Protein AF-A0AAD7D9B9-F1 (afdb_monomer)

Sequence (536 aa):
MDSGPPTKRAKVATRCACACAGCSSASGGKRAPTRTDAQKLDAILAVIKAQNWTFACFLFNTFRTKDVMGGAVKRSLTHAQMVSSFLAGRGKRIVAHIVEQWLKDPAGRIPQNSDANKFMFSTTIPYTEIGPVRAALTTFSTQTVGKKLSQEAESAVKLTNGLHVSVGVRNPEKKVHWNVLGADTIPQVEAVIAKEQPTTVYLFYKIAMRKPRRRNGVILERKTRPARGVVTHAISALNFCRTDQANLLPLTRGILYFGSSAPIELMNYNARIRNMPSYSAVRRALVGLSAQEAANTEAHGKDPTTAGFMLIDNCQNQHKQRDLRIGRENVMNVGMSGLYMEAPDIDVAVFDLTDKRERIQRNKRKDVTVDQLLRFIDQHDADVTGALLFLETLTRCIPEMKTEHTEVHRRYKATATLVVPPGQAVVHPLASSGKKQTILTEFKDGMLDFLQQVGQTPDHYLKRKIPIGGDGLTYAILQQLQIYLQFDDDPFTSFEILEPQLHHPQTKLQTRTPLLALKTSRKSELPRGVGFGFGQ

Organism: Mycena rosella (NCBI:txid1033263)

Foldseek 3Di:
DDDDDDDDDDDDDDDDDDDDDDDDDDPPPPPDPDDDPVRVVVVVCVVCVVVVHDPVRVVCVLPDQADPVRDGDDDDPVSCVVVCCAQVVVDPDHPVNVLVCLLVPPVLDDPPPDPLVVLQLDQPDQLVPRDRSNSSVNVVVNNVLVVVQVQLLVQLLDPVLLLFADLDPPDPVRHDEVVCQDPCVLVSLLVSCCVSPVSLLVVLCVVQDDDFDDDPNDRDQDPPPHSSSVSSLVSLLVSCVVPVGSASQLLSVLLLCVLVVPDLVVQCVCCVSSSHPHNVSNVSSVVSHLVVLLVVLQVQLQDLQWAKAKEKEKDWDFQDDPDPDPPDDTDIQIWMWMKIWTDPPDDQVVFALVVVVVCVVVVCVVVDDPVNVVVVDPVVLVVQLVVLVVLLVCCVPPVVNVVCNVVSVVCNVVRNPPCPDPDDIDMRIADIGSFHLQDLVSVVVVVQSRCVSSNAHQVRHDNTAHEYEYAPSNLVSLVVQLVVLVPPPRCVSSVVSYDYDYDDVVNVVVVCVVVCVSVPPDPDPDDDDDDDDDDD

Secondary structure (DSSP, 8-state):
---PPPPPPP--------------------PPP---HHHHHHHHHHHHHHTT--HHHHHHHHH-SB-TTSPBP---HHHHHHHHHHHTT-SSS-HHHHHHHHHH-GGGPPPTTSGGGGGTT-SSS-TTT--SHHHHHHHHHHHHHHHHHHHHHHHHTSGGGS---BSSTT-GGGB--GGGSSTTHHHHHHHHHHHH-HHHHHHHHHHHPPSPPEETTEE----SS-HHHHHHHHHHHHHHHH-TT--HHHHHHHHHHHHTT--HHHHHHHHHTTSS--HHHHHHHHHHHHHHHHHHHHHHHH-TT--EEEEEEEEEEEE------TT---EEEEEEEEEEEE-TT--GGGGBHHHHHHHHHTTGGGG--HHHHHHHS-HHHHHHHHHHHHHHHHHHH-GGGTTTHHHHHHHHHHH------SSPPPEEEPPPB---TTSHHHHHHHHHHHHHHTT--SSS--SB-EEEEE-HHHHHHHHHHHHHHTT-SSTTTTTTTEEEEE--HHHHHHHHHHHHHTT-----------------

InterPro domains:
  IPR046496 Domain of unknown function DUF6589 [PF20231] (363-504)

Radius of gyration: 39.26 Å; Cα contacts (8 Å, |Δi|>4): 557; chains: 1; bounding box: 85×88×112 Å

Nearest PDB structures (foldseek):
  3ica-assembly1_A  TM=3.145E-01  e=4.698E+00  Porphyromonas gingivalis
  8v54-assembly1_B  TM=1.506E-01  e=9.617E-01  Homo sapiens
  3ica-assembly1_B  TM=2.386E-01  e=5.187E+00  Porphyromonas gingivalis

pLDDT: mean 87.4, std 18.5, range [26.02, 98.44]

Solvent-accessible surface area (backbone atoms only — not comparable to full-atom values): 31290 Å² total; per-residue (Å²): 138,87,82,77,83,86,79,83,83,79,83,82,80,84,82,81,86,80,85,80,85,87,84,92,73,88,72,85,71,78,73,77,78,86,73,50,73,64,59,50,48,53,55,49,51,50,52,40,49,74,68,78,38,52,73,67,54,50,52,49,68,70,68,52,62,52,44,98,86,68,44,77,54,88,65,54,72,68,56,47,51,52,53,48,38,41,76,69,46,74,45,99,68,34,64,67,58,55,55,51,44,53,65,65,38,72,91,48,63,71,55,86,90,39,74,67,46,72,41,49,54,27,82,82,64,60,37,89,77,42,81,57,60,42,26,15,53,39,10,44,49,44,42,54,49,51,52,50,47,51,53,21,48,60,53,43,61,34,79,91,55,70,36,45,49,30,65,52,82,90,40,69,95,34,46,60,46,66,89,65,64,54,89,60,36,61,62,54,53,37,54,41,44,52,70,39,24,50,68,51,51,52,53,45,46,61,70,66,46,71,84,78,52,66,59,95,87,41,75,61,77,63,81,78,79,40,53,66,64,54,45,44,51,53,52,45,28,54,44,23,62,77,34,84,50,32,27,44,69,27,40,54,50,32,47,51,39,58,78,65,67,52,56,67,66,59,45,49,52,36,23,75,73,29,54,20,51,45,64,71,54,41,50,45,34,50,52,48,39,48,54,51,50,43,52,52,40,20,53,51,56,58,35,85,82,55,44,50,36,37,42,42,45,82,39,77,47,76,46,73,60,85,58,89,55,90,92,58,66,69,44,73,49,56,17,32,38,39,33,41,30,51,41,82,96,54,70,49,74,82,30,33,43,62,62,52,52,53,45,56,74,69,45,51,70,81,74,62,46,71,68,57,59,55,64,72,43,62,58,66,54,51,51,52,37,50,52,33,54,51,50,39,51,45,20,72,72,37,77,91,39,43,83,51,32,65,59,41,48,51,47,38,71,74,56,46,77,82,66,68,68,93,72,79,73,55,74,42,80,46,82,66,37,78,33,42,72,92,39,68,69,38,32,51,55,41,50,54,51,54,35,44,51,30,41,34,41,93,92,48,60,74,76,34,46,35,44,36,30,15,44,72,66,52,28,53,50,50,50,52,50,31,66,74,27,62,84,47,90,48,50,68,81,12,41,62,34,52,36,74,31,80,42,54,71,68,59,52,48,61,66,44,40,62,72,49,34,75,77,56,83,66,97,64,96,66,85,89,82,81,91,80,89,80,82,134

Mean predicted aligned error: 10.7 Å

Structure (mmCIF, N/CA/C/O backbone):
data_AF-A0AAD7D9B9-F1
#
_entry.id   AF-A0AAD7D9B9-F1
#
loop_
_atom_site.group_PDB
_atom_site.id
_atom_site.type_symbol
_atom_site.label_atom_id
_atom_site.label_alt_id
_atom_site.label_comp_id
_atom_site.label_asym_id
_atom_site.label_entity_id
_atom_site.label_seq_id
_atom_site.pdbx_PDB_ins_code
_atom_site.Cartn_x
_atom_site.Cartn_y
_atom_site.Cartn_z
_atom_site.occupancy
_atom_site.B_iso_or_equiv
_atom_site.auth_seq_id
_atom_site.auth_comp_id
_atom_site.auth_asym_id
_atom_site.auth_atom_id
_atom_site.pdbx_PDB_model_num
ATOM 1 N N . MET A 1 1 ? -1.346 -34.445 -10.040 1.00 44.50 1 MET A N 1
ATOM 2 C CA . MET A 1 1 ? -1.283 -34.786 -11.477 1.00 44.50 1 MET A CA 1
ATOM 3 C C . MET A 1 1 ? 0.061 -34.308 -11.989 1.00 44.50 1 MET A C 1
ATOM 5 O O . MET A 1 1 ? 0.209 -33.149 -12.350 1.00 44.50 1 MET A O 1
ATOM 9 N N . ASP A 1 2 ? 1.049 -35.193 -11.876 1.00 38.50 2 ASP A N 1
ATOM 10 C CA . ASP A 1 2 ? 2.446 -34.965 -12.238 1.00 38.50 2 ASP A CA 1
ATOM 11 C C . ASP A 1 2 ? 2.625 -34.984 -13.757 1.00 38.50 2 ASP A C 1
ATOM 13 O O . ASP A 1 2 ? 2.413 -36.008 -14.405 1.00 38.50 2 ASP A O 1
ATOM 17 N N . SER A 1 3 ? 3.053 -33.862 -14.333 1.00 40.38 3 SER A N 1
ATOM 18 C CA . SER A 1 3 ? 3.525 -33.802 -15.716 1.00 40.38 3 SER A CA 1
ATOM 19 C C . SER A 1 3 ? 5.053 -33.831 -15.725 1.00 40.38 3 SER A C 1
ATOM 21 O O . SER A 1 3 ? 5.708 -32.811 -15.499 1.00 40.38 3 SER A O 1
ATOM 23 N N . GLY A 1 4 ? 5.607 -35.023 -15.955 1.00 45.09 4 GLY A N 1
ATOM 24 C CA . GLY A 1 4 ? 7.041 -35.263 -16.108 1.00 45.09 4 GLY A CA 1
ATOM 25 C C . GLY A 1 4 ? 7.671 -34.562 -17.327 1.00 45.09 4 GLY A C 1
ATOM 26 O O . GLY A 1 4 ? 6.969 -34.030 -18.191 1.00 45.09 4 GLY A O 1
ATOM 27 N N . PRO A 1 5 ? 9.013 -34.544 -17.412 1.00 46.84 5 PRO A N 1
ATOM 28 C CA . PRO A 1 5 ? 9.747 -33.794 -18.425 1.00 46.84 5 PRO A CA 1
ATOM 29 C C . PRO A 1 5 ? 9.739 -34.502 -19.794 1.00 46.84 5 PRO A C 1
ATOM 31 O O . PRO A 1 5 ? 9.652 -35.730 -19.861 1.00 46.84 5 PRO A O 1
ATOM 34 N N . PRO A 1 6 ? 9.879 -33.760 -20.909 1.00 51.59 6 PRO A N 1
ATOM 35 C CA . PRO A 1 6 ? 9.737 -34.325 -22.243 1.00 51.59 6 PRO A CA 1
ATOM 36 C C . PRO A 1 6 ? 10.934 -35.206 -22.631 1.00 51.59 6 PRO A C 1
ATOM 38 O O . PRO A 1 6 ? 12.100 -34.811 -22.552 1.00 51.59 6 PRO A O 1
ATOM 41 N N . THR A 1 7 ? 10.614 -36.404 -23.112 1.00 44.25 7 THR A N 1
ATOM 42 C CA . THR A 1 7 ? 11.523 -37.408 -23.672 1.00 44.25 7 THR A CA 1
ATOM 43 C C . THR A 1 7 ? 12.257 -36.911 -24.921 1.00 44.25 7 THR A C 1
ATOM 45 O O . THR A 1 7 ? 11.667 -36.353 -25.849 1.00 44.25 7 THR A O 1
ATOM 48 N N . LYS A 1 8 ? 13.569 -37.176 -24.967 1.00 42.03 8 LYS A N 1
ATOM 49 C CA . LYS A 1 8 ? 14.460 -36.927 -26.108 1.00 42.03 8 LYS A CA 1
ATOM 50 C C . LYS A 1 8 ? 13.985 -37.705 -27.344 1.00 42.03 8 LYS A C 1
ATOM 52 O O . LYS A 1 8 ? 13.967 -38.932 -27.334 1.00 42.03 8 LYS A O 1
ATOM 57 N N . ARG A 1 9 ? 13.662 -36.997 -28.433 1.00 39.88 9 ARG A N 1
ATOM 58 C CA . ARG A 1 9 ? 13.435 -37.594 -29.761 1.00 39.88 9 ARG A CA 1
ATOM 59 C C . ARG A 1 9 ? 14.726 -38.241 -30.274 1.00 39.88 9 ARG A C 1
ATOM 61 O O . ARG A 1 9 ? 15.714 -37.550 -30.523 1.00 39.88 9 ARG A O 1
ATOM 68 N N . ALA A 1 10 ? 14.690 -39.559 -30.449 1.00 40.16 10 ALA A N 1
ATOM 69 C CA . ALA A 1 10 ? 15.718 -40.331 -31.132 1.00 40.16 10 ALA A CA 1
ATOM 70 C C . ALA A 1 10 ? 15.792 -39.929 -32.617 1.00 40.16 10 ALA A C 1
ATOM 72 O O . ALA A 1 10 ? 14.775 -39.850 -33.307 1.00 40.16 10 ALA A O 1
ATOM 73 N N . LYS A 1 11 ? 17.006 -39.661 -33.112 1.00 39.12 11 LYS A N 1
ATOM 74 C CA . LYS A 1 11 ? 17.279 -39.491 -34.544 1.00 39.12 11 LYS A CA 1
ATOM 75 C C . LYS A 1 11 ? 17.289 -40.870 -35.202 1.00 39.12 11 LYS A C 1
ATOM 77 O O . LYS A 1 11 ? 18.216 -41.643 -34.986 1.00 39.12 11 LYS A O 1
ATOM 82 N N . VAL A 1 12 ? 16.276 -41.146 -36.018 1.00 41.41 12 VAL A N 1
ATOM 83 C CA . VAL A 1 12 ? 16.266 -42.275 -36.953 1.00 41.41 12 VAL A CA 1
ATOM 84 C C . VAL A 1 12 ? 17.262 -41.963 -38.069 1.00 41.41 12 VAL A C 1
ATOM 86 O O . VAL A 1 12 ? 17.091 -41.006 -38.822 1.00 41.41 12 VAL A O 1
ATOM 89 N N . ALA A 1 13 ? 18.346 -42.734 -38.126 1.00 40.50 13 ALA A N 1
ATOM 90 C CA . ALA A 1 13 ? 19.317 -42.695 -39.207 1.00 40.50 13 ALA A CA 1
ATOM 91 C C . ALA A 1 13 ? 18.869 -43.667 -40.305 1.00 40.50 13 ALA A C 1
ATOM 93 O O . ALA A 1 13 ? 19.146 -44.862 -40.239 1.00 40.50 13 ALA A O 1
ATOM 94 N N . THR A 1 14 ? 18.171 -43.159 -41.318 1.00 43.16 14 THR A N 1
ATOM 95 C CA . THR A 1 14 ? 17.835 -43.933 -42.515 1.00 43.16 14 THR A CA 1
ATOM 96 C C . THR A 1 14 ? 19.070 -43.997 -43.415 1.00 43.16 14 THR A C 1
ATOM 98 O O . THR A 1 14 ? 19.381 -43.053 -44.140 1.00 43.16 14 THR A O 1
ATOM 101 N N . ARG A 1 15 ? 19.820 -45.101 -43.337 1.00 38.81 15 ARG A N 1
ATOM 102 C CA . ARG A 1 15 ? 20.847 -45.456 -44.325 1.00 38.81 15 ARG A CA 1
ATOM 103 C C . ARG A 1 15 ? 20.143 -45.983 -45.574 1.00 38.81 15 ARG A C 1
ATOM 105 O O . ARG A 1 15 ? 19.660 -47.107 -45.574 1.00 38.81 15 ARG A O 1
ATOM 112 N N . CYS A 1 16 ? 20.098 -45.174 -46.628 1.00 38.28 16 CYS A N 1
ATOM 113 C CA . CYS A 1 16 ? 19.761 -45.635 -47.970 1.00 38.28 16 CYS A CA 1
ATOM 114 C C . CYS A 1 16 ? 21.082 -45.890 -48.709 1.00 38.28 16 CYS A C 1
ATOM 116 O O . CYS A 1 16 ? 21.818 -44.953 -49.018 1.00 38.28 16 CYS A O 1
ATOM 118 N N . ALA A 1 17 ? 21.424 -47.164 -48.890 1.00 42.50 17 ALA A N 1
ATOM 119 C CA . ALA A 1 17 ? 22.576 -47.602 -49.662 1.00 42.50 17 ALA A CA 1
ATOM 120 C C . ALA A 1 17 ? 22.124 -47.858 -51.106 1.00 42.50 17 ALA A C 1
ATOM 122 O O . ALA A 1 17 ? 21.604 -48.927 -51.407 1.00 42.50 17 ALA A O 1
ATOM 123 N N . CYS A 1 18 ? 22.322 -46.880 -51.991 1.00 42.94 18 CYS A N 1
ATOM 124 C CA . CYS A 1 18 ? 22.368 -47.126 -53.432 1.00 42.94 18 CYS A CA 1
ATOM 125 C C . CYS A 1 18 ? 23.837 -47.188 -53.847 1.00 42.94 18 CYS A C 1
ATOM 127 O O . CYS A 1 18 ? 24.534 -46.174 -53.891 1.00 42.94 18 CYS A O 1
ATOM 129 N N . ALA A 1 19 ? 24.305 -48.407 -54.102 1.00 44.25 19 ALA A N 1
ATOM 130 C CA . ALA A 1 19 ? 25.585 -48.680 -54.724 1.00 44.25 19 ALA A CA 1
ATOM 131 C C . ALA A 1 19 ? 25.472 -48.405 -56.232 1.00 44.25 19 ALA A C 1
ATOM 133 O O . ALA A 1 19 ? 24.951 -49.230 -56.975 1.00 44.25 19 ALA A O 1
ATOM 134 N N . CYS A 1 20 ? 25.971 -47.254 -56.682 1.00 42.53 20 CYS A N 1
ATOM 135 C CA . CYS A 1 20 ? 26.353 -47.068 -58.080 1.00 42.53 20 CYS A CA 1
ATOM 136 C C . CYS A 1 20 ? 27.851 -47.352 -58.193 1.00 42.53 20 CYS A C 1
ATOM 138 O O . CYS A 1 20 ? 28.689 -46.520 -57.846 1.00 42.53 20 CYS A O 1
ATOM 140 N N . ALA A 1 21 ? 28.169 -48.566 -58.634 1.00 49.94 21 ALA A N 1
ATOM 141 C CA . ALA A 1 21 ? 29.487 -48.927 -59.121 1.00 49.94 21 ALA A CA 1
ATOM 142 C C . ALA A 1 21 ? 29.679 -48.324 -60.521 1.00 49.94 21 ALA A C 1
ATOM 144 O O . ALA A 1 21 ? 28.821 -48.491 -61.383 1.00 49.94 21 ALA A O 1
ATOM 145 N N . GLY A 1 22 ? 30.808 -47.647 -60.740 1.00 49.09 22 GLY A N 1
ATOM 146 C CA . GLY A 1 22 ? 31.262 -47.252 -62.076 1.00 49.09 22 GLY A CA 1
ATOM 147 C C . GLY A 1 22 ? 31.476 -45.752 -62.263 1.00 49.09 22 GLY A C 1
ATOM 148 O O . GLY A 1 22 ? 30.605 -45.065 -62.777 1.00 49.09 22 GLY A O 1
ATOM 149 N N . CYS A 1 23 ? 32.654 -45.260 -61.862 1.00 39.47 23 CYS A N 1
ATOM 150 C CA . CYS A 1 23 ? 33.475 -44.336 -62.659 1.00 39.47 23 CYS A CA 1
ATOM 151 C C . CYS A 1 23 ? 34.780 -44.041 -61.911 1.00 39.47 23 CYS A C 1
ATOM 153 O O . CYS A 1 23 ? 34.907 -43.097 -61.131 1.00 39.47 23 CYS A O 1
ATOM 155 N N . SER A 1 24 ? 35.754 -44.912 -62.146 1.00 47.59 24 SER A N 1
ATOM 156 C CA . SER A 1 24 ? 37.134 -44.777 -61.707 1.00 47.59 24 SER A CA 1
ATOM 157 C C . SER A 1 24 ? 37.900 -43.941 -62.732 1.00 47.59 24 SER A C 1
ATOM 159 O O . SER A 1 24 ? 38.322 -44.460 -63.757 1.00 47.59 24 SER A O 1
ATOM 161 N N . SER A 1 25 ? 38.117 -42.657 -62.449 1.00 49.12 25 SER A N 1
ATOM 162 C CA . SER A 1 25 ? 39.242 -41.899 -63.013 1.00 49.12 25 SER A CA 1
ATOM 163 C C . SER A 1 25 ? 39.589 -40.746 -62.072 1.00 49.12 25 SER A C 1
ATOM 165 O O . SER A 1 25 ? 39.103 -39.621 -62.198 1.00 49.12 25 SER A O 1
ATOM 167 N N . ALA A 1 26 ? 40.406 -41.060 -61.068 1.00 50.62 26 ALA A N 1
ATOM 168 C CA . ALA A 1 26 ? 40.957 -40.105 -60.124 1.00 50.62 26 ALA A CA 1
ATOM 169 C C . ALA A 1 26 ? 41.989 -39.204 -60.823 1.00 50.62 26 ALA A C 1
ATOM 171 O O . ALA A 1 26 ? 43.189 -39.468 -60.795 1.00 50.62 26 ALA A O 1
ATOM 172 N N . SER A 1 27 ? 41.536 -38.103 -61.424 1.00 52.28 27 SER A N 1
ATOM 173 C CA . SER A 1 27 ? 42.405 -36.946 -61.622 1.00 52.28 27 SER A CA 1
ATOM 174 C C . SER A 1 27 ? 42.642 -36.326 -60.245 1.00 52.28 27 SER A C 1
ATOM 176 O O . SER A 1 27 ? 41.716 -35.766 -59.654 1.00 52.28 27 SER A O 1
ATOM 178 N N . GLY A 1 28 ? 43.854 -36.465 -59.705 1.00 50.78 28 GLY A N 1
ATOM 179 C CA . GLY A 1 28 ? 44.273 -35.846 -58.448 1.00 50.78 28 GLY A CA 1
ATOM 180 C C . GLY A 1 28 ? 44.171 -34.323 -58.527 1.00 50.78 28 GLY A C 1
ATOM 181 O O . GLY A 1 28 ? 45.139 -33.639 -58.853 1.00 50.78 28 GLY A O 1
ATOM 182 N N . GLY A 1 29 ? 42.980 -33.788 -58.258 1.00 56.91 29 GLY A N 1
ATOM 183 C CA . GLY A 1 29 ? 42.728 -32.359 -58.203 1.00 56.91 29 GLY A CA 1
ATOM 184 C C . GLY A 1 29 ? 43.571 -31.762 -57.088 1.00 56.91 29 GLY A C 1
ATOM 185 O O . GLY A 1 29 ? 43.285 -31.972 -55.909 1.00 56.91 29 GLY A O 1
ATOM 186 N N . LYS A 1 30 ? 44.631 -31.037 -57.459 1.00 66.06 30 LYS A N 1
ATOM 187 C CA . LYS A 1 30 ? 45.439 -30.244 -56.529 1.00 66.06 30 LYS A CA 1
ATOM 188 C C . LYS A 1 30 ? 44.488 -29.336 -55.749 1.00 66.06 30 LYS A C 1
ATOM 190 O O . LYS A 1 30 ? 43.935 -28.386 -56.300 1.00 66.06 30 LYS A O 1
ATOM 195 N N . ARG A 1 31 ? 44.247 -29.662 -54.475 1.00 72.69 31 ARG A N 1
ATOM 196 C CA . ARG A 1 31 ? 43.391 -28.874 -53.586 1.00 72.69 31 ARG A CA 1
ATOM 197 C C . ARG A 1 31 ? 43.940 -27.453 -53.558 1.00 72.69 31 ARG A C 1
ATOM 199 O O . ARG A 1 31 ? 45.112 -27.261 -53.240 1.00 72.69 31 ARG A O 1
ATOM 206 N N . ALA A 1 32 ? 43.104 -26.476 -53.906 1.00 79.06 32 ALA A N 1
ATOM 207 C CA . ALA A 1 32 ? 43.498 -25.078 -53.829 1.00 79.06 32 ALA A CA 1
ATOM 208 C C . ALA A 1 32 ? 44.039 -24.785 -52.414 1.00 79.06 32 ALA A C 1
ATOM 210 O O . ALA A 1 32 ? 43.432 -25.239 -51.434 1.00 79.06 32 ALA A O 1
ATOM 211 N N . PRO A 1 33 ? 45.176 -24.079 -52.292 1.00 84.44 33 PRO A N 1
ATOM 212 C CA . PRO A 1 33 ? 45.795 -23.818 -51.002 1.00 84.44 33 PRO A CA 1
ATOM 213 C C . PRO A 1 33 ? 44.803 -23.112 -50.073 1.00 84.44 33 PRO A C 1
ATOM 215 O O . PRO A 1 33 ? 44.076 -22.202 -50.483 1.00 84.44 33 PRO A O 1
ATOM 218 N N . THR A 1 34 ? 44.750 -23.559 -48.817 1.00 89.69 34 THR A N 1
ATOM 219 C CA . THR A 1 34 ? 43.868 -22.985 -47.797 1.00 89.69 34 THR A CA 1
ATOM 220 C C . THR A 1 34 ? 44.212 -21.510 -47.607 1.00 89.69 34 THR A C 1
ATOM 222 O O . THR A 1 34 ? 45.270 -21.182 -47.079 1.00 89.69 34 THR A O 1
ATOM 225 N N . ARG A 1 35 ? 43.312 -20.614 -48.024 1.00 94.25 35 ARG A N 1
ATOM 226 C CA . ARG A 1 35 ? 43.479 -19.171 -47.811 1.00 94.25 35 ARG A CA 1
ATOM 227 C C . ARG A 1 35 ? 43.333 -18.828 -46.330 1.00 94.25 35 ARG A C 1
ATOM 229 O O . ARG A 1 35 ? 42.412 -19.328 -45.671 1.00 94.25 35 ARG A O 1
ATOM 236 N N . THR A 1 36 ? 44.185 -17.940 -45.829 1.00 96.19 36 THR A N 1
ATOM 237 C CA . THR A 1 36 ? 44.022 -17.345 -44.493 1.00 96.19 36 THR A CA 1
ATOM 238 C C . THR A 1 36 ? 42.803 -16.417 -44.469 1.00 96.19 36 THR A C 1
ATOM 240 O O . THR A 1 36 ? 42.322 -15.978 -45.516 1.00 96.19 36 THR A O 1
ATOM 243 N N . ASP A 1 37 ? 42.266 -16.108 -43.287 1.00 94.38 37 ASP A N 1
ATOM 244 C CA . ASP A 1 37 ? 41.106 -15.211 -43.191 1.00 94.38 37 ASP A CA 1
ATOM 245 C C . ASP A 1 37 ? 41.425 -13.790 -43.687 1.00 94.38 37 ASP A C 1
ATOM 247 O O . ASP A 1 37 ? 40.569 -13.171 -44.312 1.00 94.38 37 ASP A O 1
ATOM 251 N N . ALA A 1 38 ? 42.670 -13.325 -43.528 1.00 95.75 38 ALA A N 1
ATOM 252 C CA . ALA A 1 38 ? 43.144 -12.068 -44.110 1.00 95.75 38 ALA A CA 1
ATOM 253 C C . ALA A 1 38 ? 43.102 -12.103 -45.648 1.00 95.75 38 ALA A C 1
ATOM 255 O O . ALA A 1 38 ? 42.462 -11.258 -46.262 1.00 95.75 38 ALA A O 1
ATOM 256 N N . GLN A 1 39 ? 43.649 -13.156 -46.272 1.00 96.56 39 GLN A N 1
ATOM 257 C CA . GLN A 1 39 ? 43.605 -13.324 -47.732 1.00 96.56 39 GLN A CA 1
ATOM 258 C C . GLN A 1 39 ? 42.171 -13.407 -48.275 1.00 96.56 39 GLN A C 1
ATOM 260 O O . GLN A 1 39 ? 41.891 -12.940 -49.380 1.00 96.56 39 GLN A O 1
ATOM 265 N N . LYS A 1 40 ? 41.244 -14.017 -47.523 1.00 96.25 40 LYS A N 1
ATOM 266 C CA . LYS A 1 40 ? 39.818 -14.036 -47.888 1.00 96.25 40 LYS A CA 1
ATOM 267 C C . LYS A 1 40 ? 39.205 -12.638 -47.804 1.00 96.25 40 LYS A C 1
ATOM 269 O O . LYS A 1 40 ? 38.447 -12.275 -48.700 1.00 96.25 40 LYS A O 1
ATOM 274 N N . LEU A 1 41 ? 39.516 -11.879 -46.752 1.00 96.19 41 LEU A N 1
ATOM 275 C CA . LEU A 1 41 ? 39.035 -10.509 -46.577 1.00 96.19 41 LEU A CA 1
ATOM 276 C C . LEU A 1 41 ? 39.560 -9.590 -47.680 1.00 96.19 41 LEU A C 1
ATOM 278 O O . LEU A 1 41 ? 38.753 -8.910 -48.307 1.00 96.19 41 LEU A O 1
ATOM 282 N N . ASP A 1 42 ? 40.854 -9.634 -47.990 1.00 97.00 42 ASP A N 1
ATOM 283 C CA . ASP A 1 42 ? 41.458 -8.812 -49.046 1.00 97.00 42 ASP A CA 1
ATOM 284 C C . ASP A 1 42 ? 40.848 -9.113 -50.418 1.00 97.00 42 ASP A C 1
ATOM 286 O O . ASP A 1 42 ? 40.517 -8.196 -51.169 1.00 97.00 42 ASP A O 1
ATOM 290 N N . ALA A 1 43 ? 40.610 -10.394 -50.724 1.00 97.06 43 ALA A N 1
ATOM 291 C CA . ALA A 1 43 ? 39.933 -10.789 -51.956 1.00 97.06 43 ALA A CA 1
ATOM 292 C C . ALA A 1 43 ? 38.501 -10.227 -52.035 1.00 97.06 43 ALA A C 1
ATOM 294 O O . ALA A 1 43 ? 38.088 -9.740 -53.086 1.00 97.06 43 ALA A O 1
ATOM 295 N N . ILE A 1 44 ? 37.745 -10.257 -50.931 1.00 96.75 44 ILE A N 1
ATOM 296 C CA . ILE A 1 44 ? 36.390 -9.686 -50.871 1.00 96.75 44 ILE A CA 1
ATOM 297 C C . ILE A 1 44 ? 36.436 -8.158 -51.017 1.00 96.75 44 ILE A C 1
ATOM 299 O O . ILE A 1 44 ? 35.648 -7.594 -51.776 1.00 96.75 44 ILE A O 1
ATOM 303 N N . LEU A 1 45 ? 37.363 -7.481 -50.333 1.00 96.94 45 LEU A N 1
ATOM 304 C CA . LEU A 1 45 ? 37.522 -6.026 -50.405 1.00 96.94 45 LEU A CA 1
ATOM 305 C C . LEU A 1 45 ? 37.939 -5.565 -51.807 1.00 96.94 45 LEU A C 1
ATOM 307 O O . LEU A 1 45 ? 37.427 -4.553 -52.287 1.00 96.94 45 LEU A O 1
ATOM 311 N N . ALA A 1 46 ? 38.797 -6.323 -52.492 1.00 97.12 46 ALA A N 1
ATOM 312 C CA . ALA A 1 46 ? 39.166 -6.062 -53.879 1.00 97.12 46 ALA A CA 1
ATOM 313 C C . ALA A 1 46 ? 37.953 -6.151 -54.818 1.00 97.12 46 ALA A C 1
ATOM 315 O O . ALA A 1 46 ? 37.778 -5.277 -55.665 1.00 97.12 46 ALA A O 1
ATOM 316 N N . VAL A 1 47 ? 37.077 -7.146 -54.631 1.00 97.81 47 VAL A N 1
ATOM 317 C CA . VAL A 1 47 ? 35.830 -7.272 -55.407 1.00 97.81 47 VAL A CA 1
ATOM 318 C C . VAL A 1 47 ? 34.882 -6.108 -55.122 1.00 97.81 47 VAL A C 1
ATOM 320 O O . VAL A 1 47 ? 34.354 -5.521 -56.060 1.00 97.81 47 VAL A O 1
ATOM 323 N N . ILE A 1 48 ? 34.695 -5.726 -53.854 1.00 97.50 48 ILE A N 1
ATOM 324 C CA . ILE A 1 48 ? 33.859 -4.571 -53.477 1.00 97.50 48 ILE A CA 1
ATOM 325 C C . ILE A 1 48 ? 34.372 -3.296 -54.159 1.00 97.50 48 ILE A C 1
ATOM 327 O O . ILE A 1 48 ? 33.592 -2.565 -54.772 1.00 97.50 48 ILE A O 1
ATOM 331 N N . LYS A 1 49 ? 35.690 -3.069 -54.115 1.00 96.38 49 LYS A N 1
ATOM 332 C CA . LYS A 1 49 ? 36.334 -1.924 -54.764 1.00 96.38 49 LYS A CA 1
ATOM 333 C C . LYS A 1 49 ? 36.170 -1.961 -56.286 1.00 96.38 49 LYS A C 1
ATOM 335 O O . LYS A 1 49 ? 35.866 -0.931 -56.875 1.00 96.38 49 LYS A O 1
ATOM 340 N N . ALA A 1 50 ? 36.315 -3.130 -56.913 1.00 97.44 50 ALA A N 1
ATOM 341 C CA . ALA A 1 50 ? 36.138 -3.304 -58.357 1.00 97.44 50 ALA A CA 1
ATOM 342 C C . ALA A 1 50 ? 34.702 -3.011 -58.834 1.00 97.44 50 ALA A C 1
ATOM 344 O O . ALA A 1 50 ? 34.505 -2.658 -59.990 1.00 97.44 50 ALA A O 1
ATOM 345 N N . GLN A 1 51 ? 33.706 -3.119 -57.948 1.00 97.50 51 GLN A N 1
ATOM 346 C CA . GLN A 1 51 ? 32.312 -2.748 -58.222 1.00 97.50 51 GLN A CA 1
ATOM 347 C C . GLN A 1 51 ? 32.001 -1.271 -57.911 1.00 97.50 51 GLN A C 1
ATOM 349 O O . GLN A 1 51 ? 30.833 -0.887 -57.864 1.00 97.50 51 GLN A O 1
ATOM 354 N N . ASN A 1 52 ? 33.019 -0.435 -57.672 1.00 96.81 52 ASN A N 1
ATOM 355 C CA . ASN A 1 52 ? 32.876 0.966 -57.255 1.00 96.81 52 ASN A CA 1
ATOM 356 C C . ASN A 1 52 ? 32.026 1.145 -55.984 1.00 96.81 52 ASN A C 1
ATOM 358 O O . ASN A 1 52 ? 31.357 2.164 -55.802 1.00 96.81 52 ASN A O 1
ATOM 362 N N . TRP A 1 53 ? 32.028 0.156 -55.087 1.00 97.38 53 TRP A N 1
ATOM 363 C CA . TRP A 1 53 ? 31.335 0.240 -53.805 1.00 97.38 53 TRP A CA 1
ATOM 364 C C . TRP A 1 53 ? 32.320 0.523 -52.676 1.00 97.38 53 TRP A C 1
ATOM 366 O O . TRP A 1 53 ? 33.439 0.015 -52.644 1.00 97.38 53 TRP A O 1
ATOM 376 N N . THR A 1 54 ? 31.879 1.303 -51.690 1.00 96.81 54 THR A N 1
ATOM 377 C CA . THR A 1 54 ? 32.540 1.333 -50.381 1.00 96.81 54 THR A CA 1
ATOM 378 C C . THR A 1 54 ? 32.085 0.135 -49.547 1.00 96.81 54 THR A C 1
ATOM 380 O O . THR A 1 54 ? 31.026 -0.450 -49.796 1.00 96.81 54 THR A O 1
ATOM 383 N N . PHE A 1 55 ? 32.839 -0.211 -48.501 1.00 95.69 55 PHE A N 1
ATOM 384 C CA . PHE A 1 55 ? 32.415 -1.256 -47.565 1.00 95.69 55 PHE A CA 1
ATOM 385 C C . PHE A 1 55 ? 31.055 -0.934 -46.916 1.00 95.69 55 PHE A C 1
ATOM 387 O O . PHE A 1 55 ? 30.205 -1.815 -46.788 1.00 95.69 55 PHE A O 1
ATOM 394 N N . ALA A 1 56 ? 30.800 0.340 -46.593 1.00 94.50 56 ALA A N 1
ATOM 395 C CA . ALA A 1 56 ? 29.512 0.795 -46.074 1.00 94.50 56 ALA A CA 1
ATOM 396 C C . ALA A 1 56 ? 28.374 0.606 -47.096 1.00 94.50 56 ALA A C 1
ATOM 398 O O . ALA A 1 56 ? 27.322 0.073 -46.742 1.00 94.50 56 ALA A O 1
ATOM 399 N N . CYS A 1 57 ? 28.595 0.961 -48.369 1.00 96.19 57 CYS A N 1
ATOM 400 C CA . CYS A 1 57 ? 27.622 0.739 -49.445 1.00 96.19 57 CYS A CA 1
ATOM 401 C C . CYS A 1 57 ? 27.325 -0.751 -49.646 1.00 96.19 57 CYS A C 1
ATOM 403 O O . CYS A 1 57 ? 26.164 -1.127 -49.814 1.00 96.19 57 CYS A O 1
ATOM 405 N N . PHE A 1 58 ? 28.350 -1.607 -49.599 1.00 97.38 58 PHE A N 1
ATOM 406 C CA . PHE A 1 58 ? 28.176 -3.056 -49.691 1.00 97.38 58 PHE A CA 1
ATOM 407 C C . PHE A 1 58 ? 27.305 -3.589 -48.545 1.00 97.38 58 PHE A C 1
ATOM 409 O O . PHE A 1 58 ? 26.325 -4.293 -48.797 1.00 97.38 58 PHE A O 1
ATOM 416 N N . LEU A 1 59 ? 27.601 -3.216 -47.294 1.00 96.25 59 LEU A N 1
ATOM 417 C CA . LEU A 1 59 ? 26.804 -3.633 -46.137 1.00 96.25 59 LEU A CA 1
ATOM 418 C C . LEU A 1 59 ? 25.363 -3.115 -46.219 1.00 96.25 59 LEU A C 1
ATOM 420 O O . LEU A 1 59 ? 24.424 -3.889 -46.025 1.00 96.25 59 LEU A O 1
ATOM 424 N N . PHE A 1 60 ? 25.171 -1.840 -46.563 1.00 96.06 60 PHE A N 1
ATOM 425 C CA . PHE A 1 60 ? 23.842 -1.251 -46.718 1.00 96.06 60 PHE A CA 1
ATOM 426 C C . PHE A 1 60 ? 23.015 -2.000 -47.771 1.00 96.06 60 PHE A C 1
ATOM 428 O O . PHE A 1 60 ? 21.904 -2.442 -47.483 1.00 96.06 60 PHE A O 1
ATOM 435 N N . ASN A 1 61 ? 23.571 -2.233 -48.963 1.00 96.06 61 ASN A N 1
ATOM 436 C CA . ASN A 1 61 ? 22.878 -2.963 -50.027 1.00 96.06 61 ASN A CA 1
ATOM 437 C C . ASN A 1 61 ? 22.653 -4.447 -49.689 1.00 96.06 61 ASN A C 1
ATOM 439 O O . ASN A 1 61 ? 21.666 -5.03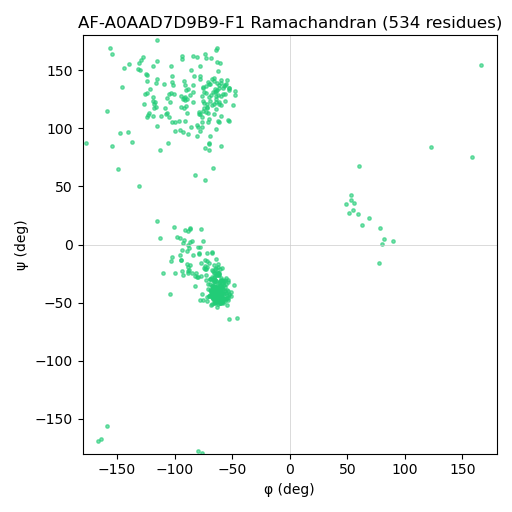5 -50.135 1.00 96.06 61 ASN A O 1
ATOM 443 N N . THR A 1 62 ? 23.517 -5.040 -48.862 1.00 96.69 62 THR A N 1
ATOM 444 C CA . THR A 1 62 ? 23.355 -6.417 -48.376 1.00 96.69 62 THR A CA 1
ATOM 445 C C . THR A 1 62 ? 22.157 -6.546 -47.432 1.00 96.69 62 THR A C 1
ATOM 447 O O . THR A 1 62 ? 21.430 -7.541 -47.510 1.00 96.69 62 THR A O 1
ATOM 450 N N . PHE A 1 63 ? 21.928 -5.560 -46.555 1.00 96.81 63 PHE A N 1
ATOM 451 C CA . PHE A 1 63 ? 20.905 -5.634 -45.503 1.00 96.81 63 PHE A CA 1
ATOM 452 C C . PHE A 1 63 ? 19.628 -4.831 -45.774 1.00 96.81 63 PHE A C 1
ATOM 454 O O . PHE A 1 63 ? 18.621 -5.092 -45.108 1.00 96.81 63 PHE A O 1
ATOM 461 N N . ARG A 1 64 ? 19.610 -3.917 -46.755 1.00 95.81 64 ARG A N 1
ATOM 462 C CA . ARG A 1 64 ? 18.419 -3.117 -47.087 1.00 95.81 64 ARG A CA 1
ATOM 463 C C . ARG A 1 64 ? 17.207 -3.999 -47.377 1.00 95.81 64 ARG A C 1
ATOM 465 O O . ARG A 1 64 ? 17.302 -5.050 -48.019 1.00 95.81 64 ARG A O 1
ATOM 472 N N . THR A 1 65 ? 16.061 -3.576 -46.867 1.00 96.19 65 THR A N 1
ATOM 473 C CA . THR A 1 65 ? 14.768 -4.248 -47.057 1.00 96.19 65 THR A CA 1
ATOM 474 C C . THR A 1 65 ? 13.935 -3.580 -48.143 1.00 96.19 65 THR A C 1
ATOM 476 O O . THR A 1 65 ? 13.108 -4.248 -48.761 1.00 96.19 65 THR A O 1
ATOM 479 N N . LYS A 1 66 ? 14.192 -2.292 -48.398 1.00 96.50 66 LYS A N 1
ATOM 480 C CA . LYS A 1 66 ? 13.516 -1.479 -49.406 1.00 96.50 66 LYS A CA 1
ATOM 481 C C . LYS A 1 66 ? 14.479 -1.031 -50.502 1.00 96.50 66 LYS A C 1
ATOM 483 O O . LYS A 1 66 ? 15.656 -0.785 -50.227 1.00 96.50 66 LYS A O 1
ATOM 488 N N . ASP A 1 67 ? 13.988 -0.995 -51.733 1.00 94.81 67 ASP A N 1
ATOM 489 C CA . ASP A 1 67 ? 14.690 -0.414 -52.871 1.00 94.81 67 ASP A CA 1
ATOM 490 C C . ASP A 1 67 ? 14.560 1.121 -52.870 1.00 94.81 67 ASP A C 1
ATOM 492 O O . ASP A 1 67 ? 13.993 1.715 -51.952 1.00 94.81 67 ASP A O 1
ATOM 496 N N . VAL A 1 68 ? 15.125 1.770 -53.890 1.00 93.19 68 VAL A N 1
ATOM 497 C CA . VAL A 1 68 ? 15.120 3.238 -54.027 1.00 93.19 68 VAL A CA 1
ATOM 498 C C . VAL A 1 68 ? 13.699 3.790 -54.214 1.00 93.19 68 VAL A C 1
ATOM 500 O O . VAL A 1 68 ? 13.432 4.925 -53.839 1.00 93.19 68 VAL A O 1
ATOM 503 N N . MET A 1 69 ? 12.777 2.969 -54.722 1.00 94.06 69 MET A N 1
ATOM 504 C CA . MET A 1 69 ? 11.367 3.307 -54.926 1.00 94.06 69 MET A CA 1
ATOM 505 C C . MET A 1 69 ? 10.493 2.924 -53.718 1.00 94.06 69 MET A C 1
ATOM 507 O O . MET A 1 69 ? 9.273 3.060 -53.764 1.00 94.06 69 MET A O 1
ATOM 511 N N . GLY A 1 70 ? 11.092 2.423 -52.630 1.00 93.94 70 GLY A N 1
ATOM 512 C CA . GLY A 1 70 ? 10.386 1.960 -51.434 1.00 93.94 70 GLY A CA 1
ATOM 513 C C . GLY A 1 70 ? 9.786 0.551 -51.539 1.00 93.94 70 GLY A C 1
ATOM 514 O O . GLY A 1 70 ? 9.204 0.077 -50.557 1.00 93.94 70 GLY A O 1
ATOM 515 N N . GLY A 1 71 ? 9.949 -0.130 -52.675 1.00 95.38 71 GLY A N 1
ATOM 516 C CA . GLY A 1 71 ? 9.510 -1.503 -52.919 1.00 95.38 71 GLY A CA 1
ATOM 517 C C . GLY A 1 71 ? 10.365 -2.537 -52.184 1.00 95.38 71 GLY A C 1
ATOM 518 O O . GLY A 1 71 ? 11.482 -2.260 -51.754 1.00 95.38 71 GLY A O 1
ATOM 519 N N . ALA A 1 72 ? 9.845 -3.754 -52.005 1.00 95.31 72 ALA A N 1
ATOM 520 C CA . ALA A 1 72 ? 10.593 -4.833 -51.360 1.00 95.31 72 ALA A CA 1
ATOM 521 C C . ALA A 1 72 ? 11.762 -5.303 -52.244 1.00 95.31 72 ALA A C 1
ATOM 523 O O . ALA A 1 72 ? 11.578 -5.661 -53.407 1.00 95.31 72 ALA A O 1
ATOM 524 N N . VAL A 1 73 ? 12.971 -5.358 -51.679 1.00 95.62 73 VAL A N 1
ATOM 525 C CA . VAL A 1 73 ? 14.171 -5.773 -52.424 1.00 95.62 73 VAL A CA 1
ATOM 526 C C . VAL A 1 73 ? 14.085 -7.254 -52.793 1.00 95.62 73 VAL A C 1
ATOM 528 O O . VAL A 1 73 ? 14.062 -8.120 -51.916 1.00 95.62 73 VAL A O 1
ATOM 531 N N . LYS A 1 74 ? 14.116 -7.559 -54.095 1.00 95.12 74 LYS A N 1
ATOM 532 C CA . LYS A 1 74 ? 14.231 -8.934 -54.602 1.00 95.12 74 LYS A CA 1
ATOM 533 C C . LYS A 1 74 ? 15.642 -9.463 -54.331 1.00 95.12 74 LYS A C 1
ATOM 535 O O . LYS A 1 74 ? 16.601 -9.055 -54.980 1.00 95.12 74 LYS A O 1
ATOM 540 N N . ARG A 1 75 ? 15.775 -10.358 -53.348 1.00 95.81 75 ARG A N 1
ATOM 541 C CA . ARG A 1 75 ? 17.040 -11.036 -53.018 1.00 95.81 75 ARG A CA 1
ATOM 542 C C . ARG A 1 75 ? 17.137 -12.353 -53.782 1.00 95.81 75 ARG A C 1
ATOM 544 O O . ARG A 1 75 ? 16.147 -13.072 -53.886 1.00 95.81 75 ARG A O 1
ATOM 551 N N . SER A 1 76 ? 18.329 -12.692 -54.275 1.00 97.12 76 SER A N 1
ATOM 552 C CA . SER A 1 76 ? 18.578 -14.042 -54.794 1.00 97.12 76 SER A CA 1
ATOM 553 C C . SER A 1 76 ? 18.435 -15.076 -53.671 1.00 97.12 76 SER A C 1
ATOM 555 O O . SER A 1 76 ? 18.595 -14.744 -52.492 1.00 97.12 76 SER A O 1
ATOM 557 N N . LEU A 1 77 ? 18.164 -16.338 -54.021 1.00 96.94 77 LEU A N 1
ATOM 558 C CA . LEU A 1 77 ? 18.012 -17.412 -53.033 1.00 96.94 77 LEU A CA 1
ATOM 559 C C . LEU A 1 77 ? 19.245 -17.514 -52.121 1.00 96.94 77 LEU A C 1
ATOM 561 O O . LEU A 1 77 ? 19.112 -17.540 -50.898 1.00 96.94 77 LEU A O 1
ATOM 565 N N . THR A 1 78 ? 20.442 -17.478 -52.709 1.00 97.38 78 THR A N 1
ATOM 566 C CA . THR A 1 78 ? 21.714 -17.516 -51.976 1.00 97.38 78 THR A CA 1
ATOM 567 C C . THR A 1 78 ? 21.866 -16.318 -51.039 1.00 97.38 78 THR A C 1
ATOM 569 O O . THR A 1 78 ? 22.205 -16.488 -49.868 1.00 97.38 78 THR A O 1
ATOM 572 N N . HIS A 1 79 ? 21.563 -15.102 -51.512 1.00 96.62 79 HIS A N 1
ATOM 573 C CA . HIS A 1 79 ? 21.629 -13.889 -50.689 1.00 96.62 79 HIS A CA 1
ATOM 574 C C . HIS A 1 79 ? 20.658 -13.964 -49.507 1.00 96.62 79 HIS A C 1
ATOM 576 O O . HIS A 1 79 ? 21.051 -13.708 -48.367 1.00 96.62 79 HIS A O 1
ATOM 582 N N . ALA A 1 80 ? 19.414 -14.379 -49.754 1.00 96.75 80 ALA A N 1
ATOM 583 C CA . ALA A 1 80 ? 18.402 -14.548 -48.718 1.00 96.75 80 ALA A CA 1
ATOM 584 C C . ALA A 1 80 ? 18.815 -15.597 -47.673 1.00 96.75 80 ALA A C 1
ATOM 586 O O . ALA A 1 80 ? 18.702 -15.331 -46.476 1.00 96.75 80 ALA A O 1
ATOM 587 N N . GLN A 1 81 ? 19.347 -16.748 -48.100 1.00 97.25 81 GLN A N 1
ATOM 588 C CA . GLN A 1 81 ? 19.835 -17.805 -47.205 1.00 97.25 81 GLN A CA 1
ATOM 589 C C . GLN A 1 81 ? 20.999 -17.326 -46.329 1.00 97.25 81 GLN A C 1
ATOM 591 O O . GLN A 1 81 ? 20.984 -17.547 -45.116 1.00 97.25 81 GLN A O 1
ATOM 596 N N . MET A 1 82 ? 21.978 -16.627 -46.910 1.00 96.81 82 MET A N 1
ATOM 597 C CA . MET A 1 82 ? 23.130 -16.104 -46.168 1.00 96.81 82 MET A CA 1
ATOM 598 C C . MET A 1 82 ? 22.715 -15.042 -45.145 1.00 96.81 82 MET A C 1
ATOM 600 O O . MET A 1 82 ? 23.077 -15.146 -43.972 1.00 96.81 82 MET A O 1
ATOM 604 N N . VAL A 1 83 ? 21.918 -14.051 -45.561 1.00 96.38 83 VAL A N 1
ATOM 605 C CA . VAL A 1 83 ? 21.436 -12.983 -44.668 1.00 96.38 83 VAL A CA 1
ATOM 606 C C . VAL A 1 83 ? 20.538 -13.551 -43.575 1.00 96.38 83 VAL A C 1
ATOM 608 O O . VAL A 1 83 ? 20.696 -13.185 -42.414 1.00 96.38 83 VAL A O 1
ATOM 611 N N . SER A 1 84 ? 19.639 -14.480 -43.910 1.00 96.38 84 SER A N 1
ATOM 612 C CA . SER A 1 84 ? 18.783 -15.148 -42.928 1.00 96.38 84 SER A CA 1
ATOM 613 C C . SER A 1 84 ? 19.610 -15.930 -41.907 1.00 96.38 84 SER A C 1
ATOM 615 O O . SER A 1 84 ? 19.426 -15.743 -40.708 1.00 96.38 84 SER A O 1
ATOM 617 N N . SER A 1 85 ? 20.577 -16.740 -42.352 1.00 96.44 85 SER A N 1
ATOM 618 C CA . SER A 1 85 ? 21.455 -17.502 -41.455 1.00 96.44 85 SER A CA 1
ATOM 619 C C . SER A 1 85 ? 22.272 -16.593 -40.531 1.00 96.44 85 SER A C 1
ATOM 621 O O . SER A 1 85 ? 22.461 -16.917 -39.355 1.00 96.44 85 SER A O 1
ATOM 623 N N . PHE A 1 86 ? 22.745 -15.454 -41.046 1.00 96.31 86 PHE A N 1
ATOM 624 C CA . PHE A 1 86 ? 23.497 -14.464 -40.278 1.00 96.31 86 PHE A CA 1
ATOM 625 C C . PHE A 1 86 ? 22.626 -13.749 -39.234 1.00 96.31 86 PHE A C 1
ATOM 627 O O . PHE A 1 86 ? 22.971 -13.750 -38.052 1.00 96.31 86 PHE A O 1
ATOM 634 N N . LEU A 1 87 ? 21.477 -13.197 -39.640 1.00 95.81 87 LEU A N 1
ATOM 635 C CA . LEU A 1 87 ? 20.570 -12.467 -38.745 1.00 95.81 87 LEU A CA 1
ATOM 636 C C . LEU A 1 87 ? 19.875 -13.384 -37.728 1.00 95.81 87 LEU A C 1
ATOM 638 O O . LEU A 1 87 ? 19.604 -12.954 -36.612 1.00 95.81 87 LEU A O 1
ATOM 642 N N . ALA A 1 88 ? 19.647 -14.654 -38.070 1.00 96.31 88 ALA A N 1
ATOM 643 C CA . ALA A 1 88 ? 19.128 -15.664 -37.147 1.00 96.31 88 ALA A CA 1
ATOM 644 C C . ALA A 1 88 ? 20.194 -16.217 -36.181 1.00 96.31 88 ALA A C 1
ATOM 646 O O . ALA A 1 88 ? 19.883 -17.079 -35.363 1.00 96.31 88 ALA A O 1
ATOM 647 N N . GLY A 1 89 ? 21.455 -15.781 -36.294 1.00 95.94 89 GLY A N 1
ATOM 648 C CA . GLY A 1 89 ? 22.531 -16.201 -35.396 1.00 95.94 89 GLY A CA 1
ATOM 649 C C . GLY A 1 89 ? 22.953 -17.667 -35.541 1.00 95.94 89 GLY A C 1
ATOM 650 O O . GLY A 1 89 ? 23.521 -18.227 -34.611 1.00 95.94 89 GLY A O 1
ATOM 651 N N . ARG A 1 90 ? 22.705 -18.304 -36.694 1.00 96.06 90 ARG A N 1
ATOM 652 C CA . ARG A 1 90 ? 23.079 -19.715 -36.940 1.00 96.06 90 ARG A CA 1
ATOM 653 C C . ARG A 1 90 ? 24.564 -19.903 -37.273 1.00 96.06 90 ARG A C 1
ATOM 655 O O . ARG A 1 90 ? 25.037 -21.029 -37.385 1.00 96.06 90 ARG A O 1
ATOM 662 N N . GLY A 1 91 ? 25.296 -18.809 -37.474 1.00 93.81 91 GLY A N 1
ATOM 663 C CA . GLY A 1 91 ? 26.722 -18.827 -37.791 1.00 93.81 91 GLY A CA 1
ATOM 664 C C . GLY A 1 91 ? 27.628 -18.939 -36.561 1.00 93.81 91 GLY A C 1
ATOM 665 O O . GLY A 1 91 ? 27.248 -18.596 -35.447 1.00 93.81 91 GLY A O 1
ATOM 666 N N . LYS A 1 92 ? 28.891 -19.330 -36.788 1.00 94.31 92 LYS A N 1
ATOM 667 C CA . LYS A 1 92 ? 29.948 -19.359 -35.753 1.00 94.31 92 LYS A CA 1
ATOM 668 C C . LYS A 1 92 ? 30.210 -17.977 -35.131 1.00 94.31 92 LYS A C 1
ATOM 670 O O . LYS A 1 92 ? 30.641 -17.872 -33.985 1.00 94.31 92 LYS A O 1
ATOM 675 N N . ARG A 1 93 ? 29.985 -16.907 -35.898 1.00 95.44 93 ARG A N 1
ATOM 676 C CA . ARG A 1 93 ? 30.051 -15.515 -35.442 1.00 95.44 93 ARG A CA 1
ATOM 677 C C . ARG A 1 93 ? 28.668 -14.891 -35.614 1.00 95.44 93 ARG A C 1
ATOM 679 O O . ARG A 1 93 ? 28.154 -14.857 -36.727 1.00 95.44 93 ARG A O 1
ATOM 686 N N . ILE A 1 94 ? 28.085 -14.419 -34.516 1.00 96.31 94 ILE A N 1
ATOM 687 C CA . ILE A 1 94 ? 26.782 -13.744 -34.504 1.00 96.31 94 ILE A CA 1
ATOM 688 C C . ILE A 1 94 ? 26.950 -12.224 -34.602 1.00 96.31 94 ILE A C 1
ATOM 690 O O . ILE A 1 94 ? 28.025 -11.698 -34.305 1.00 96.31 94 ILE A O 1
ATOM 694 N N . VAL A 1 95 ? 25.872 -11.518 -34.959 1.00 95.75 95 VAL A N 1
ATOM 695 C CA . VAL A 1 95 ? 25.833 -10.046 -35.073 1.00 95.75 95 VAL A CA 1
ATOM 696 C C . VAL A 1 95 ? 26.382 -9.362 -33.817 1.00 95.75 95 VAL A C 1
ATOM 698 O O . VAL A 1 95 ? 27.157 -8.417 -33.925 1.00 95.75 95 VAL A O 1
ATOM 701 N N . ALA A 1 96 ? 26.053 -9.880 -32.629 1.00 96.44 96 ALA A N 1
ATOM 702 C CA . ALA A 1 96 ? 26.509 -9.316 -31.360 1.00 96.44 96 ALA A CA 1
ATOM 703 C C . ALA A 1 96 ? 28.043 -9.262 -31.242 1.00 96.44 96 ALA A C 1
ATOM 705 O O . ALA A 1 96 ? 28.574 -8.264 -30.767 1.00 96.44 96 ALA A O 1
ATOM 706 N N . HIS A 1 97 ? 28.763 -10.279 -31.738 1.00 97.06 97 HIS A N 1
ATOM 707 C CA . HIS A 1 97 ? 30.229 -10.256 -31.748 1.00 97.06 97 HIS A CA 1
ATOM 708 C C . HIS A 1 97 ? 30.763 -9.149 -32.659 1.00 97.06 97 HIS A C 1
ATOM 710 O O . HIS A 1 97 ? 31.744 -8.504 -32.317 1.00 97.06 97 HIS A O 1
ATOM 716 N N . ILE A 1 98 ? 30.125 -8.914 -33.809 1.00 96.19 98 ILE A N 1
ATOM 717 C CA . ILE A 1 98 ? 30.546 -7.868 -34.750 1.00 96.19 98 ILE A CA 1
ATOM 718 C C . ILE A 1 98 ? 30.314 -6.483 -34.142 1.00 96.19 98 ILE A C 1
ATOM 720 O O . ILE A 1 98 ? 31.217 -5.654 -34.163 1.00 96.19 98 ILE A O 1
ATOM 724 N N . VAL A 1 99 ? 29.147 -6.256 -33.533 1.00 96.62 99 VAL A N 1
ATOM 725 C CA . VAL A 1 99 ? 28.833 -5.000 -32.833 1.00 96.62 99 VAL A CA 1
ATOM 726 C C . VAL A 1 99 ? 29.800 -4.755 -31.671 1.00 96.62 99 VAL A C 1
ATOM 728 O O . VAL A 1 99 ? 30.273 -3.635 -31.487 1.00 96.62 99 VAL A O 1
ATOM 731 N N . GLU A 1 100 ? 30.145 -5.797 -30.911 1.00 96.62 100 GLU A N 1
ATOM 732 C CA . GLU A 1 100 ? 31.156 -5.703 -29.856 1.00 96.62 100 GLU A CA 1
ATOM 733 C C . GLU A 1 100 ? 32.529 -5.311 -30.418 1.00 96.62 100 GLU A C 1
ATOM 735 O O . GLU A 1 100 ? 33.195 -4.448 -29.842 1.00 96.62 100 GLU A O 1
ATOM 740 N N . GLN A 1 101 ? 32.943 -5.896 -31.549 1.00 97.00 101 GLN A N 1
ATOM 741 C CA . GLN A 1 101 ? 34.183 -5.497 -32.214 1.00 97.00 101 GLN A CA 1
ATOM 742 C C . GLN A 1 101 ? 34.116 -4.041 -32.681 1.00 97.00 101 GLN A C 1
ATOM 744 O O . GLN A 1 101 ? 35.026 -3.288 -32.363 1.00 97.00 101 GLN A O 1
ATOM 749 N N . TRP A 1 102 ? 33.029 -3.591 -33.317 1.00 96.06 102 TRP A N 1
ATOM 750 C CA . TRP A 1 102 ? 32.863 -2.185 -33.722 1.00 96.06 102 TRP A CA 1
ATOM 751 C C . TRP A 1 102 ? 32.985 -1.202 -32.548 1.00 96.06 102 TRP A C 1
ATOM 753 O O . TRP A 1 102 ? 33.553 -0.119 -32.692 1.00 96.06 102 TRP A O 1
ATOM 763 N N . LEU A 1 103 ? 32.492 -1.579 -31.365 1.00 95.94 103 LEU A N 1
ATOM 764 C CA . LEU A 1 103 ? 32.617 -0.764 -30.156 1.00 95.94 103 LEU A CA 1
ATOM 765 C C . LEU A 1 103 ? 34.038 -0.745 -29.577 1.00 95.94 103 LEU A C 1
ATOM 767 O O . LEU A 1 103 ? 34.424 0.253 -28.965 1.00 95.94 103 LEU A O 1
ATOM 771 N N . LYS A 1 104 ? 34.817 -1.818 -29.749 1.00 95.88 104 LYS A N 1
ATOM 772 C CA . LYS A 1 104 ? 36.185 -1.942 -29.214 1.00 95.88 104 LYS A CA 1
ATOM 773 C C . LYS A 1 104 ? 37.271 -1.508 -30.200 1.00 95.88 104 LYS A C 1
ATOM 775 O O . LYS A 1 104 ? 38.350 -1.122 -29.754 1.00 95.88 104 LYS A O 1
ATOM 780 N N . ASP A 1 105 ? 36.983 -1.512 -31.499 1.00 96.19 105 ASP A N 1
ATOM 781 C CA . ASP A 1 105 ? 37.959 -1.287 -32.567 1.00 96.19 105 ASP A CA 1
ATOM 782 C C . ASP A 1 105 ? 38.599 0.110 -32.472 1.00 96.19 105 ASP A C 1
ATOM 784 O O . ASP A 1 105 ? 37.861 1.106 -32.483 1.00 96.19 105 ASP A O 1
ATOM 788 N N . PRO A 1 106 ? 39.937 0.225 -32.363 1.00 96.25 106 PRO A N 1
ATOM 789 C CA . PRO A 1 106 ? 40.632 1.506 -32.247 1.00 96.25 106 PRO A CA 1
ATOM 790 C C . PRO A 1 106 ? 40.299 2.516 -33.351 1.00 96.25 106 PRO A C 1
ATOM 792 O O . PRO A 1 106 ? 40.257 3.710 -33.058 1.00 96.25 106 PRO A O 1
ATOM 795 N N . ALA A 1 107 ? 40.006 2.068 -34.576 1.00 94.62 107 ALA A N 1
ATOM 796 C CA . ALA A 1 107 ? 39.663 2.943 -35.698 1.00 94.62 107 ALA A CA 1
ATOM 797 C C . ALA A 1 107 ? 38.325 3.675 -35.492 1.00 94.62 107 ALA A C 1
ATOM 799 O O . ALA A 1 107 ? 38.104 4.742 -36.055 1.00 94.62 107 ALA A O 1
ATOM 800 N N . GLY A 1 108 ? 37.440 3.138 -34.647 1.00 92.00 108 GLY A N 1
ATOM 801 C CA . GLY A 1 108 ? 36.186 3.787 -34.260 1.00 92.00 108 GLY A CA 1
ATOM 802 C C . GLY A 1 108 ? 36.312 4.752 -33.076 1.00 92.00 108 GLY A C 1
ATOM 803 O O . GLY A 1 108 ? 35.291 5.254 -32.600 1.00 92.00 108 GLY A O 1
ATOM 804 N N . ARG A 1 109 ? 37.516 4.970 -32.526 1.00 93.94 109 ARG A N 1
ATOM 805 C CA . ARG A 1 109 ? 37.716 5.796 -31.327 1.00 93.94 109 ARG A CA 1
ATOM 806 C C . ARG A 1 109 ? 37.458 7.270 -31.637 1.00 93.94 109 ARG A C 1
ATOM 808 O O . ARG A 1 109 ? 38.114 7.867 -32.479 1.00 93.94 109 ARG A O 1
ATOM 815 N N . ILE A 1 110 ? 36.536 7.867 -30.888 1.00 93.81 110 ILE A N 1
ATOM 816 C CA . ILE A 1 110 ? 36.235 9.296 -30.969 1.00 93.81 110 ILE A CA 1
ATOM 817 C C . ILE A 1 110 ? 37.202 10.044 -30.033 1.00 93.81 110 ILE A C 1
ATOM 819 O O . ILE A 1 110 ? 37.332 9.645 -28.870 1.00 93.81 110 ILE A O 1
ATOM 823 N N . PRO A 1 111 ? 37.905 11.095 -30.497 1.00 94.69 111 PRO A N 1
ATOM 824 C CA . PRO A 1 111 ? 38.722 11.938 -29.626 1.00 94.69 111 PRO A CA 1
ATOM 825 C C . PRO A 1 111 ? 37.870 12.591 -28.530 1.00 94.69 111 PRO A C 1
ATOM 827 O O . PRO A 1 111 ? 36.776 13.074 -28.813 1.00 94.69 111 PRO A O 1
ATOM 830 N N . GLN A 1 112 ? 38.371 12.650 -27.291 1.00 93.31 112 GLN A N 1
ATOM 831 C CA . GLN A 1 112 ? 37.601 13.174 -26.147 1.00 93.31 112 GLN A CA 1
ATOM 832 C C . GLN A 1 112 ? 37.120 14.620 -26.348 1.00 93.31 112 GLN A C 1
ATOM 834 O O . GLN A 1 112 ? 36.024 14.958 -25.906 1.00 93.31 112 GLN A O 1
ATOM 839 N N . ASN A 1 113 ? 37.906 15.430 -27.064 1.00 93.62 113 ASN A N 1
ATOM 840 C CA . ASN A 1 113 ? 37.623 16.843 -27.329 1.00 93.62 113 ASN A CA 1
ATOM 841 C C . ASN A 1 113 ? 36.779 17.076 -28.596 1.00 93.62 113 ASN A C 1
ATOM 843 O O . ASN A 1 113 ? 36.506 18.220 -28.940 1.00 93.62 113 ASN A O 1
ATOM 847 N N . SER A 1 114 ? 36.392 16.022 -29.321 1.00 95.31 114 SER A N 1
ATOM 848 C CA . SER A 1 114 ? 35.561 16.157 -30.520 1.00 95.31 114 SER A CA 1
ATOM 849 C C . SER A 1 114 ? 34.095 16.382 -30.148 1.00 95.31 114 SER A C 1
ATOM 851 O O . SER A 1 114 ? 33.576 15.723 -29.245 1.00 95.31 114 SER A O 1
ATOM 853 N N . ASP A 1 115 ? 33.386 17.224 -30.905 1.00 93.31 115 ASP A N 1
ATOM 854 C CA . ASP A 1 115 ? 31.932 17.392 -30.769 1.00 93.31 115 ASP A CA 1
ATOM 855 C C . ASP A 1 115 ? 31.169 16.072 -30.920 1.00 93.31 115 ASP A C 1
ATOM 857 O O . ASP A 1 115 ? 30.167 15.855 -30.243 1.00 93.31 115 ASP A O 1
ATOM 861 N N . ALA A 1 116 ? 31.691 15.132 -31.713 1.00 91.81 116 ALA A N 1
ATOM 862 C CA . ALA A 1 116 ? 31.100 13.808 -31.859 1.00 91.81 116 ALA A CA 1
ATOM 863 C C . ALA A 1 116 ? 31.051 13.008 -30.547 1.00 91.81 116 ALA A C 1
ATOM 865 O O . ALA A 1 116 ? 30.191 12.141 -30.382 1.00 91.81 116 ALA A O 1
ATOM 866 N N . ASN A 1 117 ? 31.950 13.293 -29.601 1.00 94.31 117 ASN A N 1
ATOM 867 C CA . ASN A 1 117 ? 31.949 12.650 -28.291 1.00 94.31 117 ASN A CA 1
ATOM 868 C C . ASN A 1 117 ? 30.721 13.075 -27.466 1.00 94.31 117 ASN A C 1
ATOM 870 O O . ASN A 1 117 ? 30.192 12.273 -26.699 1.00 94.31 117 ASN A O 1
ATOM 874 N N . LYS A 1 118 ? 30.199 14.294 -27.689 1.00 95.69 118 LYS A N 1
ATOM 875 C CA . LYS A 1 118 ? 28.960 14.795 -27.063 1.00 95.69 118 LYS A CA 1
ATOM 876 C C . LYS A 1 118 ? 27.728 13.995 -27.495 1.00 95.69 118 LYS A C 1
ATOM 878 O O . LYS A 1 118 ? 26.721 14.003 -26.796 1.00 95.69 118 LYS A O 1
ATOM 883 N N . PHE A 1 119 ? 27.805 13.293 -28.628 1.00 96.38 119 PHE A N 1
ATOM 884 C CA . PHE A 1 119 ? 26.715 12.462 -29.135 1.00 96.38 119 PHE A CA 1
ATOM 885 C C . PHE A 1 119 ? 26.719 11.033 -28.590 1.00 96.38 119 PHE A C 1
ATOM 887 O O . PHE A 1 119 ? 25.807 10.276 -28.916 1.00 96.38 119 PHE A O 1
ATOM 894 N N . MET A 1 120 ? 27.702 10.627 -27.777 1.00 96.44 120 MET A N 1
ATOM 895 C CA . MET A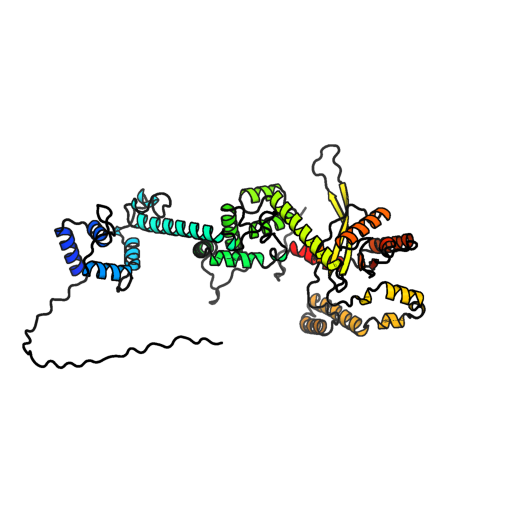 1 120 ? 27.656 9.319 -27.121 1.00 96.44 120 MET A CA 1
ATOM 896 C C . MET A 1 120 ? 26.469 9.247 -26.154 1.00 96.44 120 MET A C 1
ATOM 898 O O . MET A 1 120 ? 26.326 10.095 -25.278 1.00 96.44 120 MET A O 1
ATOM 902 N N . PHE A 1 121 ? 25.643 8.205 -26.294 1.00 97.06 121 PHE A N 1
ATOM 903 C CA . PHE A 1 121 ? 24.405 8.015 -25.521 1.00 97.06 121 PHE A CA 1
ATOM 904 C C . PHE A 1 121 ? 23.364 9.142 -25.682 1.00 97.06 121 PHE A C 1
ATOM 906 O O . PHE A 1 121 ? 22.542 9.341 -24.786 1.00 97.06 121 PHE A O 1
ATOM 913 N N . SER A 1 122 ? 23.366 9.860 -26.808 1.00 97.56 122 SER A N 1
ATOM 914 C CA . SER A 1 122 ? 22.396 10.927 -27.072 1.00 97.56 122 SER A CA 1
ATOM 915 C C . SER A 1 122 ? 20.957 10.396 -27.097 1.00 97.56 122 SER A C 1
ATOM 917 O O . SER A 1 122 ? 20.658 9.342 -27.658 1.00 97.56 122 SER A O 1
ATOM 919 N N . THR A 1 123 ? 20.035 11.132 -26.479 1.00 97.50 123 THR A N 1
ATOM 920 C CA . THR A 1 123 ? 18.594 10.827 -26.484 1.00 97.50 123 THR A CA 1
ATOM 921 C C . THR A 1 123 ? 17.805 11.702 -27.452 1.00 97.50 123 THR A C 1
ATOM 923 O O . THR A 1 123 ? 16.637 11.416 -27.694 1.00 97.50 123 THR A O 1
ATOM 926 N N . THR A 1 124 ? 18.423 12.752 -27.996 1.00 97.44 124 THR A N 1
ATOM 927 C CA . THR A 1 124 ? 17.752 13.791 -28.788 1.00 97.44 124 THR A CA 1
ATOM 928 C C . THR A 1 124 ? 17.998 13.644 -30.284 1.00 97.44 124 THR A C 1
ATOM 930 O O . THR A 1 124 ? 17.061 13.774 -31.063 1.00 97.44 124 THR A O 1
ATOM 933 N N . ILE A 1 125 ? 19.236 13.345 -30.690 1.00 97.75 125 ILE A N 1
ATOM 934 C CA . ILE A 1 125 ? 19.611 13.210 -32.106 1.00 97.75 125 ILE A CA 1
ATOM 935 C C . ILE A 1 125 ? 19.401 11.757 -32.540 1.00 97.75 125 ILE A C 1
ATOM 937 O O . ILE A 1 125 ? 19.964 10.863 -31.898 1.00 97.75 125 ILE A O 1
ATOM 941 N N . PRO A 1 126 ? 18.630 11.480 -33.607 1.00 97.94 126 PRO A N 1
ATOM 942 C CA . PRO A 1 126 ? 18.455 10.126 -34.119 1.00 97.94 126 PRO A CA 1
ATOM 943 C C . PRO A 1 126 ? 19.799 9.443 -34.388 1.00 97.94 126 PRO A C 1
ATOM 945 O O . PRO A 1 126 ? 20.685 10.005 -35.029 1.00 97.94 126 PRO A O 1
ATOM 948 N N . TYR A 1 127 ? 19.958 8.198 -33.931 1.00 97.81 127 TYR A N 1
ATOM 949 C CA . TYR A 1 127 ? 21.218 7.458 -34.104 1.00 97.81 127 TYR A CA 1
ATOM 950 C C . TYR A 1 127 ? 21.641 7.283 -35.572 1.00 97.81 127 TYR A C 1
ATOM 952 O O . TYR A 1 127 ? 22.811 7.036 -35.844 1.00 97.81 127 TYR A O 1
ATOM 960 N N . THR A 1 128 ? 20.698 7.408 -36.508 1.00 97.44 128 THR A N 1
ATOM 961 C CA . THR A 1 128 ? 20.915 7.340 -37.958 1.00 97.44 128 THR A CA 1
ATOM 962 C C . THR A 1 128 ? 21.627 8.563 -38.533 1.00 97.44 128 THR A C 1
ATOM 964 O O . THR A 1 128 ? 22.173 8.471 -39.626 1.00 97.44 128 THR A O 1
ATOM 967 N N . GLU A 1 129 ? 21.630 9.689 -37.819 1.00 97.50 129 GLU A N 1
ATOM 968 C CA . GLU A 1 129 ? 22.268 10.945 -38.245 1.00 97.50 129 GLU A CA 1
ATOM 969 C C . GLU A 1 129 ? 23.692 11.097 -37.684 1.00 97.50 129 GLU A C 1
ATOM 971 O O . GLU A 1 129 ? 24.444 11.984 -38.083 1.00 97.50 129 GLU A O 1
ATOM 976 N N . ILE A 1 130 ? 24.095 10.216 -36.764 1.00 96.81 130 ILE A N 1
ATOM 977 C CA . ILE A 1 130 ? 25.407 10.265 -36.119 1.00 96.81 130 ILE A CA 1
ATOM 978 C C . ILE A 1 130 ? 26.407 9.462 -36.957 1.00 96.81 130 ILE A C 1
ATOM 980 O O . ILE A 1 130 ? 26.326 8.239 -37.032 1.00 96.81 130 ILE A O 1
ATOM 984 N N . GLY A 1 131 ? 27.391 10.141 -37.551 1.00 95.38 131 GLY A N 1
ATOM 985 C CA . GLY A 1 131 ? 28.414 9.494 -38.384 1.00 95.38 131 GLY A CA 1
ATOM 986 C C . GLY A 1 131 ? 29.301 8.487 -37.628 1.00 95.38 131 GLY A C 1
ATOM 987 O O . GLY A 1 131 ? 29.412 7.335 -38.050 1.00 95.38 131 GLY A O 1
ATOM 988 N N . PRO A 1 132 ? 29.953 8.869 -36.511 1.00 96.62 132 PRO A N 1
ATOM 989 C CA . PRO A 1 132 ? 30.861 7.965 -35.805 1.00 96.62 132 PRO A CA 1
ATOM 990 C C . PRO A 1 132 ? 30.151 6.751 -35.194 1.00 96.62 132 PRO A C 1
ATOM 992 O O . PRO A 1 132 ? 29.309 6.884 -34.305 1.00 96.62 132 PRO A O 1
ATOM 995 N N . VAL A 1 133 ? 30.563 5.549 -35.616 1.00 95.81 133 VAL A N 1
ATOM 996 C CA . VAL A 1 133 ? 29.886 4.277 -35.296 1.00 95.81 133 VAL A CA 1
ATOM 997 C C . VAL A 1 133 ? 29.693 4.039 -33.795 1.00 95.81 133 VAL A C 1
ATOM 999 O O . VAL A 1 133 ? 28.635 3.578 -33.378 1.00 95.81 133 VAL A O 1
ATOM 1002 N N . ARG A 1 134 ? 30.671 4.390 -32.947 1.00 95.75 134 ARG A N 1
ATOM 1003 C CA . ARG A 1 134 ? 30.553 4.210 -31.488 1.00 95.75 134 ARG A CA 1
ATOM 1004 C C . ARG A 1 134 ? 29.476 5.110 -30.880 1.00 95.75 134 ARG A C 1
ATOM 1006 O O . ARG A 1 134 ? 28.697 4.650 -30.043 1.00 95.75 134 ARG A O 1
ATOM 1013 N N . ALA A 1 135 ? 29.414 6.371 -31.304 1.00 96.81 135 ALA A N 1
ATOM 1014 C CA . ALA A 1 135 ? 28.374 7.294 -30.863 1.00 96.81 135 ALA A CA 1
ATOM 1015 C C . ALA A 1 135 ? 27.002 6.855 -31.399 1.00 96.81 135 ALA A C 1
ATOM 1017 O O . ALA A 1 135 ? 26.054 6.768 -30.625 1.00 96.81 135 ALA A O 1
ATOM 1018 N N . ALA A 1 136 ? 26.915 6.454 -32.670 1.00 97.19 136 ALA A N 1
ATOM 1019 C CA . ALA A 1 136 ? 25.682 5.935 -33.261 1.00 97.19 136 ALA A CA 1
ATOM 1020 C C . ALA A 1 136 ? 25.150 4.691 -32.522 1.00 97.19 136 ALA A C 1
ATOM 1022 O O . ALA A 1 136 ? 23.986 4.652 -32.136 1.00 97.19 136 ALA A O 1
ATOM 1023 N N . LEU A 1 137 ? 25.995 3.690 -32.248 1.00 97.31 137 LEU A N 1
ATOM 1024 C CA . LEU A 1 137 ? 25.587 2.448 -31.571 1.00 97.31 137 LEU A CA 1
ATOM 1025 C C . LEU A 1 137 ? 25.169 2.663 -30.108 1.00 97.31 137 LEU A C 1
ATOM 1027 O O . LEU A 1 137 ? 24.208 2.047 -29.635 1.00 97.31 137 LEU A O 1
ATOM 1031 N N . THR A 1 138 ? 25.884 3.519 -29.375 1.00 97.25 138 THR A N 1
ATOM 1032 C CA . THR A 1 138 ? 25.527 3.843 -27.982 1.00 97.25 138 THR A CA 1
ATOM 1033 C C . THR A 1 138 ? 24.216 4.617 -27.918 1.00 97.25 138 THR A C 1
ATOM 1035 O O . THR A 1 138 ? 23.344 4.265 -27.127 1.00 97.25 138 THR A O 1
ATOM 1038 N N . THR A 1 139 ? 24.020 5.581 -28.814 1.00 97.81 139 THR A N 1
ATOM 1039 C CA . THR A 1 139 ? 22.762 6.323 -28.973 1.00 97.81 139 THR A CA 1
ATOM 1040 C C . THR A 1 139 ? 21.606 5.418 -29.392 1.00 97.81 139 THR A C 1
ATOM 1042 O O . THR A 1 139 ? 20.548 5.463 -28.766 1.00 97.81 139 THR A O 1
ATOM 1045 N N . PHE A 1 140 ? 21.810 4.513 -30.356 1.00 97.88 140 PHE A N 1
ATOM 1046 C CA . PHE A 1 140 ? 20.826 3.491 -30.732 1.00 97.88 140 PHE A CA 1
ATOM 1047 C C . PHE A 1 140 ? 20.370 2.677 -29.517 1.00 97.88 140 PHE A C 1
ATOM 1049 O O . PHE A 1 140 ? 19.171 2.479 -29.301 1.00 97.88 140 PHE A O 1
ATOM 1056 N N . SER A 1 141 ? 21.326 2.240 -28.695 1.00 96.94 141 SER A N 1
ATOM 1057 C CA . SER A 1 141 ? 21.051 1.467 -27.484 1.00 96.94 141 SER A CA 1
ATOM 1058 C C . SER A 1 141 ? 20.250 2.289 -26.471 1.00 96.94 141 SER A C 1
ATOM 1060 O O . SER A 1 141 ? 19.218 1.820 -25.990 1.00 96.94 141 SER A O 1
ATOM 1062 N N . THR A 1 142 ? 20.665 3.530 -26.193 1.00 97.94 142 THR A N 1
ATOM 1063 C CA . THR A 1 142 ? 19.963 4.433 -25.267 1.00 97.94 142 THR A CA 1
ATOM 1064 C C . THR A 1 142 ? 18.534 4.714 -25.720 1.00 97.94 142 THR A C 1
ATOM 1066 O O . THR A 1 142 ? 17.608 4.592 -24.920 1.00 97.94 142 THR A O 1
ATOM 1069 N N . GLN A 1 143 ? 18.324 5.042 -26.996 1.00 98.19 143 GLN A N 1
ATOM 1070 C CA . GLN A 1 143 ? 16.996 5.341 -27.539 1.00 98.19 143 GLN A CA 1
ATOM 1071 C C . GLN A 1 143 ? 16.088 4.108 -27.534 1.00 98.19 143 GLN A C 1
ATOM 1073 O O . GLN A 1 143 ? 14.916 4.201 -27.165 1.00 98.19 143 GLN A O 1
ATOM 1078 N N . THR A 1 144 ? 16.630 2.934 -27.870 1.00 98.12 144 THR A N 1
ATOM 1079 C CA . THR A 1 144 ? 15.884 1.667 -27.835 1.00 98.12 144 THR A CA 1
ATOM 1080 C C . THR A 1 144 ? 15.450 1.316 -26.414 1.00 98.12 144 THR A C 1
ATOM 1082 O O . THR A 1 144 ? 14.283 0.990 -26.185 1.00 98.12 144 THR A O 1
ATOM 1085 N N . VAL A 1 145 ? 16.363 1.429 -25.442 1.00 98.19 145 VAL A N 1
ATOM 1086 C CA . VAL A 1 145 ? 16.045 1.227 -24.022 1.00 98.19 145 VAL A CA 1
ATOM 1087 C C . VAL A 1 145 ? 15.024 2.263 -23.561 1.00 98.19 145 VAL A C 1
ATOM 1089 O O . VAL A 1 145 ? 14.022 1.883 -22.968 1.00 98.19 145 VAL A O 1
ATOM 1092 N N . GLY A 1 146 ? 15.199 3.542 -23.900 1.00 97.81 146 GLY A N 1
ATOM 1093 C CA . GLY A 1 146 ? 14.245 4.606 -23.577 1.00 97.81 146 GLY A CA 1
ATOM 1094 C C . GLY A 1 146 ? 12.828 4.300 -24.069 1.00 97.81 146 GLY A C 1
ATOM 1095 O O . GLY A 1 146 ? 11.876 4.382 -23.292 1.00 97.81 146 GLY A O 1
ATOM 1096 N N . LYS A 1 147 ? 12.683 3.842 -25.320 1.00 98.12 147 LYS A N 1
ATOM 1097 C CA . LYS A 1 147 ? 11.392 3.401 -25.871 1.00 98.12 147 LYS A CA 1
ATOM 1098 C C . LYS A 1 147 ? 10.800 2.238 -25.071 1.00 98.12 147 LYS A C 1
ATOM 1100 O O . LYS A 1 147 ? 9.612 2.264 -24.752 1.00 98.12 147 LYS A O 1
ATOM 1105 N N . LYS A 1 148 ? 11.615 1.240 -24.716 1.00 98.19 148 LYS A N 1
ATOM 1106 C CA . LYS A 1 148 ? 11.170 0.094 -23.912 1.00 98.19 148 LYS A CA 1
ATOM 1107 C C . LYS A 1 148 ? 10.715 0.514 -22.511 1.00 98.19 148 LYS A C 1
ATOM 1109 O O . LYS A 1 148 ? 9.672 0.047 -22.067 1.00 98.19 148 LYS A O 1
ATOM 1114 N N . LEU A 1 149 ? 11.438 1.414 -21.844 1.00 98.12 149 LEU A N 1
ATOM 1115 C CA . LEU A 1 149 ? 11.066 1.933 -20.521 1.00 98.12 149 LEU A CA 1
ATOM 1116 C C . LEU A 1 149 ? 9.733 2.695 -20.554 1.00 98.12 149 LEU A C 1
ATOM 1118 O O . LEU A 1 149 ? 8.924 2.565 -19.636 1.00 98.12 149 LEU A O 1
ATOM 1122 N N . SER A 1 150 ? 9.476 3.466 -21.615 1.00 98.00 150 SER A N 1
ATOM 1123 C CA . SER A 1 150 ? 8.180 4.128 -21.805 1.00 98.00 150 SER A CA 1
ATOM 1124 C C . SER A 1 150 ? 7.042 3.123 -21.983 1.00 98.00 150 SER A C 1
ATOM 1126 O O . SER A 1 150 ? 6.041 3.232 -21.282 1.00 98.00 150 SER A O 1
ATOM 1128 N N . GLN A 1 151 ? 7.228 2.097 -22.820 1.00 98.31 151 GLN A N 1
ATOM 1129 C CA . GLN A 1 151 ? 6.235 1.031 -23.017 1.00 98.31 151 GLN A CA 1
ATOM 1130 C C . GLN A 1 151 ? 5.954 0.233 -21.737 1.00 98.31 151 GLN A C 1
ATOM 1132 O O . GLN A 1 151 ? 4.805 -0.084 -21.441 1.00 98.31 151 GLN A O 1
ATOM 1137 N N . GLU A 1 152 ? 6.996 -0.104 -20.972 1.00 98.38 152 GLU A N 1
ATOM 1138 C CA . GLU A 1 152 ? 6.856 -0.785 -19.681 1.00 98.38 152 GLU A CA 1
ATOM 1139 C C . GLU A 1 152 ? 6.013 0.042 -18.707 1.00 98.38 152 GLU A C 1
ATOM 1141 O O . GLU A 1 152 ? 5.101 -0.477 -18.069 1.00 98.38 152 GLU A O 1
ATOM 1146 N N . ALA A 1 153 ? 6.272 1.345 -18.619 1.00 97.88 153 ALA A N 1
ATOM 1147 C CA . ALA A 1 153 ? 5.499 2.211 -17.746 1.00 97.88 153 ALA A CA 1
ATOM 1148 C C . ALA A 1 153 ? 4.056 2.419 -18.206 1.00 97.88 153 ALA A C 1
ATOM 1150 O O . ALA A 1 153 ? 3.166 2.411 -17.363 1.00 97.88 153 ALA A O 1
ATOM 1151 N N . GLU A 1 154 ? 3.809 2.556 -19.511 1.00 97.69 154 GLU A N 1
ATOM 1152 C CA . GLU A 1 154 ? 2.451 2.577 -20.070 1.00 97.69 154 GLU A CA 1
ATOM 1153 C C . GLU A 1 154 ? 1.696 1.281 -19.764 1.00 97.69 154 GLU A C 1
ATOM 1155 O O . GLU A 1 154 ? 0.504 1.323 -19.467 1.00 97.69 154 GLU A O 1
ATOM 1160 N N . SER A 1 155 ? 2.379 0.130 -19.791 1.00 97.56 155 SER A N 1
ATOM 1161 C CA . SER A 1 155 ? 1.782 -1.139 -19.371 1.00 97.56 155 SER A CA 1
ATOM 1162 C C . SER A 1 155 ? 1.462 -1.126 -17.881 1.00 97.56 155 SER A C 1
ATOM 1164 O O . SER A 1 155 ? 0.327 -1.395 -17.502 1.00 97.56 155 SER A O 1
ATOM 1166 N N . ALA A 1 156 ? 2.417 -0.749 -17.030 1.00 97.38 156 ALA A N 1
ATOM 1167 C CA . ALA A 1 156 ? 2.262 -0.786 -15.577 1.00 97.38 156 ALA A CA 1
ATOM 1168 C C . ALA A 1 156 ? 1.090 0.059 -15.062 1.00 97.38 156 ALA A C 1
ATOM 1170 O O . ALA A 1 156 ? 0.406 -0.356 -14.130 1.00 97.38 156 ALA A O 1
ATOM 1171 N N . VAL A 1 157 ? 0.830 1.211 -15.686 1.00 97.19 157 VAL A N 1
ATOM 1172 C CA . VAL A 1 157 ? -0.251 2.132 -15.297 1.00 97.19 157 VAL A CA 1
ATOM 1173 C C . VAL A 1 157 ? -1.609 1.808 -15.928 1.00 97.19 157 VAL A C 1
ATOM 1175 O O . VAL A 1 157 ? -2.518 2.639 -15.918 1.00 97.19 157 VAL A O 1
ATOM 1178 N N . LYS A 1 158 ? -1.768 0.618 -16.512 1.00 96.00 158 LYS A N 1
ATOM 1179 C CA . LYS A 1 158 ? -3.082 0.141 -16.940 1.00 96.00 158 LYS A CA 1
ATOM 1180 C C . LYS A 1 158 ? -3.935 -0.185 -15.726 1.00 96.00 158 LYS A C 1
ATOM 1182 O O . LYS A 1 158 ? -3.515 -0.887 -14.807 1.00 96.00 158 LYS A O 1
ATOM 1187 N N . LEU A 1 159 ? -5.201 0.211 -15.818 1.00 92.75 159 LEU A N 1
ATOM 1188 C CA . LEU A 1 159 ? -6.230 -0.041 -14.816 1.00 92.75 159 LEU A CA 1
ATOM 1189 C C . LEU A 1 159 ? -6.279 -1.509 -14.345 1.00 92.75 159 LEU A C 1
ATOM 1191 O O . LEU A 1 159 ? -6.549 -1.752 -13.171 1.00 92.75 159 LEU A O 1
ATOM 1195 N N . THR A 1 160 ? -6.013 -2.476 -15.222 1.00 94.62 160 THR A N 1
ATOM 1196 C CA . THR A 1 160 ? -6.050 -3.922 -14.934 1.00 94.62 160 THR A CA 1
ATOM 1197 C C . THR A 1 160 ? -4.931 -4.418 -14.019 1.00 94.62 160 THR A C 1
ATOM 1199 O O . THR A 1 160 ? -5.032 -5.518 -13.491 1.00 94.62 160 THR A O 1
ATOM 1202 N N . ASN A 1 161 ? -3.868 -3.636 -13.823 1.00 94.38 161 ASN A N 1
ATOM 1203 C CA . ASN A 1 161 ? -2.642 -4.118 -13.187 1.00 94.38 161 ASN A CA 1
ATOM 1204 C C . ASN A 1 161 ? -2.599 -3.897 -11.667 1.00 94.38 161 ASN A C 1
ATOM 1206 O O . ASN A 1 161 ? -1.617 -4.255 -11.032 1.00 94.38 161 ASN A O 1
ATOM 1210 N N . GLY A 1 162 ? -3.651 -3.334 -11.062 1.00 91.62 162 GLY A N 1
ATOM 1211 C CA . GLY A 1 162 ? -3.792 -3.275 -9.599 1.00 91.62 162 GLY A CA 1
ATOM 1212 C C . GLY A 1 162 ? -3.034 -2.143 -8.893 1.00 91.62 162 GLY A C 1
ATOM 1213 O O . GLY A 1 162 ? -3.089 -2.048 -7.674 1.00 91.62 162 GLY A O 1
ATOM 1214 N N . LEU A 1 163 ? -2.378 -1.230 -9.622 1.00 95.50 163 LEU A N 1
ATOM 1215 C CA . LEU A 1 163 ? -1.753 -0.031 -9.025 1.00 95.50 163 LEU A CA 1
ATOM 1216 C C . LEU A 1 163 ? -2.749 1.101 -8.717 1.00 95.50 163 LEU A C 1
ATOM 1218 O O . LEU A 1 163 ? -2.351 2.155 -8.212 1.00 95.50 163 LEU A O 1
ATOM 1222 N N . HIS A 1 164 ? -4.023 0.902 -9.056 1.00 94.19 164 HIS A N 1
ATOM 1223 C CA . HIS A 1 164 ? -5.043 1.941 -9.058 1.00 94.19 164 HIS A CA 1
ATOM 1224 C C . HIS A 1 164 ? -6.015 1.789 -7.901 1.00 94.19 164 HIS A C 1
ATOM 1226 O O . HIS A 1 164 ? -6.671 0.755 -7.790 1.00 94.19 164 HIS A O 1
ATOM 1232 N N . VAL A 1 165 ? -6.184 2.857 -7.121 1.00 93.50 165 VAL A N 1
ATOM 1233 C CA . VAL A 1 165 ? -7.238 2.958 -6.110 1.00 93.50 165 VAL A CA 1
ATOM 1234 C C . VAL A 1 165 ? -8.096 4.198 -6.342 1.00 93.50 165 VAL A C 1
ATOM 1236 O O . VAL A 1 165 ? -7.612 5.321 -6.522 1.00 93.50 165 VAL A O 1
ATOM 1239 N N . SER A 1 166 ? -9.409 3.990 -6.350 1.00 90.88 166 SER A N 1
ATOM 1240 C CA . SER A 1 166 ? -10.401 5.049 -6.456 1.00 90.88 166 SER A CA 1
ATOM 1241 C C . SER A 1 166 ? -10.797 5.536 -5.071 1.00 90.88 166 SER A C 1
ATOM 1243 O O . SER A 1 166 ? -11.226 4.775 -4.207 1.00 90.88 166 SER A O 1
ATOM 1245 N N . VAL A 1 167 ? -10.703 6.849 -4.891 1.00 82.44 167 VAL A N 1
ATOM 1246 C CA . VAL A 1 167 ? -11.216 7.554 -3.711 1.00 82.44 167 VAL A CA 1
ATOM 1247 C C . VAL A 1 167 ? -12.678 7.986 -3.910 1.00 82.44 167 VAL A C 1
ATOM 1249 O O . VAL A 1 167 ? -13.366 8.322 -2.953 1.00 82.44 167 VAL A O 1
ATOM 1252 N N . GLY A 1 168 ? -13.163 8.005 -5.155 1.00 77.56 168 GLY A N 1
ATOM 1253 C CA . GLY A 1 168 ? -14.494 8.500 -5.507 1.00 77.56 168 GLY A CA 1
ATOM 1254 C C . GLY A 1 168 ? -15.429 7.426 -6.057 1.00 77.56 168 GLY A C 1
ATOM 1255 O O . GLY A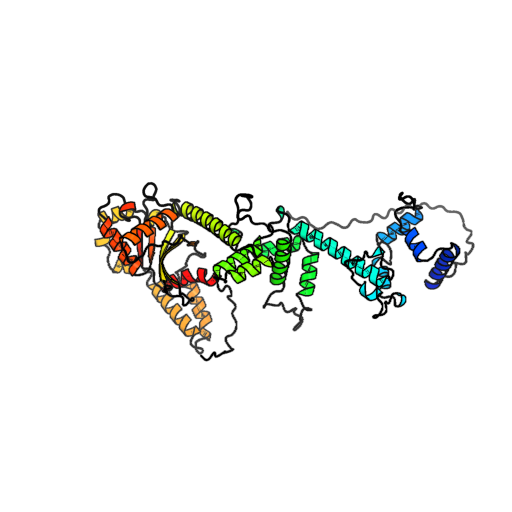 1 168 ? -15.027 6.295 -6.322 1.00 77.56 168 GLY A O 1
ATOM 1256 N N . VAL A 1 169 ? -16.673 7.838 -6.309 1.00 73.25 169 VAL A N 1
ATOM 1257 C CA . VAL A 1 169 ? -17.777 6.991 -6.806 1.00 73.25 169 VAL A CA 1
ATOM 1258 C C . VAL A 1 169 ? -17.538 6.463 -8.228 1.00 73.25 169 VAL A C 1
ATOM 1260 O O . VAL A 1 169 ? -18.161 5.499 -8.645 1.00 73.25 169 VAL A O 1
ATOM 1263 N N . ARG A 1 170 ? -16.605 7.067 -8.978 1.00 78.00 170 ARG A N 1
ATOM 1264 C CA . ARG A 1 170 ? -16.412 6.791 -10.412 1.00 78.00 170 ARG A CA 1
ATOM 1265 C C . ARG A 1 170 ? -16.087 5.331 -10.739 1.00 78.00 170 ARG A C 1
ATOM 1267 O O . ARG A 1 170 ? -16.436 4.898 -11.823 1.00 78.00 170 ARG A O 1
ATOM 1274 N N . ASN A 1 171 ? -15.419 4.606 -9.839 1.00 82.06 171 ASN A N 1
ATOM 1275 C CA . ASN A 1 171 ? -15.033 3.207 -10.042 1.00 82.06 171 ASN A CA 1
ATOM 1276 C C . ASN A 1 171 ? -15.293 2.406 -8.754 1.00 82.06 171 ASN A C 1
ATOM 1278 O O . ASN A 1 171 ? -14.385 2.319 -7.919 1.00 82.06 171 ASN A O 1
ATOM 1282 N N . PRO A 1 172 ? -16.504 1.850 -8.564 1.00 80.38 172 PRO A N 1
ATOM 1283 C CA . PRO A 1 172 ? -16.874 1.152 -7.332 1.00 80.38 172 PRO A CA 1
ATOM 1284 C C . PRO A 1 172 ? -16.027 -0.103 -7.090 1.00 80.38 172 PRO A C 1
ATOM 1286 O O . PRO A 1 172 ? -15.604 -0.333 -5.964 1.00 80.38 172 PRO A O 1
ATOM 1289 N N . GLU A 1 173 ? -15.669 -0.841 -8.146 1.00 82.69 173 GLU A N 1
ATOM 1290 C CA . GLU A 1 173 ? -14.819 -2.045 -8.068 1.00 82.69 173 GLU A CA 1
ATOM 1291 C C . GLU A 1 173 ? -13.403 -1.775 -7.542 1.00 82.69 173 GLU A C 1
ATOM 1293 O O . GLU A 1 173 ? -12.702 -2.687 -7.118 1.00 82.69 173 GLU A O 1
ATOM 1298 N N . LYS A 1 174 ? -12.954 -0.517 -7.599 1.00 83.56 174 LYS A N 1
ATOM 1299 C CA . LYS A 1 174 ? -11.611 -0.100 -7.167 1.00 83.56 174 LYS A CA 1
ATOM 1300 C C . LYS A 1 174 ? -11.662 0.837 -5.983 1.00 83.56 174 LYS A C 1
ATOM 1302 O O . LYS A 1 174 ? -10.724 1.613 -5.781 1.00 83.56 174 LYS A O 1
ATOM 1307 N N . LYS A 1 175 ? -12.770 0.840 -5.247 1.00 89.25 175 LYS A N 1
ATOM 1308 C CA . LYS A 1 175 ? -12.881 1.639 -4.037 1.00 89.25 175 LYS A CA 1
ATOM 1309 C C . LYS A 1 175 ? -11.763 1.224 -3.082 1.00 89.25 175 LYS A C 1
ATOM 1311 O O . LYS A 1 175 ? -11.450 0.048 -2.930 1.00 89.25 175 LYS A O 1
ATOM 1316 N N . VAL A 1 176 ? -11.096 2.217 -2.506 1.00 91.94 176 VAL A N 1
ATOM 1317 C CA . VAL A 1 176 ? -10.044 1.964 -1.525 1.00 91.94 176 VAL A CA 1
ATOM 1318 C C . VAL A 1 176 ? -10.646 1.287 -0.290 1.00 91.94 176 VAL A C 1
ATOM 1320 O O . VAL A 1 176 ? -11.666 1.739 0.229 1.00 91.94 176 VAL A O 1
ATOM 1323 N N . HIS A 1 177 ? -10.001 0.215 0.160 1.00 92.00 177 HIS A N 1
ATOM 1324 C CA . HIS A 1 177 ? -10.416 -0.592 1.300 1.00 92.00 177 HIS A CA 1
ATOM 1325 C C . HIS A 1 177 ? -9.224 -0.837 2.232 1.00 92.00 177 HIS A C 1
ATOM 1327 O O . HIS A 1 177 ? -8.079 -0.883 1.772 1.00 92.00 177 HIS A O 1
ATOM 1333 N N . TRP A 1 178 ? -9.476 -1.013 3.534 1.00 89.94 178 TRP A N 1
ATOM 1334 C CA . TRP A 1 178 ? -8.409 -1.255 4.515 1.00 89.94 178 TRP A CA 1
ATOM 1335 C C . TRP A 1 178 ? -7.619 -2.540 4.240 1.00 89.94 178 TRP A C 1
ATOM 1337 O O . TRP A 1 178 ? -6.408 -2.553 4.423 1.00 89.94 178 TRP A O 1
ATOM 1347 N N . ASN A 1 179 ? -8.255 -3.585 3.705 1.00 89.44 179 ASN A N 1
ATOM 1348 C CA . ASN A 1 179 ? -7.580 -4.837 3.332 1.00 89.44 179 ASN A CA 1
ATOM 1349 C C . ASN A 1 179 ? -6.540 -4.669 2.206 1.00 89.44 179 ASN A C 1
ATOM 1351 O O . ASN A 1 179 ? -5.584 -5.436 2.132 1.00 89.44 179 ASN A O 1
ATOM 1355 N N . VAL A 1 180 ? -6.699 -3.661 1.343 1.00 90.38 180 VAL A N 1
ATOM 1356 C CA . VAL A 1 180 ? -5.724 -3.323 0.293 1.00 90.38 180 VAL A CA 1
ATOM 1357 C C . VAL A 1 180 ? -4.568 -2.492 0.864 1.00 90.38 180 VAL A C 1
ATOM 1359 O O . VAL A 1 180 ? -3.467 -2.487 0.314 1.00 90.38 180 VAL A O 1
ATOM 1362 N N . LEU A 1 181 ? -4.799 -1.784 1.973 1.00 92.12 181 LEU A N 1
ATOM 1363 C CA . LEU A 1 181 ? -3.843 -0.888 2.615 1.00 92.12 181 LEU A CA 1
ATOM 1364 C C . LEU A 1 181 ? -3.280 -1.517 3.894 1.00 92.12 181 LEU A C 1
ATOM 1366 O O . LEU A 1 181 ? -3.744 -1.256 4.997 1.00 92.12 181 LEU A O 1
ATOM 1370 N N . GLY A 1 182 ? -2.216 -2.301 3.757 1.00 89.56 182 GLY A N 1
ATOM 1371 C CA . GLY A 1 182 ? -1.564 -2.939 4.900 1.00 89.56 182 GLY A CA 1
ATOM 1372 C C . GLY A 1 182 ? -0.122 -3.359 4.650 1.00 89.56 182 GLY A C 1
ATOM 1373 O O . GLY A 1 182 ? 0.566 -2.821 3.773 1.00 89.56 182 GLY A O 1
ATOM 1374 N N . ALA A 1 183 ? 0.328 -4.346 5.426 1.00 88.25 183 ALA A N 1
ATOM 1375 C CA . ALA A 1 183 ? 1.671 -4.919 5.328 1.00 88.25 183 ALA A CA 1
ATOM 1376 C C . ALA A 1 183 ? 1.984 -5.466 3.920 1.00 88.25 183 ALA A C 1
ATOM 1378 O O . ALA A 1 183 ? 3.119 -5.350 3.453 1.00 88.25 183 ALA A O 1
ATOM 1379 N N . ASP A 1 184 ? 0.966 -5.960 3.213 1.00 93.06 184 ASP A N 1
ATOM 1380 C CA . ASP A 1 184 ? 1.113 -6.569 1.888 1.00 93.06 184 ASP A CA 1
ATOM 1381 C C . ASP A 1 184 ? 1.119 -5.567 0.729 1.00 93.06 184 ASP A C 1
ATOM 1383 O O . ASP A 1 184 ? 1.475 -5.931 -0.393 1.00 93.06 184 ASP A O 1
ATOM 1387 N N . THR A 1 185 ? 0.821 -4.286 0.980 1.00 94.50 185 THR A N 1
ATOM 1388 C CA . THR A 1 185 ? 0.740 -3.262 -0.080 1.00 94.50 185 THR A CA 1
ATOM 1389 C C . THR A 1 185 ? 2.042 -3.165 -0.878 1.00 94.50 185 THR A C 1
ATOM 1391 O O . THR A 1 185 ? 2.035 -3.136 -2.107 1.00 94.50 185 THR A O 1
ATOM 1394 N N . ILE A 1 186 ? 3.187 -3.110 -0.186 1.00 95.25 186 ILE A N 1
ATOM 1395 C CA . ILE A 1 186 ? 4.500 -2.971 -0.834 1.00 95.25 186 ILE A CA 1
ATOM 1396 C C . ILE A 1 186 ? 4.848 -4.232 -1.644 1.00 95.25 186 ILE A C 1
ATOM 1398 O O . ILE A 1 186 ? 5.177 -4.073 -2.822 1.00 95.25 186 ILE A O 1
ATOM 1402 N N . PRO A 1 187 ? 4.765 -5.459 -1.082 1.00 96.31 187 PRO A N 1
ATOM 1403 C CA . PRO A 1 187 ? 4.944 -6.691 -1.851 1.00 96.31 187 PRO A CA 1
ATOM 1404 C C . PRO A 1 187 ? 4.052 -6.791 -3.094 1.00 96.31 187 PRO A C 1
ATOM 1406 O O . PRO A 1 187 ? 4.544 -7.163 -4.159 1.00 96.31 187 PRO A O 1
ATOM 1409 N N . GLN A 1 188 ? 2.771 -6.426 -2.988 1.00 96.38 188 GLN A N 1
ATOM 1410 C CA . GLN A 1 188 ? 1.832 -6.462 -4.113 1.00 96.38 188 GLN A CA 1
ATOM 1411 C C . GLN A 1 188 ? 2.235 -5.475 -5.217 1.00 96.38 188 GLN A C 1
ATOM 1413 O O . GLN A 1 188 ? 2.369 -5.863 -6.378 1.00 96.38 188 GLN A O 1
ATOM 1418 N N . VAL A 1 189 ? 2.500 -4.213 -4.861 1.00 97.69 189 VAL A N 1
ATOM 1419 C CA . VAL A 1 189 ? 2.937 -3.178 -5.817 1.00 97.69 189 VAL A CA 1
ATOM 1420 C C . VAL A 1 189 ? 4.251 -3.569 -6.487 1.00 97.69 189 VAL A C 1
ATOM 1422 O O . VAL A 1 189 ? 4.427 -3.379 -7.690 1.00 97.69 189 VAL A O 1
ATOM 1425 N N . GLU A 1 190 ? 5.177 -4.143 -5.729 1.00 97.75 190 GLU A N 1
ATOM 1426 C CA . GLU A 1 190 ? 6.431 -4.633 -6.276 1.00 97.75 190 GLU A CA 1
ATOM 1427 C C . GLU A 1 190 ? 6.235 -5.785 -7.258 1.00 97.75 190 GLU A C 1
ATOM 1429 O O . GLU A 1 190 ? 6.869 -5.776 -8.309 1.00 97.75 190 GLU A O 1
ATOM 1434 N N . ALA A 1 191 ? 5.373 -6.756 -6.948 1.00 98.00 191 ALA A N 1
ATOM 1435 C CA . ALA A 1 191 ? 5.098 -7.872 -7.847 1.00 98.00 191 ALA A CA 1
ATOM 1436 C C . ALA A 1 191 ? 4.568 -7.373 -9.200 1.00 98.00 191 ALA A C 1
ATOM 1438 O O . ALA A 1 191 ? 5.017 -7.831 -10.253 1.00 98.00 191 ALA A O 1
ATOM 1439 N N . VAL A 1 192 ? 3.683 -6.372 -9.176 1.00 97.94 192 VAL A N 1
ATOM 1440 C CA . VAL A 1 192 ? 3.179 -5.714 -10.388 1.00 97.94 192 VAL A CA 1
ATOM 1441 C C . VAL A 1 192 ? 4.303 -4.996 -11.137 1.00 97.94 192 VAL A C 1
ATOM 1443 O O . VAL A 1 192 ? 4.471 -5.206 -12.337 1.00 97.94 192 VAL A O 1
ATOM 1446 N N . ILE A 1 193 ? 5.112 -4.188 -10.448 1.00 98.44 193 ILE A N 1
ATOM 1447 C CA . ILE A 1 193 ? 6.224 -3.447 -11.066 1.00 98.44 193 ILE A CA 1
ATOM 1448 C C . ILE A 1 193 ? 7.272 -4.401 -11.663 1.00 98.44 193 ILE A C 1
ATOM 1450 O O . ILE A 1 193 ? 7.762 -4.164 -12.764 1.00 98.44 193 ILE A O 1
ATOM 1454 N N . ALA A 1 194 ? 7.604 -5.496 -10.980 1.00 98.06 194 ALA A N 1
ATOM 1455 C CA . ALA A 1 194 ? 8.556 -6.492 -11.465 1.00 98.06 194 ALA A CA 1
ATOM 1456 C C . ALA A 1 194 ? 8.050 -7.216 -12.721 1.00 98.06 194 ALA A C 1
ATOM 1458 O O . ALA A 1 194 ? 8.839 -7.499 -13.624 1.00 98.06 194 ALA A O 1
ATOM 1459 N N . LYS A 1 195 ? 6.741 -7.483 -12.790 1.00 98.25 195 LYS A N 1
ATOM 1460 C CA . LYS A 1 195 ? 6.091 -8.110 -13.943 1.00 98.25 195 LYS A CA 1
ATOM 1461 C C . LYS A 1 195 ? 6.006 -7.163 -15.142 1.00 98.25 195 LYS A C 1
ATOM 1463 O O . LYS A 1 195 ? 6.360 -7.550 -16.252 1.00 98.25 195 LYS A O 1
ATOM 1468 N N . GLU A 1 196 ? 5.539 -5.937 -14.925 1.00 98.31 196 GLU A N 1
ATOM 1469 C CA . GLU A 1 196 ? 5.219 -4.995 -16.004 1.00 98.31 196 GLU A CA 1
ATOM 1470 C C . GLU A 1 196 ? 6.422 -4.134 -16.432 1.00 98.31 196 GLU A C 1
ATOM 1472 O O . GLU A 1 196 ? 6.459 -3.646 -17.562 1.00 98.31 196 GLU A O 1
ATOM 1477 N N . GLN A 1 197 ? 7.424 -3.956 -15.559 1.00 98.38 197 GLN A N 1
ATOM 1478 C CA . GLN A 1 197 ? 8.582 -3.078 -15.789 1.00 98.38 197 GLN A CA 1
ATOM 1479 C C . GLN A 1 197 ? 9.946 -3.735 -15.493 1.00 98.38 197 GLN A C 1
ATOM 1481 O O . GLN A 1 197 ? 10.777 -3.150 -14.786 1.00 98.38 197 GLN A O 1
ATOM 1486 N N . PRO A 1 198 ? 10.235 -4.939 -16.025 1.00 98.38 198 PRO A N 1
ATOM 1487 C CA . PRO A 1 198 ? 11.445 -5.684 -15.677 1.00 98.38 198 PRO A CA 1
ATOM 1488 C C . PRO A 1 198 ? 12.741 -4.942 -16.039 1.00 98.38 198 PRO A C 1
ATOM 1490 O O . PRO A 1 198 ? 13.706 -4.971 -15.268 1.00 98.38 198 PRO A O 1
ATOM 1493 N N . THR A 1 199 ? 12.779 -4.236 -17.175 1.00 98.31 199 THR A N 1
ATOM 1494 C CA . THR A 1 199 ? 13.966 -3.468 -17.591 1.00 98.31 199 THR A CA 1
ATOM 1495 C C . THR A 1 199 ? 14.171 -2.263 -16.681 1.00 98.31 199 THR A C 1
ATOM 1497 O O . THR A 1 199 ? 15.291 -1.996 -16.239 1.00 98.31 199 THR A O 1
ATOM 1500 N N . THR A 1 200 ? 13.087 -1.560 -16.354 1.00 98.38 200 THR A N 1
ATOM 1501 C CA . THR A 1 200 ? 13.109 -0.422 -15.426 1.00 98.38 200 THR A CA 1
ATOM 1502 C C . THR A 1 200 ? 13.635 -0.852 -14.058 1.00 98.38 200 THR A C 1
ATOM 1504 O O . THR A 1 200 ? 14.574 -0.250 -13.536 1.00 98.38 200 THR A O 1
ATOM 1507 N N . VAL A 1 201 ? 13.097 -1.943 -13.510 1.00 98.19 201 VAL A N 1
ATOM 1508 C CA . VAL A 1 201 ? 13.528 -2.523 -12.232 1.00 98.19 201 VAL A CA 1
ATOM 1509 C C . VAL A 1 201 ? 15.010 -2.883 -12.261 1.00 98.19 201 VAL A C 1
ATOM 1511 O O . VAL A 1 201 ? 15.750 -2.505 -11.350 1.00 98.19 201 VAL A O 1
ATOM 1514 N N . TYR A 1 202 ? 15.475 -3.546 -13.322 1.00 98.06 202 TYR A N 1
ATOM 1515 C CA . TYR A 1 202 ? 16.888 -3.879 -13.491 1.00 98.06 202 TYR A CA 1
ATOM 1516 C C . TYR A 1 202 ? 17.788 -2.636 -13.428 1.00 98.06 202 TYR A C 1
ATOM 1518 O O . TYR A 1 202 ? 18.769 -2.626 -12.679 1.00 98.06 202 TYR A O 1
ATOM 1526 N N . LEU A 1 203 ? 17.454 -1.574 -14.169 1.00 97.88 203 LEU A N 1
ATOM 1527 C CA . LEU A 1 203 ? 18.247 -0.340 -14.189 1.00 97.88 203 LEU A CA 1
ATOM 1528 C C . LEU A 1 203 ? 18.247 0.363 -12.828 1.00 97.88 203 LEU A C 1
ATOM 1530 O O . LEU A 1 203 ? 19.305 0.768 -12.346 1.00 97.88 203 LEU A O 1
ATOM 1534 N N . PHE A 1 204 ? 17.094 0.448 -12.165 1.00 97.81 204 PHE A N 1
ATOM 1535 C CA . PHE A 1 204 ? 16.997 1.034 -10.830 1.00 97.81 204 PHE A CA 1
ATOM 1536 C C . PHE A 1 204 ? 17.806 0.251 -9.796 1.00 97.81 204 PHE A C 1
ATOM 1538 O O . PHE A 1 204 ? 18.501 0.857 -8.979 1.00 97.81 204 PHE A O 1
ATOM 1545 N N . TYR A 1 205 ? 17.806 -1.082 -9.857 1.00 96.75 205 TYR A N 1
ATOM 1546 C CA . TYR A 1 205 ? 18.677 -1.889 -9.006 1.00 96.75 205 TYR A CA 1
ATOM 1547 C C . TYR A 1 205 ? 20.159 -1.663 -9.311 1.00 96.75 205 TYR A C 1
ATOM 1549 O O . TYR A 1 205 ? 20.952 -1.570 -8.374 1.00 96.75 205 TYR A O 1
ATOM 1557 N N . LYS A 1 206 ? 20.551 -1.515 -10.584 1.00 95.94 206 LYS A N 1
ATOM 1558 C CA . LYS A 1 206 ? 21.938 -1.172 -10.949 1.00 95.94 206 LYS A CA 1
ATOM 1559 C C . LYS A 1 206 ? 22.384 0.181 -10.395 1.00 95.94 206 LYS A C 1
ATOM 1561 O O . LYS A 1 206 ? 23.558 0.317 -10.064 1.00 95.94 206 LYS A O 1
ATOM 1566 N N . ILE A 1 207 ? 21.470 1.141 -10.264 1.00 96.00 207 ILE A N 1
ATOM 1567 C CA . ILE A 1 207 ? 21.738 2.454 -9.657 1.00 96.00 207 ILE A CA 1
ATOM 1568 C C . ILE A 1 207 ? 21.776 2.352 -8.124 1.00 96.00 207 ILE A C 1
ATOM 1570 O O . ILE A 1 207 ? 22.689 2.864 -7.479 1.00 96.00 207 ILE A O 1
ATOM 1574 N N . ALA A 1 208 ? 20.789 1.685 -7.522 1.00 94.62 208 ALA A N 1
ATOM 1575 C CA . ALA A 1 208 ? 20.605 1.647 -6.072 1.00 94.62 208 ALA A CA 1
ATOM 1576 C C . ALA A 1 208 ? 21.576 0.695 -5.350 1.00 94.62 208 ALA A C 1
ATOM 1578 O O . ALA A 1 208 ? 21.879 0.891 -4.166 1.00 94.62 208 ALA A O 1
ATOM 1579 N N . MET A 1 209 ? 22.053 -0.352 -6.029 1.00 91.75 209 MET A N 1
ATOM 1580 C CA . MET A 1 209 ? 22.922 -1.373 -5.448 1.00 91.75 209 MET A CA 1
ATOM 1581 C C . MET A 1 209 ? 24.376 -1.181 -5.868 1.00 91.75 209 MET A C 1
ATOM 1583 O O . MET A 1 209 ? 24.717 -1.106 -7.045 1.00 91.75 209 MET A O 1
ATOM 1587 N N . ARG A 1 210 ? 25.274 -1.203 -4.880 1.00 86.56 210 ARG A N 1
ATOM 1588 C CA . ARG A 1 210 ? 26.706 -1.404 -5.135 1.00 86.56 210 ARG A CA 1
ATOM 1589 C C . ARG A 1 210 ? 26.961 -2.870 -5.490 1.00 86.56 210 ARG A C 1
ATOM 1591 O O . ARG A 1 210 ? 26.139 -3.735 -5.185 1.00 86.56 210 ARG A O 1
ATOM 1598 N N . LYS A 1 211 ? 28.134 -3.157 -6.069 1.00 85.88 211 LYS A N 1
ATOM 1599 C CA . LYS A 1 211 ? 28.614 -4.540 -6.226 1.00 85.88 211 LYS A CA 1
ATOM 1600 C C . LYS A 1 211 ? 28.451 -5.278 -4.882 1.00 85.88 211 LYS A C 1
ATOM 1602 O O . LYS A 1 211 ? 28.873 -4.721 -3.861 1.00 85.88 211 LYS A O 1
ATOM 1607 N N . PRO A 1 212 ? 27.821 -6.469 -4.858 1.00 86.38 212 PRO A N 1
ATOM 1608 C CA . PRO A 1 212 ? 27.538 -7.168 -3.613 1.00 86.38 212 PRO A CA 1
ATOM 1609 C C . PRO A 1 212 ? 28.822 -7.383 -2.817 1.00 86.38 212 PRO A C 1
ATOM 1611 O O . PRO A 1 212 ? 29.820 -7.866 -3.355 1.00 86.38 212 PRO A O 1
ATOM 1614 N N . ARG A 1 213 ? 28.810 -7.009 -1.535 1.00 86.06 213 ARG A N 1
ATOM 1615 C CA . ARG A 1 213 ? 29.938 -7.286 -0.646 1.00 86.06 213 ARG A CA 1
ATOM 1616 C C . ARG A 1 213 ? 29.903 -8.768 -0.296 1.00 86.06 213 ARG A C 1
ATOM 1618 O O . ARG A 1 213 ? 28.905 -9.251 0.235 1.00 86.06 213 ARG A O 1
ATOM 1625 N N . ARG A 1 214 ? 30.987 -9.476 -0.602 1.00 91.19 214 ARG A N 1
ATOM 1626 C CA . ARG A 1 214 ? 31.200 -10.849 -0.146 1.00 91.19 214 ARG A CA 1
ATOM 1627 C C . ARG A 1 214 ? 32.030 -10.804 1.130 1.00 91.19 214 ARG A C 1
ATOM 1629 O O . ARG A 1 214 ? 33.077 -10.162 1.144 1.00 91.19 214 ARG A O 1
ATOM 1636 N N . ARG A 1 215 ? 31.568 -11.466 2.187 1.00 89.31 215 ARG A N 1
ATOM 1637 C CA . ARG A 1 215 ? 32.344 -11.699 3.413 1.00 89.31 215 ARG A CA 1
ATOM 1638 C C . ARG A 1 215 ? 32.313 -13.197 3.669 1.00 89.31 215 ARG A C 1
ATOM 1640 O O . ARG A 1 215 ? 31.232 -13.764 3.767 1.00 89.31 215 ARG A O 1
ATOM 1647 N N . ASN A 1 216 ? 33.483 -13.830 3.708 1.00 91.69 216 ASN A N 1
ATOM 1648 C CA . ASN A 1 216 ? 33.620 -15.282 3.879 1.00 91.69 216 ASN A CA 1
ATOM 1649 C C . ASN A 1 216 ? 32.793 -16.090 2.855 1.00 91.69 216 ASN A C 1
ATOM 1651 O O . ASN A 1 216 ? 32.095 -17.029 3.211 1.00 91.69 216 ASN A O 1
ATOM 1655 N N . GLY A 1 217 ? 32.793 -15.676 1.582 1.00 91.75 217 GLY A N 1
ATOM 1656 C CA . GLY A 1 217 ? 32.045 -16.355 0.511 1.00 91.75 217 GLY A CA 1
ATOM 1657 C C . GLY A 1 217 ? 30.533 -16.085 0.479 1.00 91.75 217 GLY A C 1
ATOM 1658 O O . GLY A 1 217 ? 29.915 -16.281 -0.565 1.00 91.75 217 GLY A O 1
ATOM 1659 N N . VAL A 1 218 ? 29.947 -15.544 1.551 1.00 90.88 218 VAL A N 1
ATOM 1660 C CA . VAL A 1 218 ? 28.516 -15.216 1.617 1.00 90.88 218 VAL A CA 1
ATOM 1661 C C . VAL A 1 218 ? 28.266 -13.804 1.088 1.00 90.88 218 VAL A C 1
ATOM 1663 O O . VAL A 1 218 ? 28.975 -12.850 1.430 1.00 90.88 218 VAL A O 1
ATOM 1666 N N . ILE A 1 219 ? 27.252 -13.660 0.233 1.00 88.88 219 ILE A N 1
ATOM 1667 C CA . ILE A 1 219 ? 26.758 -12.354 -0.210 1.00 88.88 219 ILE A CA 1
ATOM 1668 C C . ILE A 1 219 ? 25.998 -11.727 0.958 1.00 88.88 219 ILE A C 1
ATOM 1670 O O . ILE A 1 219 ? 24.957 -12.228 1.370 1.00 88.88 219 ILE A O 1
ATOM 1674 N N . LEU A 1 220 ? 26.524 -10.630 1.501 1.00 85.25 220 LEU A N 1
ATOM 1675 C CA . LEU A 1 220 ? 25.882 -9.949 2.617 1.00 85.25 220 LEU A CA 1
ATOM 1676 C C . LEU A 1 220 ? 24.699 -9.115 2.109 1.00 85.25 220 LEU A C 1
ATOM 1678 O O . LEU A 1 220 ? 24.894 -8.104 1.425 1.00 85.25 220 LEU A O 1
ATOM 1682 N N . GLU A 1 221 ? 23.480 -9.508 2.475 1.00 86.31 221 GLU A N 1
ATOM 1683 C CA . GLU A 1 221 ? 22.291 -8.708 2.195 1.00 86.31 221 GLU A CA 1
ATOM 1684 C C . GLU A 1 221 ? 22.235 -7.445 3.060 1.00 86.31 221 GLU A C 1
ATOM 1686 O O . GLU A 1 221 ? 22.555 -7.425 4.253 1.00 86.31 221 GLU A O 1
ATOM 1691 N N . ARG A 1 222 ? 21.805 -6.346 2.440 1.00 82.56 222 ARG A N 1
ATOM 1692 C CA . ARG A 1 222 ? 21.699 -5.051 3.105 1.00 82.56 222 ARG A CA 1
ATOM 1693 C C . ARG A 1 222 ? 20.417 -4.996 3.941 1.00 82.56 222 ARG A C 1
ATOM 1695 O O . ARG A 1 222 ? 19.354 -4.695 3.409 1.00 82.56 222 ARG A O 1
ATOM 1702 N N . LYS A 1 223 ? 20.542 -5.187 5.259 1.00 86.69 223 LYS A N 1
ATOM 1703 C CA . LYS A 1 223 ? 19.420 -5.050 6.212 1.00 86.69 223 LYS A CA 1
ATOM 1704 C C . LYS A 1 223 ? 18.901 -3.606 6.326 1.00 86.69 223 LYS A C 1
ATOM 1706 O O . LYS A 1 223 ? 17.699 -3.365 6.349 1.00 86.69 223 LYS A O 1
ATOM 1711 N N . THR A 1 224 ? 19.798 -2.616 6.356 1.00 87.06 224 THR A N 1
ATOM 1712 C CA . THR A 1 224 ? 19.429 -1.197 6.525 1.00 87.06 224 THR A CA 1
ATOM 1713 C C . THR A 1 224 ? 19.183 -0.516 5.182 1.00 87.06 224 THR A C 1
ATOM 1715 O O . THR A 1 224 ? 20.123 -0.365 4.402 1.00 87.06 224 THR A O 1
ATOM 1718 N N . ARG A 1 225 ? 17.963 -0.006 4.953 1.00 85.56 225 ARG A N 1
ATOM 1719 C CA . ARG A 1 225 ? 17.522 0.604 3.676 1.00 85.56 225 ARG A CA 1
ATOM 1720 C C . ARG A 1 225 ? 17.621 -0.407 2.521 1.00 85.56 225 ARG A C 1
ATOM 1722 O O . ARG A 1 225 ? 18.488 -0.255 1.654 1.00 85.56 225 ARG A O 1
ATOM 1729 N N . PRO A 1 226 ? 16.788 -1.462 2.535 1.00 91.12 226 PRO A N 1
ATOM 1730 C CA . PRO A 1 226 ? 16.785 -2.457 1.471 1.00 91.12 226 PRO A CA 1
ATOM 1731 C C . PRO A 1 226 ? 16.498 -1.772 0.131 1.00 91.12 226 PRO A C 1
ATOM 1733 O O . PRO A 1 226 ? 15.543 -1.003 0.014 1.00 91.12 226 PRO A O 1
ATOM 1736 N N . ALA A 1 227 ? 17.337 -2.041 -0.876 1.00 93.44 227 ALA A N 1
ATOM 1737 C CA . ALA A 1 227 ? 17.204 -1.433 -2.204 1.00 93.44 227 ALA A CA 1
ATOM 1738 C C . ALA A 1 227 ? 15.823 -1.713 -2.805 1.00 93.44 227 ALA A C 1
ATOM 1740 O O . ALA A 1 227 ? 15.244 -0.833 -3.425 1.00 93.44 227 ALA A O 1
ATOM 1741 N N . ARG A 1 228 ? 15.282 -2.899 -2.511 1.00 94.44 228 ARG A N 1
ATOM 1742 C CA . ARG A 1 228 ? 13.948 -3.362 -2.879 1.00 94.44 228 ARG A CA 1
ATOM 1743 C C . ARG A 1 228 ? 12.861 -2.315 -2.622 1.00 94.44 228 ARG A C 1
ATOM 1745 O O . ARG A 1 228 ? 12.304 -1.775 -3.568 1.00 94.44 228 ARG A O 1
ATOM 1752 N N . GLY A 1 229 ? 12.653 -1.923 -1.363 1.00 94.25 229 GLY A N 1
ATOM 1753 C CA . GLY A 1 229 ? 11.644 -0.914 -1.019 1.00 94.25 229 GLY A CA 1
ATOM 1754 C C . GLY A 1 229 ? 11.913 0.458 -1.649 1.00 94.25 229 GLY A C 1
ATOM 1755 O O . GLY A 1 229 ? 10.983 1.122 -2.096 1.00 94.25 229 GLY A O 1
ATOM 1756 N N . VAL A 1 230 ? 13.182 0.877 -1.741 1.00 95.44 230 VAL A N 1
ATOM 1757 C CA . VAL A 1 230 ? 13.557 2.169 -2.350 1.00 95.44 230 VAL A CA 1
ATOM 1758 C C . VAL A 1 230 ? 13.229 2.199 -3.844 1.00 95.44 230 VAL A C 1
ATOM 1760 O O . VAL A 1 230 ? 12.659 3.176 -4.323 1.00 95.44 230 VAL A O 1
ATOM 1763 N N . VAL A 1 231 ? 13.565 1.129 -4.567 1.00 97.69 231 VAL A N 1
ATOM 1764 C CA . VAL A 1 231 ? 13.298 0.981 -6.002 1.00 97.69 231 VAL A CA 1
ATOM 1765 C C . VAL A 1 231 ? 11.794 0.928 -6.260 1.00 97.69 231 VAL A C 1
ATOM 1767 O O . VAL A 1 231 ? 11.314 1.692 -7.095 1.00 97.69 231 VAL A O 1
ATOM 1770 N N . THR A 1 232 ? 11.041 0.125 -5.500 1.00 98.00 232 THR A N 1
ATOM 1771 C CA . THR A 1 232 ? 9.574 0.050 -5.610 1.00 98.00 232 THR A CA 1
ATOM 1772 C C . THR A 1 232 ? 8.926 1.420 -5.405 1.00 98.00 232 THR A C 1
ATOM 1774 O O . THR A 1 232 ? 8.112 1.843 -6.224 1.00 98.00 232 THR A O 1
ATOM 1777 N N . HIS A 1 233 ? 9.322 2.162 -4.364 1.00 96.88 233 HIS A N 1
ATOM 1778 C CA . HIS A 1 233 ? 8.801 3.510 -4.125 1.00 96.88 233 HIS A CA 1
ATOM 1779 C C . HIS A 1 233 ? 9.156 4.493 -5.242 1.00 96.88 233 HIS A C 1
ATOM 1781 O O . HIS A 1 233 ? 8.295 5.265 -5.662 1.00 96.88 233 HIS A O 1
ATOM 1787 N N . ALA A 1 234 ? 10.401 4.479 -5.726 1.00 97.62 234 ALA A N 1
ATOM 1788 C CA . ALA A 1 234 ? 10.839 5.397 -6.771 1.00 97.62 234 ALA A CA 1
ATOM 1789 C C . ALA A 1 234 ? 10.105 5.142 -8.096 1.00 97.62 234 ALA A C 1
ATOM 1791 O O . ALA A 1 234 ? 9.605 6.081 -8.713 1.00 97.62 234 ALA A O 1
ATOM 1792 N N . ILE A 1 235 ? 9.974 3.876 -8.502 1.00 98.31 235 ILE A N 1
ATOM 1793 C CA . ILE A 1 235 ? 9.235 3.506 -9.715 1.00 98.31 235 ILE A CA 1
ATOM 1794 C C . ILE A 1 235 ? 7.744 3.821 -9.550 1.00 98.31 235 ILE A C 1
ATOM 1796 O O . ILE A 1 235 ? 7.140 4.398 -10.452 1.00 98.31 235 ILE A O 1
ATOM 1800 N N . SER A 1 236 ? 7.152 3.535 -8.387 1.00 98.06 236 SER A N 1
ATOM 1801 C CA . SER A 1 236 ? 5.749 3.869 -8.130 1.00 98.06 236 SER A CA 1
ATOM 1802 C C . SER A 1 236 ? 5.476 5.376 -8.192 1.00 98.06 236 SER A C 1
ATOM 1804 O O . SER A 1 236 ? 4.435 5.767 -8.715 1.00 98.06 236 SER A O 1
ATOM 1806 N N . ALA A 1 237 ? 6.395 6.223 -7.717 1.00 97.75 237 ALA A N 1
ATOM 1807 C CA . ALA A 1 237 ? 6.272 7.676 -7.846 1.00 97.75 237 ALA A CA 1
ATOM 1808 C C . ALA A 1 237 ? 6.353 8.130 -9.315 1.00 97.75 237 ALA A C 1
ATOM 1810 O O . ALA A 1 237 ? 5.583 8.990 -9.739 1.00 97.75 237 ALA A O 1
ATOM 1811 N N . LEU A 1 238 ? 7.223 7.515 -10.127 1.00 98.06 238 LEU A N 1
ATOM 1812 C CA . LEU A 1 238 ? 7.281 7.782 -11.571 1.00 98.06 238 LEU A CA 1
ATOM 1813 C C . LEU A 1 238 ? 5.998 7.350 -12.294 1.00 98.06 238 LEU A C 1
ATOM 1815 O O . LEU A 1 238 ? 5.508 8.078 -13.158 1.00 98.06 238 LEU A O 1
ATOM 1819 N N . ASN A 1 239 ? 5.428 6.205 -11.920 1.00 98.12 239 ASN A N 1
ATOM 1820 C CA . ASN A 1 239 ? 4.148 5.738 -12.450 1.00 98.12 239 ASN A CA 1
ATOM 1821 C C . ASN A 1 239 ? 3.004 6.697 -12.072 1.00 98.12 239 ASN A C 1
ATOM 1823 O O . ASN A 1 239 ? 2.201 7.057 -12.929 1.00 98.12 239 ASN A O 1
ATOM 1827 N N . PHE A 1 240 ? 2.981 7.193 -10.832 1.00 97.75 240 PHE A N 1
ATOM 1828 C CA . PHE A 1 240 ? 2.003 8.190 -10.382 1.00 97.75 240 PHE A CA 1
ATOM 1829 C C . PHE A 1 240 ? 2.196 9.575 -11.021 1.00 97.75 240 PHE A C 1
ATOM 1831 O O . PHE A 1 240 ? 1.243 10.323 -11.228 1.00 97.75 240 PHE A O 1
ATOM 1838 N N . CYS A 1 241 ? 3.432 9.939 -11.366 1.00 97.25 241 CYS A N 1
ATOM 1839 C CA . CYS A 1 241 ? 3.709 11.148 -12.138 1.00 97.25 241 CYS A CA 1
ATOM 1840 C C . CYS A 1 241 ? 3.101 11.066 -13.547 1.00 97.25 241 CYS A C 1
ATOM 1842 O O . CYS A 1 241 ? 2.576 12.058 -14.048 1.00 97.25 241 CYS A O 1
ATOM 1844 N N . ARG A 1 242 ? 3.121 9.873 -14.161 1.00 95.94 242 ARG A N 1
ATOM 1845 C CA . ARG A 1 242 ? 2.497 9.625 -15.469 1.00 95.94 242 ARG A CA 1
ATOM 1846 C C . ARG A 1 242 ? 0.972 9.636 -15.418 1.00 95.94 242 ARG A C 1
ATOM 1848 O O . ARG A 1 242 ? 0.345 10.132 -16.348 1.00 95.94 242 ARG A O 1
ATOM 1855 N N . THR A 1 243 ? 0.373 9.097 -14.360 1.00 95.38 243 THR A N 1
ATOM 1856 C CA . THR A 1 243 ? -1.076 9.151 -14.149 1.00 95.38 243 THR A CA 1
ATOM 1857 C C . THR A 1 243 ? -1.414 9.261 -12.670 1.00 95.38 243 THR A C 1
ATOM 1859 O O . THR A 1 243 ? -0.909 8.516 -11.834 1.00 95.38 243 THR A O 1
ATOM 1862 N N . ASP A 1 244 ? -2.353 10.146 -12.350 1.00 92.19 244 ASP A N 1
ATOM 1863 C CA . ASP A 1 244 ? -2.886 10.309 -10.999 1.00 92.19 244 ASP A CA 1
ATOM 1864 C C . ASP A 1 244 ? -3.698 9.098 -10.511 1.00 92.19 244 ASP A C 1
ATOM 1866 O O . ASP A 1 244 ? -4.074 9.035 -9.339 1.00 92.19 244 ASP A O 1
ATOM 1870 N N . GLN A 1 245 ? -3.953 8.124 -11.386 1.00 92.31 245 GLN A N 1
ATOM 1871 C CA . GLN A 1 245 ? -4.680 6.916 -11.042 1.00 92.31 245 GLN A CA 1
ATOM 1872 C C . GLN A 1 245 ? -3.774 5.800 -10.518 1.00 92.31 245 GLN A C 1
ATOM 1874 O O . GLN A 1 245 ? -4.280 4.955 -9.797 1.00 92.31 245 GLN A O 1
ATOM 1879 N N . ALA A 1 246 ? -2.474 5.767 -10.840 1.00 96.19 246 ALA A N 1
ATOM 1880 C CA . ALA A 1 246 ? -1.532 4.753 -10.336 1.00 96.19 246 ALA A CA 1
ATOM 1881 C C . ALA A 1 246 ? -1.036 5.133 -8.929 1.00 96.19 246 ALA A C 1
ATOM 1883 O O . ALA A 1 246 ? 0.142 5.408 -8.696 1.00 96.19 246 ALA A O 1
ATOM 1884 N N . ASN A 1 247 ? -1.981 5.253 -8.003 1.00 96.62 247 ASN A N 1
ATOM 1885 C CA . ASN A 1 247 ? -1.844 5.989 -6.755 1.00 96.62 247 ASN A CA 1
ATOM 1886 C C . ASN A 1 247 ? -1.849 5.111 -5.500 1.00 96.62 247 ASN A C 1
ATOM 1888 O O . ASN A 1 247 ? -1.813 5.686 -4.418 1.00 96.62 247 ASN A O 1
ATOM 1892 N N . LEU A 1 248 ? -1.851 3.776 -5.602 1.00 97.06 248 LEU A N 1
ATOM 1893 C CA . LEU A 1 248 ? -1.914 2.880 -4.438 1.00 97.06 248 LEU A CA 1
ATOM 1894 C C . LEU A 1 248 ? -0.828 3.192 -3.392 1.00 97.06 248 LEU A C 1
ATOM 1896 O O . LEU A 1 248 ? -1.133 3.652 -2.294 1.00 97.06 248 LEU A O 1
ATOM 1900 N N . LEU A 1 249 ? 0.449 3.036 -3.748 1.00 97.06 249 LEU A N 1
ATOM 1901 C CA . LEU A 1 249 ? 1.554 3.301 -2.821 1.00 97.06 249 LEU A CA 1
ATOM 1902 C C . LEU A 1 249 ? 1.720 4.799 -2.465 1.00 97.06 249 LEU A C 1
ATOM 1904 O O . LEU A 1 249 ? 1.973 5.105 -1.294 1.00 97.06 249 LEU A O 1
ATOM 1908 N N . PRO A 1 250 ? 1.550 5.758 -3.405 1.00 97.69 250 PRO A N 1
ATOM 1909 C CA . PRO A 1 250 ? 1.476 7.183 -3.077 1.00 97.69 250 PRO A CA 1
ATOM 1910 C C . PRO A 1 250 ? 0.380 7.518 -2.055 1.00 97.69 250 PRO A C 1
ATOM 1912 O O . PRO A 1 250 ? 0.606 8.344 -1.169 1.00 97.69 250 PRO A O 1
ATOM 1915 N N . LEU A 1 251 ? -0.800 6.897 -2.155 1.00 97.69 251 LEU A N 1
ATOM 1916 C CA . LEU A 1 251 ? -1.908 7.104 -1.225 1.00 97.69 251 LEU A CA 1
ATOM 1917 C C . LEU A 1 251 ? -1.564 6.550 0.154 1.00 97.69 251 LEU A C 1
ATOM 1919 O O . LEU A 1 251 ? -1.737 7.276 1.131 1.00 97.69 251 LEU A O 1
ATOM 1923 N N . THR A 1 252 ? -0.997 5.342 0.245 1.00 96.94 252 THR A N 1
ATOM 1924 C CA . THR A 1 252 ? -0.499 4.780 1.514 1.00 96.94 252 THR A CA 1
ATOM 1925 C C . THR A 1 252 ? 0.489 5.730 2.188 1.00 96.94 252 THR A C 1
ATOM 1927 O O . THR A 1 252 ? 0.394 5.991 3.387 1.00 96.94 252 THR A O 1
ATOM 1930 N N . ARG A 1 253 ? 1.409 6.323 1.415 1.00 96.81 253 ARG A N 1
ATOM 1931 C CA . ARG A 1 253 ? 2.334 7.341 1.930 1.00 96.81 253 ARG A CA 1
ATOM 1932 C C . ARG A 1 253 ? 1.597 8.590 2.409 1.00 96.81 253 ARG A C 1
ATOM 1934 O O . ARG A 1 253 ? 1.934 9.123 3.462 1.00 96.81 253 ARG A O 1
ATOM 1941 N N . GLY A 1 254 ? 0.601 9.056 1.661 1.00 97.50 254 GLY A N 1
ATOM 1942 C CA . GLY A 1 254 ? -0.212 10.200 2.059 1.00 97.50 254 GLY A CA 1
ATOM 1943 C C . GLY A 1 254 ? -0.979 9.966 3.361 1.00 97.50 254 GLY A C 1
ATOM 1944 O O . GLY A 1 254 ? -0.988 10.844 4.222 1.00 97.50 254 GLY A O 1
ATOM 1945 N N . ILE A 1 255 ? -1.541 8.769 3.539 1.00 96.94 255 ILE A N 1
ATOM 1946 C CA . ILE A 1 255 ? -2.206 8.335 4.775 1.00 96.94 255 ILE A CA 1
ATOM 1947 C C . ILE A 1 255 ? -1.208 8.286 5.937 1.00 96.94 255 ILE A C 1
ATOM 1949 O O . ILE A 1 255 ? -1.504 8.809 7.007 1.00 96.94 255 ILE A O 1
ATOM 1953 N N . LEU A 1 256 ? -0.001 7.754 5.723 1.00 96.06 256 LEU A N 1
ATOM 1954 C CA . LEU A 1 256 ? 1.054 7.747 6.741 1.00 96.06 256 LEU A CA 1
ATOM 1955 C C . LEU A 1 256 ? 1.434 9.166 7.190 1.00 96.06 256 LEU A C 1
ATOM 1957 O O . LEU A 1 256 ? 1.590 9.414 8.385 1.00 96.06 256 LEU A O 1
ATOM 1961 N N . TYR A 1 257 ? 1.571 10.106 6.250 1.00 97.00 257 TYR A N 1
ATOM 1962 C CA . TYR A 1 257 ? 1.851 11.511 6.568 1.00 97.00 257 TYR A CA 1
ATOM 1963 C C . TYR A 1 257 ? 0.706 12.135 7.365 1.00 97.00 257 TYR A C 1
ATOM 1965 O O . TYR A 1 257 ? 0.957 12.810 8.362 1.00 97.00 257 TYR A O 1
ATOM 1973 N N . PHE A 1 258 ? -0.537 11.865 6.961 1.00 95.88 258 PHE A N 1
ATOM 1974 C CA . PHE A 1 258 ? -1.718 12.331 7.679 1.00 95.88 258 PHE A CA 1
ATOM 1975 C C . PHE A 1 258 ? -1.753 11.784 9.116 1.00 95.88 258 PHE A C 1
ATOM 1977 O O . PHE A 1 258 ? -1.858 12.560 10.061 1.00 95.88 258 PHE A O 1
ATOM 1984 N N . GLY A 1 259 ? -1.576 10.471 9.303 1.00 93.12 259 GLY A N 1
ATOM 1985 C CA . GLY A 1 259 ? -1.566 9.823 10.624 1.00 93.12 259 GLY A CA 1
ATOM 1986 C C . GLY A 1 259 ? -0.367 10.202 11.504 1.00 93.12 259 GLY A C 1
ATOM 1987 O O . GLY A 1 259 ? -0.431 10.116 12.731 1.00 93.12 259 GLY A O 1
ATOM 1988 N N . SER A 1 260 ? 0.720 10.674 10.891 1.00 94.19 260 SER A N 1
ATOM 1989 C CA . SER A 1 260 ? 1.886 11.222 11.596 1.00 94.19 260 SER A CA 1
ATOM 1990 C C . SER A 1 260 ? 1.732 12.705 11.946 1.00 94.19 260 SER A C 1
ATOM 1992 O O . SER A 1 260 ? 2.678 13.297 12.463 1.00 94.19 260 SER A O 1
ATOM 1994 N N . SER A 1 261 ? 0.577 13.316 11.652 1.00 91.88 261 SER A N 1
ATOM 1995 C CA . SER A 1 261 ? 0.332 14.753 11.821 1.00 91.88 261 SER A CA 1
ATOM 1996 C C . SER A 1 261 ? 1.392 15.610 11.120 1.00 91.88 261 SER A C 1
ATOM 1998 O O . SER A 1 261 ? 1.834 16.631 11.651 1.00 91.88 261 SER A O 1
ATOM 2000 N N . ALA A 1 262 ? 1.842 15.175 9.936 1.00 94.69 262 ALA A N 1
ATOM 2001 C CA . ALA A 1 262 ? 2.816 15.923 9.153 1.00 94.69 262 ALA A CA 1
ATOM 2002 C C . ALA A 1 262 ? 2.264 17.321 8.807 1.00 94.69 262 ALA A C 1
ATOM 2004 O O . ALA A 1 262 ? 1.080 17.432 8.475 1.00 94.69 262 ALA A O 1
ATOM 2005 N N . PRO A 1 263 ? 3.099 18.380 8.826 1.00 95.00 263 PRO A N 1
ATOM 2006 C CA . PRO A 1 263 ? 2.666 19.715 8.425 1.00 95.00 263 PRO A CA 1
ATOM 2007 C C . PRO A 1 263 ? 2.050 19.715 7.024 1.00 95.00 263 PRO A C 1
ATOM 2009 O O . PRO A 1 263 ? 2.539 19.032 6.112 1.00 95.00 263 PRO A O 1
ATOM 2012 N N . ILE A 1 264 ? 0.990 20.501 6.836 1.00 93.81 264 ILE A N 1
ATOM 2013 C CA . ILE A 1 264 ? 0.268 20.563 5.561 1.00 93.81 264 ILE A CA 1
ATOM 2014 C C . ILE A 1 264 ? 1.179 21.041 4.425 1.00 93.81 264 ILE A C 1
ATOM 2016 O O . ILE A 1 264 ? 1.059 20.574 3.295 1.00 93.81 264 ILE A O 1
ATOM 2020 N N . GLU A 1 265 ? 2.156 21.894 4.724 1.00 96.56 265 GLU A N 1
ATOM 2021 C CA . GLU A 1 265 ? 3.180 22.373 3.798 1.00 96.56 265 GLU A CA 1
ATOM 2022 C C . GLU A 1 265 ? 4.032 21.216 3.271 1.00 96.56 265 GLU A C 1
ATOM 2024 O O . GLU A 1 265 ? 4.302 21.137 2.071 1.00 96.56 265 GLU A O 1
ATOM 2029 N N . LEU A 1 266 ? 4.399 20.272 4.144 1.00 97.44 266 LEU A N 1
ATOM 2030 C CA . LEU A 1 266 ? 5.176 19.095 3.768 1.00 97.44 266 LEU A CA 1
ATOM 2031 C C . LEU A 1 266 ? 4.352 18.154 2.881 1.00 97.44 266 LEU A C 1
ATOM 2033 O O . LEU A 1 266 ? 4.874 17.613 1.900 1.00 97.44 266 LEU A O 1
ATOM 2037 N N . MET A 1 267 ? 3.067 17.971 3.193 1.00 97.88 267 MET A N 1
ATOM 2038 C CA . MET A 1 267 ? 2.150 17.191 2.355 1.00 97.88 267 MET A CA 1
ATOM 2039 C C . MET A 1 267 ? 1.942 17.859 0.991 1.00 97.88 267 MET A C 1
ATOM 2041 O O . MET A 1 267 ? 2.030 17.190 -0.037 1.00 97.88 267 MET A O 1
ATOM 2045 N N . ASN A 1 268 ? 1.752 19.179 0.960 1.00 97.56 268 ASN A N 1
ATOM 2046 C CA . ASN A 1 268 ? 1.606 19.960 -0.269 1.00 97.56 268 ASN A CA 1
ATOM 2047 C C . ASN A 1 268 ? 2.867 19.894 -1.137 1.00 97.56 268 ASN A C 1
ATOM 2049 O O . ASN A 1 268 ? 2.766 19.696 -2.348 1.00 97.56 268 ASN A O 1
ATOM 2053 N N . TYR A 1 269 ? 4.053 19.999 -0.533 1.00 98.06 269 TYR A N 1
ATOM 2054 C CA . TYR A 1 269 ? 5.321 19.824 -1.238 1.00 98.06 269 TYR A CA 1
ATOM 2055 C C . TYR A 1 269 ? 5.424 18.426 -1.862 1.00 98.06 269 TYR A C 1
ATOM 2057 O O . TYR A 1 269 ? 5.675 18.303 -3.061 1.00 98.06 269 TYR A O 1
ATOM 2065 N N . ASN A 1 270 ? 5.160 17.369 -1.085 1.00 97.81 270 ASN A N 1
ATOM 2066 C CA . ASN A 1 270 ? 5.233 15.992 -1.584 1.00 97.81 270 ASN A CA 1
ATOM 2067 C C . ASN A 1 270 ? 4.168 15.692 -2.651 1.00 97.81 270 ASN A C 1
ATOM 2069 O O . ASN A 1 270 ? 4.429 14.910 -3.565 1.00 97.81 270 ASN A O 1
ATOM 2073 N N . ALA A 1 271 ? 3.003 16.335 -2.583 1.00 97.19 271 ALA A N 1
ATOM 2074 C CA . ALA A 1 271 ? 1.989 16.242 -3.625 1.00 97.19 271 ALA A CA 1
ATOM 2075 C C . ALA A 1 271 ? 2.440 16.900 -4.940 1.00 97.19 271 ALA A C 1
ATOM 2077 O O . ALA A 1 271 ? 2.250 16.319 -6.010 1.00 97.19 271 ALA A O 1
ATOM 2078 N N . ARG A 1 272 ? 3.099 18.069 -4.875 1.00 96.62 272 ARG A N 1
ATOM 2079 C CA . ARG A 1 272 ? 3.627 18.776 -6.061 1.00 96.62 272 ARG A CA 1
ATOM 2080 C C . ARG A 1 272 ? 4.662 17.954 -6.822 1.00 96.62 272 ARG A C 1
ATOM 2082 O O . ARG A 1 272 ? 4.623 17.923 -8.046 1.00 96.62 272 ARG A O 1
ATOM 2089 N N . ILE A 1 273 ? 5.538 17.245 -6.111 1.00 96.56 273 ILE A N 1
ATOM 2090 C CA . ILE A 1 273 ? 6.538 16.354 -6.725 1.00 96.56 273 ILE A CA 1
ATOM 2091 C C . ILE A 1 273 ? 6.010 14.937 -6.995 1.00 96.56 273 ILE A C 1
ATOM 2093 O O . ILE A 1 273 ? 6.801 14.037 -7.259 1.00 96.56 273 ILE A O 1
ATOM 2097 N N . ARG A 1 274 ? 4.686 14.722 -6.920 1.00 95.81 274 ARG A N 1
ATOM 2098 C CA . ARG A 1 274 ? 4.031 13.432 -7.203 1.00 95.81 274 ARG A CA 1
ATOM 2099 C C . ARG A 1 274 ? 4.579 12.271 -6.356 1.00 95.81 274 ARG A C 1
ATOM 2101 O O . ARG A 1 274 ? 4.644 11.134 -6.804 1.00 95.81 274 ARG A O 1
ATOM 2108 N N . ASN A 1 275 ? 4.933 12.533 -5.099 1.00 96.19 275 ASN A N 1
ATOM 2109 C CA . ASN A 1 275 ? 5.271 11.476 -4.138 1.00 96.19 275 ASN A CA 1
ATOM 2110 C C . ASN A 1 275 ? 4.043 10.931 -3.396 1.00 96.19 275 ASN A C 1
ATOM 2112 O O . ASN A 1 275 ? 4.098 9.836 -2.839 1.00 96.19 275 ASN A O 1
ATOM 2116 N N . MET A 1 276 ? 2.962 11.708 -3.347 1.00 97.38 276 MET A N 1
ATOM 2117 C CA . MET A 1 276 ? 1.683 11.351 -2.733 1.00 97.38 276 MET A CA 1
ATOM 2118 C C . MET A 1 276 ? 0.541 12.140 -3.395 1.00 97.38 276 MET A C 1
ATOM 2120 O O . MET A 1 276 ? 0.806 13.139 -4.067 1.00 97.38 276 MET A O 1
ATOM 2124 N N . PRO A 1 277 ? -0.727 11.738 -3.219 1.00 97.44 277 PRO A N 1
ATOM 2125 C CA . PRO A 1 277 ? -1.876 12.552 -3.598 1.00 97.44 277 PRO A CA 1
ATOM 2126 C C . PRO A 1 277 ? -1.957 13.859 -2.797 1.00 97.44 277 PRO A C 1
ATOM 2128 O O . PRO A 1 277 ? -1.298 14.026 -1.769 1.00 97.44 277 PRO A O 1
ATOM 2131 N N . SER A 1 278 ? -2.808 14.786 -3.245 1.00 96.88 278 SER A N 1
ATOM 2132 C CA . SER A 1 278 ? -3.089 16.016 -2.498 1.00 96.88 278 SER A CA 1
ATOM 2133 C C . SER A 1 278 ? -3.680 15.717 -1.118 1.00 96.88 278 SER A C 1
ATOM 2135 O O . SER A 1 278 ? -4.346 14.698 -0.920 1.00 96.88 278 SER A O 1
ATOM 2137 N N . TYR A 1 279 ? -3.523 16.654 -0.178 1.00 96.69 279 TYR A N 1
ATOM 2138 C CA . TYR A 1 279 ? -4.152 16.566 1.144 1.00 96.69 279 TYR A CA 1
ATOM 2139 C C . TYR A 1 279 ? -5.664 16.291 1.050 1.00 96.69 279 TYR A C 1
ATOM 2141 O O . TYR A 1 279 ? -6.187 15.413 1.729 1.00 96.69 279 TYR A O 1
ATOM 2149 N N . SER A 1 280 ? -6.366 16.981 0.145 1.00 95.81 280 SER A N 1
ATOM 2150 C CA . SER A 1 280 ? -7.804 16.787 -0.079 1.00 95.81 280 SER A CA 1
ATOM 2151 C C . SER A 1 280 ? -8.153 15.399 -0.628 1.00 95.81 280 SER A C 1
ATOM 2153 O O . SER A 1 280 ? -9.205 14.855 -0.293 1.00 95.81 280 SER A O 1
ATOM 2155 N N . ALA A 1 281 ? -7.294 14.800 -1.457 1.00 95.69 281 ALA A N 1
ATOM 2156 C CA . ALA A 1 281 ? -7.474 13.432 -1.935 1.00 95.69 281 ALA A CA 1
ATOM 2157 C C . ALA A 1 281 ? -7.251 12.414 -0.810 1.00 95.69 281 ALA A C 1
ATOM 2159 O O . ALA A 1 281 ? -8.080 11.525 -0.641 1.00 95.69 281 ALA A O 1
ATOM 2160 N N . VAL A 1 282 ? -6.202 12.591 0.001 1.00 96.94 282 VAL A N 1
ATOM 2161 C CA . VAL A 1 282 ? -5.949 11.756 1.189 1.00 96.94 282 VAL A CA 1
ATOM 2162 C C . VAL A 1 282 ? -7.117 11.848 2.173 1.00 96.94 282 VAL A C 1
ATOM 2164 O O . VAL A 1 282 ? -7.636 10.822 2.598 1.00 96.94 282 VAL A O 1
ATOM 2167 N N . ARG A 1 283 ? -7.602 13.059 2.479 1.00 96.00 283 ARG A N 1
ATOM 2168 C CA . ARG A 1 283 ? -8.754 13.262 3.371 1.00 96.00 283 ARG A CA 1
ATOM 2169 C C . ARG A 1 283 ? -10.012 12.570 2.848 1.00 96.00 283 ARG A C 1
ATOM 2171 O O . ARG A 1 283 ? -10.692 11.906 3.617 1.00 96.00 283 ARG A O 1
ATOM 2178 N N . ARG A 1 284 ? -10.327 12.700 1.554 1.00 95.75 284 ARG A N 1
ATOM 2179 C CA . ARG A 1 284 ? -11.477 11.996 0.957 1.00 95.75 284 ARG A CA 1
ATOM 2180 C C . ARG A 1 284 ? -11.322 10.477 1.033 1.00 95.75 284 ARG A C 1
ATOM 2182 O O . ARG A 1 284 ? -12.309 9.799 1.291 1.00 95.75 284 ARG A O 1
ATOM 2189 N N . ALA A 1 285 ? -10.106 9.959 0.847 1.00 95.56 285 ALA A N 1
ATOM 2190 C CA . ALA A 1 285 ? -9.831 8.531 0.982 1.00 95.56 285 ALA A CA 1
ATOM 2191 C C . ALA A 1 285 ? -10.108 8.059 2.408 1.00 95.56 285 ALA A C 1
ATOM 2193 O O . ALA A 1 285 ? -10.812 7.076 2.591 1.00 95.56 285 ALA A O 1
ATOM 2194 N N . LEU A 1 286 ? -9.630 8.809 3.404 1.00 95.56 286 LEU A N 1
ATOM 2195 C CA . LEU A 1 286 ? -9.866 8.512 4.815 1.00 95.56 286 LEU A CA 1
ATOM 2196 C C . LEU A 1 286 ? -11.350 8.566 5.176 1.00 95.56 286 LEU A C 1
ATOM 2198 O O . LEU A 1 286 ? -11.820 7.659 5.838 1.00 95.56 286 LEU A O 1
ATOM 2202 N N . VAL A 1 287 ? -12.110 9.548 4.681 1.00 94.50 287 VAL A N 1
ATOM 2203 C CA . VAL A 1 287 ? -13.573 9.582 4.875 1.00 94.50 287 VAL A CA 1
ATOM 2204 C C . VAL A 1 287 ? -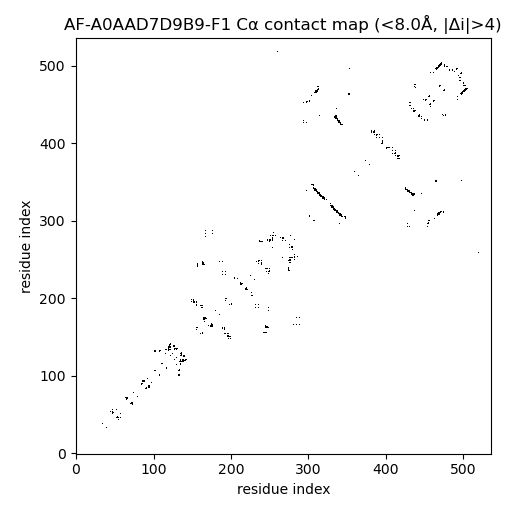14.239 8.340 4.276 1.00 94.50 287 VAL A C 1
ATOM 2206 O O . VAL A 1 287 ? -15.096 7.738 4.914 1.00 94.50 287 VAL A O 1
ATOM 2209 N N . GLY A 1 288 ? -13.835 7.929 3.070 1.00 93.88 288 GLY A N 1
ATOM 2210 C CA . GLY A 1 288 ? -14.356 6.718 2.433 1.00 93.88 288 GLY A CA 1
ATOM 2211 C C . GLY A 1 288 ? -14.019 5.439 3.205 1.00 93.88 288 GLY A C 1
ATOM 2212 O O . GLY A 1 288 ? -14.881 4.574 3.344 1.00 93.88 288 GLY A O 1
ATOM 2213 N N . LEU A 1 289 ? -12.795 5.348 3.727 1.00 94.25 289 LEU A N 1
ATOM 2214 C CA . LEU A 1 289 ? -12.327 4.248 4.571 1.00 94.25 289 LEU A CA 1
ATOM 2215 C C . LEU A 1 289 ? -13.055 4.215 5.921 1.00 94.25 289 LEU A C 1
ATOM 2217 O O . LEU A 1 289 ? -13.472 3.150 6.355 1.00 94.25 289 LEU A O 1
ATOM 2221 N N . SER A 1 290 ? -13.268 5.369 6.557 1.00 93.69 290 SER A N 1
ATOM 2222 C CA . SER A 1 290 ? -14.041 5.481 7.798 1.00 93.69 290 SER A CA 1
ATOM 2223 C C . SER A 1 290 ? -15.508 5.107 7.598 1.00 93.69 290 SER A C 1
ATOM 2225 O O . SER A 1 290 ? -16.075 4.440 8.448 1.00 93.69 290 SER A O 1
ATOM 2227 N N . ALA A 1 291 ? -16.121 5.484 6.472 1.00 94.12 291 ALA A N 1
ATOM 2228 C CA . ALA A 1 291 ? -17.497 5.095 6.167 1.00 94.12 291 ALA A CA 1
ATOM 2229 C C . ALA A 1 291 ? -17.637 3.581 5.937 1.00 94.12 291 ALA A C 1
ATOM 2231 O O . ALA A 1 291 ? -18.630 2.988 6.345 1.00 94.12 291 ALA A O 1
ATOM 2232 N N . GLN A 1 292 ? -16.646 2.951 5.296 1.00 93.88 292 GLN A N 1
ATOM 2233 C CA . GLN A 1 292 ? -16.609 1.492 5.190 1.00 93.88 292 GLN A CA 1
ATOM 2234 C C . GLN A 1 292 ? -16.468 0.844 6.568 1.00 93.88 292 GLN A C 1
ATOM 2236 O O . GLN A 1 292 ? -17.182 -0.106 6.865 1.00 93.88 292 GLN A O 1
ATOM 2241 N N . GLU A 1 293 ? -15.552 1.351 7.391 1.00 94.81 293 GLU A N 1
ATOM 2242 C CA . GLU A 1 293 ? -15.315 0.818 8.729 1.00 94.81 293 GLU A CA 1
ATOM 2243 C C . GLU A 1 293 ? -16.563 0.928 9.610 1.00 94.81 293 GLU A C 1
ATOM 2245 O O . GLU A 1 293 ? -16.935 -0.035 10.273 1.00 94.81 293 GLU A O 1
ATOM 2250 N N . ALA A 1 294 ? -17.266 2.062 9.543 1.00 95.88 294 ALA A N 1
ATOM 2251 C CA . ALA A 1 294 ? -18.541 2.257 10.223 1.00 95.88 294 ALA A CA 1
ATOM 2252 C C . ALA A 1 294 ? -19.592 1.233 9.769 1.00 95.88 294 ALA A C 1
ATOM 2254 O O . ALA A 1 294 ? -20.231 0.617 10.610 1.00 95.88 294 ALA A O 1
ATOM 2255 N N . ALA A 1 295 ? -19.717 0.984 8.460 1.00 96.31 295 ALA A N 1
ATOM 2256 C CA . ALA A 1 295 ? -20.651 -0.015 7.941 1.00 96.31 295 ALA A CA 1
ATOM 2257 C C . ALA A 1 295 ? -20.306 -1.444 8.402 1.00 96.31 295 ALA A C 1
ATOM 2259 O O . ALA A 1 295 ? -21.204 -2.213 8.731 1.00 96.31 295 ALA A O 1
ATOM 2260 N N . ASN A 1 296 ? -19.016 -1.795 8.459 1.00 95.94 296 ASN A N 1
ATOM 2261 C CA . ASN A 1 296 ? -18.571 -3.090 8.982 1.00 95.94 296 ASN A CA 1
ATOM 2262 C C . ASN A 1 296 ? -18.891 -3.227 10.479 1.00 95.94 296 ASN A C 1
ATOM 2264 O O . ASN A 1 296 ? -19.415 -4.252 10.904 1.00 95.94 296 ASN A O 1
ATOM 2268 N N . THR A 1 297 ? -18.615 -2.177 11.256 1.00 97.25 297 THR A N 1
ATOM 2269 C CA . THR A 1 297 ? -18.887 -2.126 12.701 1.00 97.25 297 THR A CA 1
ATOM 2270 C C . THR A 1 297 ? -20.383 -2.251 12.982 1.00 97.25 297 THR A C 1
ATOM 2272 O O . THR A 1 297 ? -20.794 -3.029 13.839 1.00 97.25 297 THR A O 1
ATOM 2275 N N . GLU A 1 298 ? -21.206 -1.516 12.233 1.00 97.88 298 GLU A N 1
ATOM 2276 C CA . GLU A 1 298 ? -22.664 -1.554 12.326 1.00 97.88 298 GLU A CA 1
ATOM 2277 C C . GLU A 1 298 ? -23.210 -2.943 11.973 1.00 97.88 298 GLU A C 1
ATOM 2279 O O . GLU A 1 298 ? -24.072 -3.468 12.679 1.00 97.88 298 GLU A O 1
ATOM 2284 N N . ALA A 1 299 ? -22.696 -3.556 10.901 1.00 97.69 299 ALA A N 1
ATOM 2285 C CA . ALA A 1 299 ? -23.085 -4.900 10.487 1.00 97.69 299 ALA A CA 1
ATOM 2286 C C . ALA A 1 299 ? -22.748 -5.942 11.562 1.00 97.69 299 ALA A C 1
ATOM 2288 O O . ALA A 1 299 ? -23.610 -6.745 11.912 1.00 97.69 299 ALA A O 1
ATOM 2289 N N . HIS A 1 300 ? -21.537 -5.889 12.127 1.00 97.44 300 HIS A N 1
ATOM 2290 C CA . HIS A 1 300 ? -21.129 -6.789 13.204 1.00 97.44 300 HIS A CA 1
ATOM 2291 C C . HIS A 1 300 ? -21.961 -6.565 14.473 1.00 97.44 300 HIS A C 1
ATOM 2293 O O . HIS A 1 300 ? -22.437 -7.513 15.089 1.00 97.44 300 HIS A O 1
ATOM 2299 N N . GLY A 1 301 ? -22.179 -5.314 14.879 1.00 96.50 301 GLY A N 1
ATOM 2300 C CA . GLY A 1 301 ? -22.925 -5.020 16.098 1.00 96.50 301 GLY A CA 1
ATOM 2301 C C . GLY A 1 301 ? -24.394 -5.458 16.035 1.00 96.50 301 GLY A C 1
ATOM 2302 O O . GLY A 1 301 ? -24.938 -5.859 17.068 1.00 96.50 301 GLY A O 1
ATOM 2303 N N . LYS A 1 302 ? -25.012 -5.451 14.844 1.00 97.19 302 LYS A N 1
ATOM 2304 C CA . LYS A 1 302 ? -26.377 -5.955 14.591 1.00 97.19 302 LYS A CA 1
ATOM 2305 C C . LYS A 1 302 ? -26.483 -7.477 14.504 1.00 97.19 302 LYS A C 1
ATOM 2307 O O . LYS A 1 302 ? -27.598 -7.993 14.583 1.00 97.19 302 LYS A O 1
ATOM 2312 N N . ASP A 1 303 ? -25.376 -8.189 14.333 1.00 97.50 303 ASP A N 1
ATOM 2313 C CA . ASP A 1 303 ? -25.389 -9.643 14.217 1.00 97.50 303 ASP A CA 1
ATOM 2314 C C . ASP A 1 303 ? -25.707 -10.288 15.587 1.00 97.50 303 ASP A C 1
ATOM 2316 O O . ASP A 1 303 ? -24.989 -10.055 16.571 1.00 97.50 303 ASP A O 1
ATOM 2320 N N . PRO A 1 304 ? -26.791 -11.086 15.699 1.00 96.75 304 PRO A N 1
ATOM 2321 C CA . PRO A 1 304 ? -27.142 -11.768 16.941 1.00 96.75 304 PRO A CA 1
ATOM 2322 C C . PRO A 1 304 ? -26.198 -12.930 17.281 1.00 96.75 304 PRO A C 1
ATOM 2324 O O . PRO A 1 304 ? -26.233 -13.408 18.412 1.00 96.75 304 PRO A O 1
ATOM 2327 N N . THR A 1 305 ? -25.379 -13.393 16.333 1.00 96.94 305 THR A N 1
ATOM 2328 C CA . THR A 1 305 ? -24.488 -14.556 16.486 1.00 96.94 305 THR A CA 1
ATOM 2329 C C . THR A 1 305 ? -23.068 -14.196 16.909 1.00 96.94 305 THR A C 1
ATOM 2331 O O . THR A 1 305 ? -22.324 -15.072 17.343 1.00 96.94 305 THR A O 1
ATOM 2334 N N . THR A 1 306 ? -22.696 -12.918 16.842 1.00 95.75 306 THR A N 1
ATOM 2335 C CA . THR A 1 306 ? -21.380 -12.426 17.264 1.00 95.75 306 THR A CA 1
ATOM 2336 C C . THR A 1 306 ? -21.516 -11.494 18.457 1.00 95.75 306 THR A C 1
ATOM 2338 O O . THR A 1 306 ? -22.575 -10.919 18.679 1.00 95.75 306 THR A O 1
ATOM 2341 N N . ALA A 1 307 ? -20.460 -11.312 19.245 1.00 95.06 307 ALA A N 1
ATOM 2342 C CA . ALA A 1 307 ? -20.447 -10.362 20.352 1.00 95.06 307 ALA A CA 1
ATOM 2343 C C . ALA A 1 307 ? -19.221 -9.454 20.272 1.00 95.06 307 ALA A C 1
ATOM 2345 O O . ALA A 1 307 ? -18.214 -9.771 19.641 1.00 95.06 307 ALA A O 1
ATOM 2346 N N . GLY A 1 308 ? -19.307 -8.309 20.935 1.00 95.12 308 GLY A N 1
ATOM 2347 C CA . GLY A 1 308 ? -18.187 -7.393 21.059 1.00 95.12 308 GLY A CA 1
ATOM 2348 C C . GLY A 1 308 ? -18.332 -6.512 22.283 1.00 95.12 308 GLY A C 1
ATOM 2349 O O . GLY A 1 308 ? -19.381 -6.478 22.931 1.00 95.12 308 GLY A O 1
ATOM 2350 N N . PHE A 1 309 ? -17.264 -5.800 22.600 1.00 94.94 309 PHE A N 1
ATOM 2351 C CA . PHE A 1 309 ? -17.197 -4.903 23.743 1.00 94.94 309 PHE A CA 1
ATOM 2352 C C . PHE A 1 309 ? -16.661 -3.544 23.317 1.00 94.94 309 PHE A C 1
ATOM 2354 O O . PHE A 1 309 ? -15.875 -3.429 22.374 1.00 94.94 309 PHE A O 1
ATOM 2361 N N . MET A 1 310 ? -17.096 -2.499 24.011 1.00 96.44 310 MET A N 1
ATOM 2362 C CA . MET A 1 310 ? -16.640 -1.138 23.760 1.00 96.44 310 MET A CA 1
ATOM 2363 C C . MET A 1 310 ? -15.613 -0.726 24.805 1.00 96.44 310 MET A C 1
ATOM 2365 O O . MET A 1 310 ? -15.774 -1.004 25.987 1.00 96.44 310 MET A O 1
ATOM 2369 N N . LEU A 1 311 ? -14.565 -0.026 24.388 1.00 95.38 311 LEU A N 1
ATOM 2370 C CA . LEU A 1 311 ? -13.637 0.659 25.280 1.00 95.38 311 LEU A CA 1
ATOM 2371 C C . LEU A 1 311 ? -13.732 2.153 25.010 1.00 95.38 311 LEU A C 1
ATOM 2373 O O . LEU A 1 311 ? -13.426 2.600 23.905 1.00 95.38 311 LEU A O 1
ATOM 2377 N N . ILE A 1 312 ? -14.136 2.914 26.019 1.00 94.94 312 ILE A N 1
ATOM 2378 C CA . ILE A 1 312 ? -14.359 4.353 25.909 1.00 94.94 312 ILE A CA 1
ATOM 2379 C C . ILE A 1 312 ? -13.375 5.081 26.812 1.00 94.94 312 ILE A C 1
ATOM 2381 O O . ILE A 1 312 ? -13.089 4.666 27.939 1.00 94.94 312 ILE A O 1
ATOM 2385 N N . ASP A 1 313 ? -12.839 6.180 26.298 1.00 91.75 313 ASP A N 1
ATOM 2386 C CA . ASP A 1 313 ? -11.864 6.990 27.011 1.00 91.75 313 ASP A CA 1
ATOM 2387 C C . ASP A 1 313 ? -12.050 8.477 26.719 1.00 91.75 313 ASP A C 1
ATOM 2389 O O . ASP A 1 313 ? -12.491 8.872 25.631 1.00 91.75 313 ASP A O 1
ATOM 2393 N N . ASN A 1 314 ? -11.660 9.306 27.687 1.00 92.25 314 ASN A N 1
ATOM 2394 C CA . ASN A 1 314 ? -11.584 10.746 27.493 1.00 92.25 314 ASN A CA 1
ATOM 2395 C C . ASN A 1 314 ? -10.475 11.073 26.488 1.00 92.25 314 ASN A C 1
ATOM 2397 O O . ASN A 1 314 ? -9.331 10.626 26.621 1.00 92.25 314 ASN A O 1
ATOM 2401 N N . CYS A 1 315 ? -10.797 11.901 25.503 1.00 90.31 315 CYS A N 1
ATOM 2402 C CA . CYS A 1 315 ? -9.831 12.467 24.581 1.00 90.31 315 CYS A CA 1
ATOM 2403 C C . CYS A 1 315 ? -9.651 13.949 24.878 1.00 90.31 315 CYS A C 1
ATOM 2405 O O . CYS A 1 315 ? -10.571 14.748 24.726 1.00 90.31 315 CYS A O 1
ATOM 2407 N N . GLN A 1 316 ? -8.428 14.317 25.253 1.00 89.81 316 GLN A N 1
ATOM 2408 C CA . GLN A 1 316 ? -8.048 15.699 25.507 1.00 89.81 316 GLN A CA 1
ATOM 2409 C C . GLN A 1 316 ? -6.939 16.099 24.542 1.00 89.81 316 GLN A C 1
ATOM 2411 O O . GLN A 1 316 ? -5.885 15.463 24.483 1.00 89.81 316 GLN A O 1
ATOM 2416 N N . ASN A 1 317 ? -7.170 17.164 23.782 1.00 86.06 317 ASN A N 1
ATOM 2417 C CA . ASN A 1 317 ? -6.169 17.754 22.908 1.00 86.06 317 ASN A CA 1
ATOM 2418 C C . ASN A 1 317 ? -5.964 19.222 23.278 1.00 86.06 317 ASN A C 1
ATOM 2420 O O . ASN A 1 317 ? -6.853 20.055 23.095 1.00 86.06 317 ASN A O 1
ATOM 2424 N N . GLN A 1 318 ? -4.775 19.543 23.786 1.00 87.69 318 GLN A N 1
ATOM 2425 C CA . GLN A 1 318 ? -4.398 20.917 24.080 1.00 87.69 318 GLN A CA 1
ATOM 2426 C C . GLN A 1 318 ? -3.950 21.609 22.790 1.00 87.69 318 GLN A C 1
ATOM 2428 O O . GLN A 1 318 ? -2.826 21.423 22.313 1.00 87.69 318 GLN A O 1
ATOM 2433 N N . HIS A 1 319 ? -4.820 22.444 22.231 1.00 83.19 319 HIS A N 1
ATOM 2434 C CA . HIS A 1 319 ? -4.488 23.266 21.082 1.00 83.19 319 HIS A CA 1
ATOM 2435 C C . HIS A 1 319 ? -3.712 24.502 21.542 1.00 83.19 319 HIS A C 1
ATOM 2437 O O . HIS A 1 319 ? -4.285 25.518 21.938 1.00 83.19 319 HIS A O 1
ATOM 2443 N N . LYS A 1 320 ? -2.379 24.387 21.522 1.00 85.50 320 LYS A N 1
ATOM 2444 C CA . LYS A 1 320 ? -1.483 25.497 21.852 1.00 85.50 320 LYS A CA 1
ATOM 2445 C C . LYS A 1 320 ? -1.501 26.537 20.734 1.00 85.50 320 LYS A C 1
ATOM 2447 O O . LYS A 1 320 ? -1.070 26.242 19.616 1.00 85.50 320 LYS A O 1
ATOM 2452 N N . GLN A 1 321 ? -1.944 27.749 21.043 1.00 85.69 321 GLN A N 1
ATOM 2453 C CA . GLN A 1 321 ? -1.829 28.883 20.136 1.00 85.69 321 GLN A CA 1
ATOM 2454 C C . GLN A 1 321 ? -0.366 29.313 20.066 1.00 85.69 321 GLN A C 1
ATOM 2456 O O . GLN A 1 321 ? 0.244 29.669 21.070 1.00 85.69 321 GLN A O 1
ATOM 2461 N N . ARG A 1 322 ? 0.221 29.226 18.869 1.00 83.06 322 ARG A N 1
ATOM 2462 C CA . ARG A 1 322 ? 1.605 29.666 18.610 1.00 83.06 322 ARG A CA 1
ATOM 2463 C C . ARG A 1 322 ? 1.685 31.094 18.075 1.00 83.06 322 ARG A C 1
ATOM 2465 O O . ARG A 1 322 ? 2.770 31.656 18.006 1.00 83.06 322 ARG A O 1
ATOM 2472 N N . ASP A 1 323 ? 0.550 31.647 17.663 1.00 83.00 323 ASP A N 1
ATOM 2473 C CA . ASP A 1 323 ? 0.435 33.019 17.186 1.00 83.00 323 ASP A CA 1
ATOM 2474 C C . ASP A 1 323 ? 0.079 33.920 18.373 1.00 83.00 323 ASP A C 1
ATOM 2476 O O . ASP A 1 323 ? -0.980 33.748 18.972 1.00 83.00 323 ASP A O 1
ATOM 2480 N N . LEU A 1 324 ? 0.965 34.861 18.707 1.00 82.81 324 LEU A N 1
ATOM 2481 C CA . LEU A 1 324 ? 0.863 35.747 19.877 1.00 82.81 324 LEU A CA 1
ATOM 2482 C C . LEU A 1 324 ? -0.138 36.904 19.690 1.00 82.81 324 LEU A C 1
ATOM 2484 O O . LEU A 1 324 ? -0.125 37.871 20.451 1.00 82.81 324 LEU A O 1
ATOM 2488 N N . ARG A 1 325 ? -0.990 36.854 18.661 1.00 88.06 325 ARG A N 1
ATOM 2489 C CA . ARG A 1 325 ? -2.023 37.873 18.440 1.00 88.06 325 ARG A CA 1
ATOM 2490 C C . ARG A 1 325 ? -3.030 37.888 19.592 1.00 88.06 325 ARG A C 1
ATOM 2492 O O . ARG A 1 325 ? -3.479 36.841 20.055 1.00 88.06 325 ARG A O 1
ATOM 2499 N N . ILE A 1 326 ? -3.413 39.099 19.997 1.00 85.81 326 ILE A N 1
ATOM 2500 C CA . ILE A 1 326 ? -4.409 39.359 21.046 1.00 85.81 326 ILE A CA 1
ATOM 2501 C C . ILE A 1 326 ? -5.707 38.594 20.731 1.00 85.81 326 ILE A C 1
ATOM 2503 O O . ILE A 1 326 ? -6.172 38.598 19.590 1.00 85.81 326 ILE A O 1
ATOM 2507 N N . GLY A 1 327 ? -6.276 37.929 21.741 1.00 85.81 327 GLY A N 1
ATOM 2508 C CA . GLY A 1 327 ? -7.524 37.160 21.633 1.00 85.81 327 GLY A CA 1
ATOM 2509 C C . GLY A 1 327 ? -7.363 35.688 21.233 1.00 85.81 327 GLY A C 1
ATOM 2510 O O . GLY A 1 327 ? -8.364 34.996 21.060 1.00 85.81 327 GLY A O 1
ATOM 2511 N N . ARG A 1 328 ? -6.132 35.180 21.079 1.00 84.44 328 ARG A N 1
ATOM 2512 C CA . ARG A 1 328 ? -5.875 33.750 20.851 1.00 84.44 328 ARG A CA 1
ATOM 2513 C C . ARG A 1 328 ? -5.400 33.072 22.125 1.00 84.44 328 ARG A C 1
ATOM 2515 O O . ARG A 1 328 ? -4.247 33.204 22.519 1.00 84.44 328 ARG A O 1
ATOM 2522 N N . GLU A 1 329 ? -6.287 32.295 22.729 1.00 90.62 329 GLU A N 1
ATOM 2523 C CA . GLU A 1 329 ? -5.990 31.524 23.933 1.00 90.62 329 GLU A CA 1
ATOM 2524 C C . GLU A 1 329 ? -5.786 30.045 23.618 1.00 90.62 329 GLU A C 1
ATOM 2526 O O . GLU A 1 329 ? -6.307 29.504 22.637 1.00 90.62 329 GLU A O 1
ATOM 2531 N N . ASN A 1 330 ? -5.005 29.376 24.463 1.00 90.19 330 ASN A N 1
ATOM 2532 C CA . ASN A 1 330 ? -4.869 27.929 24.398 1.00 90.19 330 ASN A CA 1
ATOM 2533 C C . ASN A 1 330 ? -6.225 27.291 24.704 1.00 90.19 330 ASN A C 1
ATOM 2535 O O . ASN A 1 330 ? -6.772 27.494 25.784 1.00 90.19 330 ASN A O 1
ATOM 2539 N N . VAL A 1 331 ? -6.736 26.480 23.781 1.00 91.00 331 VAL A N 1
ATOM 2540 C CA . VAL A 1 331 ? -8.015 25.786 23.961 1.00 91.00 331 VAL A CA 1
ATOM 2541 C C . VAL A 1 331 ? -7.742 24.322 24.268 1.00 91.00 331 VAL A C 1
ATOM 2543 O O . VAL A 1 331 ? -6.983 23.657 23.559 1.00 91.00 331 VAL A O 1
ATOM 2546 N N . MET A 1 332 ? -8.356 23.807 25.330 1.00 91.94 332 MET A N 1
ATOM 2547 C CA . MET A 1 332 ? -8.398 22.372 25.585 1.00 91.94 332 MET A CA 1
ATOM 2548 C C . MET A 1 332 ? -9.652 21.798 24.932 1.00 91.94 332 MET A C 1
ATOM 2550 O O . MET A 1 332 ? -10.762 21.991 25.423 1.00 91.94 332 MET A O 1
ATOM 2554 N N . ASN A 1 333 ? -9.470 21.084 23.825 1.00 91.06 333 ASN A N 1
ATOM 2555 C CA . ASN A 1 333 ? -10.553 20.334 23.207 1.00 91.06 333 ASN A CA 1
ATOM 2556 C C . ASN A 1 333 ? -10.736 19.041 24.001 1.00 91.06 333 ASN A C 1
ATOM 2558 O O . ASN A 1 333 ? -9.830 18.206 24.030 1.00 91.06 333 ASN A O 1
ATOM 2562 N N . VAL A 1 334 ? -11.886 18.909 24.655 1.00 93.56 334 VAL A N 1
ATOM 2563 C CA . VAL A 1 334 ? -12.276 17.729 25.432 1.00 93.56 334 VAL A CA 1
ATOM 2564 C C . VAL A 1 334 ? -13.382 17.006 24.675 1.00 93.56 334 VAL A C 1
ATOM 2566 O O . VAL A 1 334 ? -14.279 17.651 24.137 1.00 93.56 334 VAL A O 1
ATOM 2569 N N . GLY A 1 335 ? -13.314 15.684 24.630 1.00 95.12 335 GLY A N 1
ATOM 2570 C CA . GLY A 1 335 ? -14.328 14.830 24.027 1.00 95.12 335 GLY A CA 1
ATOM 2571 C C . GLY A 1 335 ? -14.157 13.383 24.471 1.00 95.12 335 GLY A C 1
ATOM 2572 O O . GLY A 1 335 ? -13.382 13.083 25.377 1.00 95.12 335 GLY A O 1
ATOM 2573 N N . MET A 1 336 ? -14.842 12.466 23.802 1.00 95.31 336 MET A N 1
ATOM 2574 C CA . MET A 1 336 ? -14.736 11.028 24.044 1.00 95.31 336 MET A CA 1
ATOM 2575 C C . MET A 1 336 ? -14.362 10.302 22.758 1.00 95.31 336 MET A C 1
ATOM 2577 O O . MET A 1 336 ? -14.796 10.681 21.670 1.00 95.31 336 MET A O 1
ATOM 2581 N N . SER A 1 337 ? -13.584 9.231 22.876 1.00 95.50 337 SER A N 1
ATOM 2582 C CA . SER A 1 337 ? -13.387 8.272 21.786 1.00 95.50 337 SER A CA 1
ATOM 2583 C C . SER A 1 337 ? -13.730 6.873 22.253 1.00 95.50 337 SER A C 1
ATOM 2585 O O . SER A 1 337 ? -13.440 6.529 23.401 1.00 95.50 337 SER A O 1
ATOM 2587 N N . GLY A 1 338 ? -14.261 6.071 21.339 1.00 95.19 338 GLY A N 1
ATOM 2588 C CA . GLY A 1 338 ? -14.549 4.667 21.568 1.00 95.19 338 GLY A CA 1
ATOM 2589 C C . GLY A 1 338 ? -13.770 3.767 20.616 1.00 95.19 338 GLY A C 1
ATOM 2590 O O . GLY A 1 338 ? -13.412 4.159 19.504 1.00 95.19 338 GLY A O 1
ATOM 2591 N N . LEU A 1 339 ? -13.528 2.542 21.057 1.00 96.44 339 LEU A N 1
ATOM 2592 C CA . LEU A 1 339 ? -13.147 1.413 20.219 1.00 96.44 339 LEU A CA 1
ATOM 2593 C C . LEU A 1 339 ? -14.194 0.327 20.433 1.00 96.44 339 LEU A C 1
ATOM 2595 O O . LEU A 1 339 ? -14.521 0.036 21.581 1.00 96.44 339 LEU A O 1
ATOM 2599 N N . TYR A 1 340 ? -14.685 -0.281 19.365 1.00 96.94 340 TYR A N 1
ATOM 2600 C CA . TYR A 1 340 ? -15.457 -1.513 19.429 1.00 96.94 340 TYR A CA 1
ATOM 2601 C C . TYR A 1 340 ? -14.534 -2.677 19.070 1.00 96.94 340 TYR A C 1
ATOM 2603 O O . TYR A 1 340 ? -13.784 -2.605 18.099 1.00 96.94 340 TYR A O 1
ATOM 2611 N N . MET A 1 341 ? -14.518 -3.715 19.891 1.00 95.69 341 MET A N 1
ATOM 2612 C CA . MET A 1 341 ? -13.666 -4.885 19.707 1.00 95.69 341 MET A CA 1
ATOM 2613 C C . MET A 1 341 ? -14.545 -6.108 19.535 1.00 95.69 341 MET A C 1
ATOM 2615 O O . MET A 1 341 ? -15.407 -6.369 20.378 1.00 95.69 341 MET A O 1
ATOM 2619 N N . GLU A 1 342 ? -14.317 -6.850 18.456 1.00 95.25 342 GLU A N 1
ATOM 2620 C CA . GLU A 1 342 ? -14.954 -8.149 18.268 1.00 95.25 342 GLU A CA 1
ATOM 2621 C C . GLU A 1 342 ? -14.436 -9.119 19.331 1.00 95.25 342 GLU A C 1
ATOM 2623 O O . GLU A 1 342 ? -13.250 -9.116 19.686 1.00 95.25 342 GLU A O 1
ATOM 2628 N N . ALA A 1 343 ? -15.334 -9.950 19.846 1.00 91.25 343 ALA A N 1
ATOM 2629 C CA . ALA A 1 343 ? -15.019 -10.972 20.825 1.00 91.25 343 ALA A CA 1
ATOM 2630 C C . ALA A 1 343 ? -15.208 -12.354 20.179 1.00 91.25 343 ALA A C 1
ATOM 2632 O O . ALA A 1 343 ? -16.275 -12.957 20.331 1.00 91.25 343 ALA A O 1
ATOM 2633 N N . PRO A 1 344 ? -14.212 -12.835 19.406 1.00 89.44 344 PRO A N 1
ATOM 2634 C CA . PRO A 1 344 ? -14.310 -14.133 18.756 1.00 89.44 344 PRO A CA 1
ATOM 2635 C C . PRO A 1 344 ? -14.424 -15.240 19.806 1.00 89.44 344 PRO A C 1
ATOM 2637 O O . PRO A 1 344 ? -13.893 -15.119 20.910 1.00 89.44 344 PRO A O 1
ATOM 2640 N N . ASP A 1 345 ? -15.120 -16.315 19.442 1.00 87.62 345 ASP A N 1
ATOM 2641 C CA . ASP A 1 345 ? -15.254 -17.536 20.246 1.00 87.62 345 ASP A CA 1
ATOM 2642 C C . ASP A 1 345 ? -15.952 -17.358 21.611 1.00 87.62 345 ASP A C 1
ATOM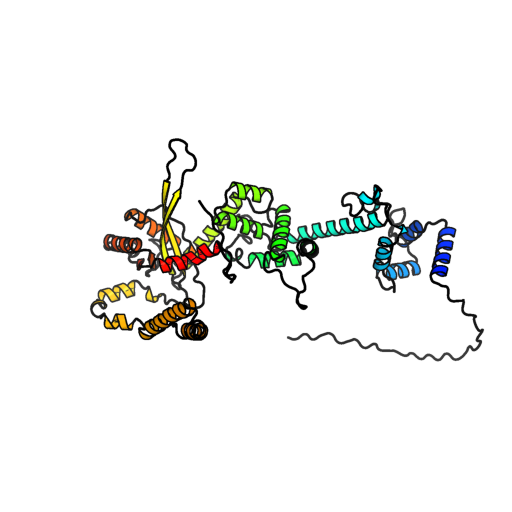 2644 O O . ASP A 1 345 ? -15.872 -18.238 22.469 1.00 87.62 345 ASP A O 1
ATOM 2648 N N . ILE A 1 346 ? -16.667 -16.245 21.825 1.00 88.50 346 ILE A N 1
ATOM 2649 C CA . ILE A 1 346 ? -17.518 -16.065 23.007 1.00 88.50 346 ILE A CA 1
ATOM 2650 C C . ILE A 1 346 ? -18.935 -16.568 22.727 1.00 88.50 346 ILE A C 1
ATOM 2652 O O . ILE A 1 346 ? -19.557 -16.199 21.733 1.00 88.50 346 ILE A O 1
ATOM 2656 N N . ASP A 1 347 ? -19.473 -17.358 23.658 1.00 93.69 347 ASP A N 1
ATOM 2657 C CA . ASP A 1 347 ? -20.891 -17.709 23.675 1.00 93.69 347 ASP A CA 1
ATOM 2658 C C . ASP A 1 347 ? -21.749 -16.463 23.945 1.00 93.69 347 ASP A C 1
ATOM 2660 O O . ASP A 1 347 ? -21.742 -15.892 25.040 1.00 93.69 347 ASP A O 1
ATOM 2664 N N . VAL A 1 348 ? -22.508 -16.042 22.931 1.00 95.44 348 VAL A N 1
ATOM 2665 C CA . VAL A 1 348 ? -23.371 -14.857 22.994 1.00 95.44 348 VAL A CA 1
ATOM 2666 C C . VAL A 1 348 ? -24.458 -14.996 24.065 1.00 95.44 348 VAL A C 1
ATOM 2668 O O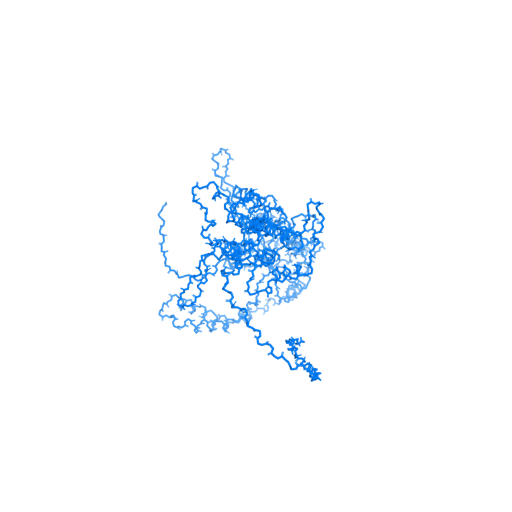 . VAL A 1 348 ? -24.893 -13.979 24.611 1.00 95.44 348 VAL A O 1
ATOM 2671 N N . ALA A 1 349 ? -24.856 -16.220 24.432 1.00 95.31 349 ALA A N 1
ATOM 2672 C CA . ALA A 1 349 ? -25.857 -16.459 25.473 1.00 95.31 349 ALA A CA 1
ATOM 2673 C C . ALA A 1 349 ? -25.419 -15.930 26.850 1.00 95.31 349 ALA A C 1
ATOM 2675 O O . ALA A 1 349 ? -26.261 -15.563 27.668 1.00 95.31 349 ALA A O 1
ATOM 2676 N N . VAL A 1 350 ? -24.109 -15.799 27.093 1.00 93.38 350 VAL A N 1
ATOM 2677 C CA . VAL A 1 350 ? -23.566 -15.207 28.331 1.00 93.38 350 VAL A CA 1
ATOM 2678 C C . VAL A 1 350 ? -23.981 -13.740 28.492 1.00 93.38 350 VAL A C 1
ATOM 2680 O O . VAL A 1 350 ? -24.045 -13.228 29.611 1.00 93.38 350 VAL A O 1
ATOM 2683 N N . PHE A 1 351 ? -24.297 -13.060 27.390 1.00 95.88 351 PHE A N 1
ATOM 2684 C CA . PHE A 1 351 ? -24.749 -11.674 27.394 1.00 95.88 351 PHE A CA 1
ATOM 2685 C C . PHE A 1 351 ? -26.274 -11.530 27.386 1.00 95.88 351 PHE A C 1
ATOM 2687 O O . PHE A 1 351 ? -26.751 -10.402 27.291 1.00 95.88 351 PHE A O 1
ATOM 2694 N N . ASP A 1 352 ? -27.060 -12.603 27.487 1.00 96.81 352 ASP A N 1
ATOM 2695 C CA . ASP A 1 352 ? -28.523 -12.504 27.467 1.00 96.81 352 ASP A CA 1
ATOM 2696 C C . ASP A 1 352 ? -29.052 -11.656 28.641 1.00 96.81 352 ASP A C 1
ATOM 2698 O O . ASP A 1 352 ? -28.836 -11.935 29.828 1.00 96.81 352 ASP A O 1
ATOM 2702 N N . LEU A 1 353 ? -29.768 -10.582 28.300 1.00 96.25 353 LEU A N 1
ATOM 2703 C CA . LEU A 1 353 ? -30.357 -9.681 29.281 1.00 96.25 353 LEU A CA 1
ATOM 2704 C C . LEU A 1 353 ? -31.483 -10.353 30.079 1.00 96.25 353 LEU A C 1
ATOM 2706 O O . LEU A 1 353 ? -31.646 -10.077 31.270 1.00 96.25 353 LEU A O 1
ATOM 2710 N N . THR A 1 354 ? -32.259 -11.223 29.438 1.00 96.50 354 THR A N 1
ATOM 2711 C CA . THR A 1 354 ? -33.386 -11.915 30.071 1.00 96.50 354 THR A CA 1
ATOM 2712 C C . THR A 1 354 ? -32.884 -12.936 31.080 1.00 96.50 354 THR A C 1
ATOM 2714 O O . THR A 1 354 ? -33.343 -12.911 32.222 1.00 96.50 354 THR A O 1
ATOM 2717 N N . ASP A 1 355 ? -31.859 -13.723 30.737 1.00 95.44 355 ASP A N 1
ATOM 2718 C CA . ASP A 1 355 ? -31.206 -14.622 31.699 1.00 95.44 355 ASP A CA 1
ATOM 2719 C C . ASP A 1 355 ? -30.662 -13.848 32.915 1.00 95.44 355 ASP A C 1
ATOM 2721 O O . ASP A 1 355 ? -30.892 -14.241 34.065 1.00 95.44 355 ASP A O 1
ATOM 2725 N N . LYS A 1 356 ? -30.028 -12.681 32.708 1.00 93.25 356 LYS A N 1
ATOM 2726 C CA . LYS A 1 356 ? -29.587 -11.829 33.828 1.00 93.25 356 LYS A CA 1
ATOM 2727 C C . LYS A 1 356 ? -30.760 -11.404 34.718 1.00 93.25 356 LYS A C 1
ATOM 2729 O O . LYS A 1 356 ? -30.667 -11.541 35.942 1.00 93.25 356 LYS A O 1
ATOM 2734 N N . ARG A 1 357 ? -31.851 -10.895 34.132 1.00 94.62 357 ARG A N 1
ATOM 2735 C CA . ARG A 1 357 ? -33.049 -10.463 34.876 1.00 94.62 357 ARG A CA 1
ATOM 2736 C C . ARG A 1 357 ? -33.650 -11.621 35.676 1.00 94.62 357 ARG A C 1
ATOM 2738 O O . ARG A 1 357 ? -33.910 -11.454 36.867 1.00 94.62 357 ARG A O 1
ATOM 2745 N N . GLU A 1 358 ? -33.778 -12.807 35.086 1.00 94.94 358 GLU A N 1
ATOM 2746 C CA . GLU A 1 358 ? -34.261 -14.002 35.788 1.00 94.94 358 GLU A CA 1
ATOM 2747 C C . GLU A 1 358 ? -33.363 -14.391 36.968 1.00 94.94 358 GLU A C 1
ATOM 2749 O O . GLU A 1 358 ? -33.848 -14.724 38.053 1.00 94.94 358 GLU A O 1
ATOM 2754 N N . ARG A 1 359 ? -32.037 -14.352 36.791 1.00 91.69 359 ARG A N 1
ATOM 2755 C CA . ARG A 1 359 ? -31.082 -14.660 37.869 1.00 91.69 359 ARG A CA 1
ATOM 2756 C C . ARG A 1 359 ? -31.167 -13.655 39.018 1.00 91.69 359 ARG A C 1
ATOM 2758 O O . ARG A 1 359 ? -31.060 -14.069 40.176 1.00 91.69 359 ARG A O 1
ATOM 2765 N N . ILE A 1 360 ? -31.380 -12.372 38.712 1.00 91.31 360 ILE A N 1
ATOM 2766 C CA . ILE A 1 360 ? -31.600 -11.313 39.709 1.00 91.31 360 ILE A CA 1
ATOM 2767 C C . ILE A 1 360 ? -32.922 -11.539 40.449 1.00 91.31 360 ILE A C 1
ATOM 2769 O O . ILE A 1 360 ? -32.927 -11.513 41.677 1.00 91.31 360 ILE A O 1
ATOM 2773 N N . GLN A 1 361 ? -34.017 -11.832 39.741 1.00 94.44 361 GLN A N 1
ATOM 2774 C CA . GLN A 1 361 ? -35.329 -12.106 40.347 1.00 94.44 361 GLN A CA 1
ATOM 2775 C C . GLN A 1 361 ? -35.307 -13.331 41.264 1.00 94.44 361 GLN A C 1
ATOM 2777 O O . GLN A 1 361 ? -35.866 -13.306 42.357 1.00 94.44 361 GLN A O 1
ATOM 2782 N N . ARG A 1 362 ? -34.588 -14.388 40.867 1.00 95.69 362 ARG A N 1
ATOM 2783 C CA . ARG A 1 362 ? -34.341 -15.567 41.717 1.00 95.69 362 ARG A CA 1
ATOM 2784 C C . ARG A 1 362 ? -33.452 -15.253 42.930 1.00 95.69 362 ARG A C 1
ATOM 2786 O O . ARG A 1 362 ? -33.243 -16.126 43.765 1.00 95.69 362 ARG A O 1
ATOM 2793 N N . ASN A 1 363 ? -32.911 -14.036 43.012 1.00 92.62 363 ASN A N 1
ATOM 2794 C CA . ASN A 1 363 ? -31.990 -13.557 44.035 1.00 92.62 363 ASN A CA 1
ATOM 2795 C C . ASN A 1 363 ? -30.816 -14.517 44.277 1.00 92.62 363 ASN A C 1
ATOM 2797 O O . ASN A 1 363 ? -30.334 -14.645 45.399 1.00 92.62 363 ASN A O 1
ATOM 2801 N N . LYS A 1 364 ? -30.327 -15.186 43.221 1.00 87.19 364 LYS A N 1
ATOM 2802 C CA . LYS A 1 364 ? -29.231 -16.168 43.338 1.00 87.19 364 LYS A CA 1
ATOM 2803 C C . LYS A 1 364 ? -27.946 -15.547 43.887 1.00 87.19 364 LYS A C 1
ATOM 2805 O O . LYS A 1 364 ? -27.101 -16.249 44.423 1.00 87.19 364 LYS A O 1
ATOM 2810 N N . ARG A 1 365 ? -27.799 -14.220 43.777 1.00 84.94 365 ARG A N 1
ATOM 2811 C CA . ARG A 1 365 ? -26.661 -13.476 44.328 1.00 84.94 365 ARG A CA 1
ATOM 2812 C C . ARG A 1 365 ? -26.535 -13.638 45.845 1.00 84.94 365 ARG A C 1
ATOM 2814 O O . ARG A 1 365 ? -25.414 -13.615 46.334 1.00 84.94 365 ARG A O 1
ATOM 2821 N N . LYS A 1 366 ? -27.644 -13.827 46.572 1.00 92.12 366 LYS A N 1
ATOM 2822 C CA . LYS A 1 366 ? -27.617 -14.048 48.029 1.00 92.12 366 LYS A CA 1
ATOM 2823 C C . LYS A 1 366 ? -26.883 -15.341 48.412 1.00 92.12 366 LYS A C 1
ATOM 2825 O O . LYS A 1 366 ? -26.357 -15.435 49.512 1.00 92.12 366 LYS A O 1
ATOM 2830 N N . ASP A 1 367 ? -26.859 -16.308 47.494 1.00 88.94 367 ASP A N 1
ATOM 2831 C CA . ASP A 1 367 ? -26.274 -17.633 47.694 1.00 88.94 367 ASP A CA 1
ATOM 2832 C C . ASP A 1 367 ? -24.808 -17.689 47.219 1.00 88.94 367 ASP A C 1
ATOM 2834 O O . ASP A 1 367 ? -24.134 -18.705 47.400 1.00 88.94 367 ASP A O 1
ATOM 2838 N N . VAL A 1 368 ? -24.305 -16.601 46.613 1.00 89.75 368 VAL A N 1
ATOM 2839 C CA . VAL A 1 368 ? -22.913 -16.492 46.167 1.00 89.75 368 VAL A CA 1
ATOM 2840 C C . VAL A 1 368 ? -22.018 -16.189 47.362 1.00 89.75 368 VAL A C 1
ATOM 2842 O O . VAL A 1 368 ? -22.064 -15.097 47.926 1.00 89.75 368 VAL A O 1
ATOM 2845 N N . THR A 1 369 ? -21.173 -17.150 47.733 1.00 93.75 369 THR A N 1
ATOM 2846 C CA . THR A 1 369 ? -20.181 -16.980 48.803 1.00 93.75 369 THR A CA 1
ATOM 2847 C C . THR A 1 369 ? -18.830 -16.530 48.248 1.00 93.75 369 THR A C 1
ATOM 2849 O O . THR A 1 369 ? -18.520 -16.729 47.072 1.00 93.75 369 THR A O 1
ATOM 2852 N N . VAL A 1 370 ? -17.985 -15.950 49.107 1.00 93.00 370 VAL A N 1
ATOM 2853 C CA . VAL A 1 370 ? -16.599 -15.595 48.747 1.00 93.00 370 VAL A CA 1
ATOM 2854 C C . VAL A 1 370 ? -15.836 -16.824 48.248 1.00 93.00 370 VAL A C 1
ATOM 2856 O O . VAL A 1 370 ? -15.140 -16.734 47.243 1.00 93.00 370 VAL A O 1
ATOM 2859 N N . ASP A 1 371 ? -16.040 -17.990 48.868 1.00 93.31 371 ASP A N 1
ATOM 2860 C CA . ASP A 1 371 ? -15.405 -19.240 48.439 1.00 93.31 371 ASP A CA 1
ATOM 2861 C C . ASP A 1 371 ? -15.805 -19.649 47.019 1.00 93.31 371 ASP A C 1
ATOM 2863 O O . ASP A 1 371 ? -14.974 -20.160 46.275 1.00 93.31 371 ASP A O 1
ATOM 2867 N N . GLN A 1 372 ? -17.057 -19.421 46.607 1.00 91.44 372 GLN A N 1
ATOM 2868 C CA . GLN A 1 372 ? -17.475 -19.686 45.227 1.00 91.44 372 GLN A CA 1
ATOM 2869 C C . GLN A 1 372 ? -16.777 -18.746 44.243 1.00 91.44 372 GLN A C 1
ATOM 2871 O O . GLN A 1 372 ? -16.289 -19.207 43.215 1.00 91.44 372 GLN A O 1
ATOM 2876 N N . LEU A 1 373 ? -16.669 -17.456 44.576 1.00 87.88 373 LEU A N 1
ATOM 2877 C CA . LEU A 1 373 ? -15.943 -16.488 43.748 1.00 87.88 373 LEU A CA 1
ATOM 2878 C C . LEU A 1 373 ? -14.458 -16.847 43.636 1.00 87.88 373 LEU A C 1
ATOM 2880 O O . LEU A 1 373 ? -13.900 -16.806 42.544 1.00 87.88 373 LEU A O 1
ATOM 2884 N N . LEU A 1 374 ? -13.831 -17.250 44.743 1.00 88.94 374 LEU A N 1
ATOM 2885 C CA . LEU A 1 374 ? -12.437 -17.691 44.748 1.00 88.94 374 LEU A CA 1
ATOM 2886 C C . LEU A 1 374 ? -12.234 -18.987 43.962 1.00 88.94 374 LEU A C 1
ATOM 2888 O O . LEU A 1 374 ? -11.174 -19.140 43.368 1.00 88.94 374 LEU A O 1
A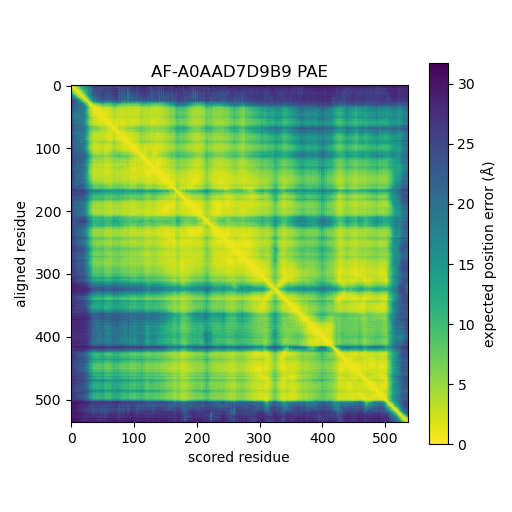TOM 2892 N N . ARG A 1 375 ? -13.234 -19.879 43.919 1.00 89.88 375 ARG A N 1
ATOM 2893 C CA . ARG A 1 375 ? -13.228 -21.100 43.092 1.00 89.88 375 ARG A CA 1
ATOM 2894 C C . ARG A 1 375 ? -13.443 -20.835 41.603 1.00 89.88 375 ARG A C 1
ATOM 2896 O O . ARG A 1 375 ? -13.116 -21.700 40.801 1.00 89.88 375 ARG A O 1
ATOM 2903 N N . PHE A 1 376 ? -14.005 -19.686 41.222 1.00 85.31 376 PHE A N 1
ATOM 2904 C CA . PHE A 1 376 ? -14.075 -19.282 39.811 1.00 85.31 376 PHE A CA 1
ATOM 2905 C C . PHE A 1 376 ? -12.715 -18.841 39.268 1.00 85.31 376 PHE A C 1
ATOM 2907 O O . PHE A 1 376 ? -12.522 -18.803 38.056 1.00 85.31 376 PHE A O 1
ATOM 2914 N N . ILE A 1 377 ? -11.785 -18.508 40.160 1.00 86.06 377 ILE A N 1
ATOM 2915 C CA . ILE A 1 377 ? -10.400 -18.218 39.824 1.00 86.06 377 ILE A CA 1
ATOM 2916 C C . ILE A 1 377 ? -9.631 -19.530 39.958 1.00 86.06 377 ILE A C 1
ATOM 2918 O O . ILE A 1 377 ? -9.647 -20.158 41.017 1.00 86.06 377 ILE A O 1
ATOM 2922 N N . ASP A 1 378 ? -8.929 -19.939 38.906 1.00 87.25 378 ASP A N 1
ATOM 2923 C CA . ASP A 1 378 ? -7.937 -21.003 39.025 1.00 87.25 378 ASP A CA 1
ATOM 2924 C C . ASP A 1 378 ? -6.744 -20.462 39.827 1.00 87.25 378 ASP A C 1
ATOM 2926 O O . ASP A 1 378 ? -5.806 -19.885 39.280 1.00 87.25 378 ASP A O 1
ATOM 2930 N N . GLN A 1 379 ? -6.833 -20.564 41.156 1.00 87.12 379 GLN A N 1
ATOM 2931 C CA . GLN A 1 379 ? -5.809 -20.051 42.071 1.00 87.12 379 GLN A CA 1
ATOM 2932 C C . GLN A 1 379 ? -4.459 -20.716 41.814 1.00 87.12 379 GLN A C 1
ATOM 2934 O O . GLN A 1 379 ? -3.426 -20.062 41.902 1.00 87.12 379 GLN A O 1
ATOM 2939 N N . HIS A 1 380 ? -4.465 -22.001 41.450 1.00 88.56 380 HIS A N 1
ATOM 2940 C CA . HIS A 1 380 ? -3.237 -22.718 41.151 1.00 88.56 380 HIS A CA 1
ATOM 2941 C C . HIS A 1 380 ? -2.562 -22.145 39.904 1.00 88.56 380 HIS A C 1
ATOM 2943 O O . HIS A 1 380 ? -1.370 -21.839 39.944 1.00 88.56 380 HIS A O 1
ATOM 2949 N N . ASP A 1 381 ? -3.317 -21.945 38.822 1.00 85.44 381 ASP A N 1
ATOM 2950 C CA . ASP A 1 381 ? -2.789 -21.310 37.614 1.00 85.44 381 ASP A CA 1
ATOM 2951 C C . ASP A 1 381 ? -2.334 -19.870 37.878 1.00 85.44 381 ASP A C 1
ATOM 2953 O O . ASP A 1 381 ? -1.252 -19.480 37.437 1.00 85.44 381 ASP A O 1
ATOM 2957 N N . ALA A 1 382 ? -3.108 -19.091 38.639 1.00 85.69 382 ALA A N 1
ATOM 2958 C CA . ALA A 1 382 ? -2.768 -17.714 38.987 1.00 85.69 382 ALA A CA 1
ATOM 2959 C C . ALA A 1 382 ? -1.459 -17.629 39.789 1.00 85.69 382 ALA A C 1
ATOM 2961 O O . ALA A 1 382 ? -0.581 -16.830 39.448 1.00 85.69 382 ALA A O 1
ATOM 2962 N N . ASP A 1 383 ? -1.293 -18.480 40.804 1.00 90.00 383 ASP A N 1
ATOM 2963 C CA . ASP A 1 383 ? -0.089 -18.542 41.635 1.00 90.00 383 ASP A CA 1
ATOM 2964 C C . ASP A 1 383 ? 1.127 -18.988 40.821 1.00 90.00 383 ASP A C 1
ATOM 2966 O O . ASP A 1 383 ? 2.191 -18.362 40.879 1.00 90.00 383 ASP A O 1
ATOM 2970 N N . VAL A 1 384 ? 0.981 -20.049 40.021 1.00 90.12 384 VAL A N 1
ATOM 2971 C CA . VAL A 1 384 ? 2.076 -20.580 39.202 1.00 90.12 384 VAL A CA 1
ATOM 2972 C C . VAL A 1 384 ? 2.473 -19.585 38.114 1.00 90.12 384 VAL A C 1
ATOM 2974 O O . VAL A 1 384 ? 3.661 -19.295 37.950 1.00 90.12 384 VAL A O 1
ATOM 2977 N N . THR A 1 385 ? 1.504 -19.010 37.404 1.00 87.38 385 THR A N 1
ATOM 2978 C CA . THR A 1 385 ? 1.742 -17.993 36.373 1.00 87.38 385 THR A CA 1
ATOM 2979 C C . THR A 1 385 ? 2.365 -16.737 36.978 1.00 87.38 385 THR A C 1
ATOM 2981 O O . THR A 1 385 ? 3.337 -16.213 36.429 1.00 87.38 385 THR A O 1
ATOM 2984 N N . GLY A 1 386 ? 1.874 -16.280 38.133 1.00 89.06 386 GLY A N 1
ATOM 2985 C CA . GLY A 1 386 ? 2.420 -15.134 38.860 1.00 89.06 386 GLY A CA 1
ATOM 2986 C C . GLY A 1 386 ? 3.865 -15.356 39.307 1.00 89.06 386 GLY A C 1
ATOM 2987 O O . GLY A 1 386 ? 4.731 -14.513 39.049 1.00 89.06 386 GLY A O 1
ATOM 2988 N N . ALA A 1 387 ? 4.160 -16.513 39.903 1.00 93.50 387 ALA A N 1
ATOM 2989 C CA . ALA A 1 387 ? 5.512 -16.885 40.312 1.00 93.50 387 ALA A CA 1
ATOM 2990 C C . ALA A 1 387 ? 6.465 -16.988 39.111 1.00 93.50 387 ALA A C 1
ATOM 2992 O O . ALA A 1 387 ? 7.582 -16.469 39.161 1.00 93.50 387 ALA A O 1
ATOM 2993 N N . LEU A 1 388 ? 6.030 -17.607 38.010 1.00 91.50 388 LEU A N 1
ATOM 2994 C CA . LEU A 1 388 ? 6.832 -17.735 36.791 1.00 91.50 388 LEU A CA 1
ATOM 2995 C C . LEU A 1 388 ? 7.085 -16.382 36.118 1.00 91.50 388 LEU A C 1
ATOM 2997 O O . LEU A 1 388 ? 8.209 -16.138 35.687 1.00 91.50 388 LEU A O 1
ATOM 3001 N N . LEU A 1 389 ? 6.098 -15.482 36.077 1.00 91.12 389 LEU A N 1
ATOM 3002 C CA . LEU A 1 389 ? 6.267 -14.119 35.561 1.00 91.12 389 LEU A CA 1
ATOM 3003 C C . LEU A 1 389 ? 7.267 -13.315 36.408 1.00 91.12 389 LEU A C 1
ATOM 3005 O O . LEU A 1 389 ? 8.117 -12.587 35.876 1.00 91.12 389 LEU A O 1
ATOM 3009 N N . PHE A 1 390 ? 7.189 -13.459 37.732 1.00 95.19 390 PHE A N 1
ATOM 3010 C CA . PHE A 1 390 ? 8.132 -12.833 38.652 1.00 95.19 390 PHE A CA 1
ATOM 3011 C C . PHE A 1 390 ? 9.553 -13.377 38.445 1.00 95.19 390 PHE A C 1
ATOM 3013 O O . PHE A 1 390 ? 10.489 -12.598 38.254 1.00 95.19 390 PHE A O 1
ATOM 3020 N N . LEU A 1 391 ? 9.718 -14.702 38.366 1.00 95.25 391 LEU A N 1
ATOM 3021 C CA . LEU A 1 391 ? 11.000 -15.347 38.060 1.00 95.25 391 LEU A CA 1
ATOM 3022 C C . LEU A 1 391 ? 11.535 -14.960 36.673 1.00 95.25 391 LEU A C 1
ATOM 3024 O O . LEU A 1 391 ? 12.734 -14.727 36.520 1.00 95.25 391 LEU A O 1
ATOM 3028 N N . GLU A 1 392 ? 10.681 -14.845 35.655 1.00 93.38 392 GLU A N 1
ATOM 3029 C CA . GLU A 1 392 ? 11.084 -14.400 34.316 1.00 93.38 392 GLU A CA 1
ATOM 3030 C C . GLU A 1 392 ? 11.636 -12.968 34.361 1.00 93.38 392 GLU A C 1
ATOM 3032 O O . GLU A 1 392 ? 12.637 -12.650 33.714 1.00 93.38 392 GLU A O 1
ATOM 3037 N N . THR A 1 393 ? 11.025 -12.103 35.170 1.00 94.62 393 THR A N 1
ATOM 3038 C CA . THR A 1 393 ? 11.505 -10.734 35.383 1.00 94.62 393 THR A CA 1
ATOM 3039 C C . THR A 1 393 ? 12.858 -10.725 36.094 1.00 94.62 393 THR A C 1
ATOM 3041 O O . THR A 1 393 ? 13.772 -10.029 35.648 1.00 94.62 393 THR A O 1
ATOM 3044 N N . LEU A 1 394 ? 13.025 -11.529 37.149 1.00 96.69 394 LEU A N 1
ATOM 3045 C CA . LEU A 1 394 ? 14.293 -11.641 37.878 1.00 96.69 394 LEU A CA 1
ATOM 3046 C C . LEU A 1 394 ? 15.420 -12.175 36.986 1.00 96.69 394 LEU A C 1
ATOM 3048 O O . LEU A 1 394 ? 16.451 -11.522 36.862 1.00 96.69 394 LEU A O 1
ATOM 3052 N N . THR A 1 395 ? 15.199 -13.291 36.287 1.00 97.12 395 THR A N 1
ATOM 3053 C CA . THR A 1 395 ? 16.191 -13.902 35.375 1.00 97.12 395 THR A CA 1
ATOM 3054 C C . THR A 1 395 ? 16.577 -12.994 34.203 1.00 97.12 395 THR A C 1
ATOM 3056 O O . THR A 1 395 ? 17.667 -13.115 33.642 1.00 97.12 395 THR A O 1
ATOM 3059 N N . ARG A 1 396 ? 15.705 -12.052 33.821 1.00 94.75 396 ARG A N 1
ATOM 3060 C CA . ARG A 1 396 ? 15.988 -11.044 32.789 1.00 94.75 396 ARG A CA 1
ATOM 3061 C C . ARG A 1 396 ? 16.772 -9.844 33.320 1.00 94.75 396 ARG A C 1
ATOM 3063 O O . ARG A 1 396 ? 17.576 -9.279 32.576 1.00 94.75 396 ARG A O 1
ATOM 3070 N N . CYS A 1 397 ? 16.508 -9.427 34.555 1.00 96.56 397 CYS A N 1
ATOM 3071 C CA . CYS A 1 397 ? 17.078 -8.214 35.146 1.00 96.56 397 CYS A CA 1
ATOM 3072 C C . CYS A 1 397 ? 18.367 -8.465 35.941 1.00 96.56 397 CYS A C 1
ATOM 3074 O O . CYS A 1 397 ? 19.181 -7.550 36.044 1.00 96.56 397 CYS A O 1
ATOM 3076 N N . ILE A 1 398 ? 18.562 -9.673 36.474 1.00 97.62 398 ILE A N 1
ATOM 3077 C CA . ILE A 1 398 ? 19.705 -10.056 37.310 1.00 97.62 398 ILE A CA 1
ATOM 3078 C C . ILE A 1 398 ? 20.656 -10.925 36.470 1.00 97.62 398 ILE A C 1
ATOM 3080 O O . ILE A 1 398 ? 20.299 -12.058 36.133 1.00 97.62 398 ILE A O 1
ATOM 3084 N N . PRO A 1 399 ? 21.848 -10.424 36.088 1.00 97.31 399 PRO A N 1
ATOM 3085 C CA . PRO A 1 399 ? 22.787 -11.148 35.227 1.00 97.31 399 PRO A CA 1
ATOM 3086 C C . PRO A 1 399 ? 23.190 -12.533 35.746 1.00 97.31 399 PRO A C 1
ATOM 3088 O O . PRO A 1 399 ? 23.393 -13.444 34.943 1.00 97.31 399 PRO A O 1
ATOM 3091 N N . GLU A 1 400 ? 23.280 -12.697 37.063 1.00 97.94 400 GLU A N 1
ATOM 3092 C CA . GLU A 1 400 ? 23.637 -13.940 37.749 1.00 97.94 400 GLU A CA 1
ATOM 3093 C C . GLU A 1 400 ? 22.585 -15.039 37.554 1.00 97.94 400 GLU A C 1
ATOM 3095 O O . GLU A 1 400 ? 22.927 -16.213 37.612 1.00 97.94 400 GLU A O 1
ATOM 3100 N N . MET A 1 401 ? 21.332 -14.665 37.266 1.00 97.25 401 MET A N 1
ATOM 3101 C CA . MET A 1 401 ? 20.208 -15.582 37.032 1.00 97.25 401 MET A CA 1
ATOM 3102 C C . MET A 1 401 ? 19.892 -15.784 35.538 1.00 97.25 401 MET A C 1
ATOM 3104 O O . MET A 1 401 ? 18.801 -16.211 35.142 1.00 97.25 401 MET A O 1
ATOM 3108 N N . LYS A 1 402 ? 20.814 -15.397 34.653 1.00 95.44 402 LYS A N 1
ATOM 3109 C CA . LYS A 1 402 ? 20.582 -15.444 33.205 1.00 95.44 402 LYS A CA 1
ATOM 3110 C C . LYS A 1 402 ? 20.591 -16.872 32.658 1.00 95.44 402 LYS A C 1
ATOM 3112 O O . LYS A 1 402 ? 19.974 -17.127 31.621 1.00 95.44 402 LYS A O 1
ATOM 3117 N N . THR A 1 403 ? 21.285 -17.794 33.323 1.00 97.50 403 THR A N 1
ATOM 3118 C CA . THR A 1 403 ? 21.364 -19.211 32.939 1.00 97.50 403 THR A CA 1
ATOM 3119 C C . THR A 1 403 ? 20.007 -19.907 33.035 1.00 97.50 403 THR A C 1
ATOM 3121 O O . THR A 1 403 ? 19.698 -20.771 32.214 1.00 97.50 403 THR A O 1
ATOM 3124 N N . GLU A 1 404 ? 19.154 -19.464 33.954 1.00 97.19 404 GLU A N 1
ATOM 3125 C CA . GLU A 1 404 ? 17.841 -20.037 34.253 1.00 97.19 404 GLU A CA 1
ATOM 3126 C C . GLU A 1 404 ? 16.740 -19.467 33.350 1.00 97.19 404 GLU A C 1
ATOM 3128 O O . GLU A 1 404 ? 15.684 -20.087 33.209 1.00 97.19 404 GLU A O 1
ATOM 3133 N N . HIS A 1 405 ? 16.976 -18.324 32.689 1.00 95.56 405 HIS A N 1
ATOM 3134 C CA . HIS A 1 405 ? 15.970 -17.634 31.869 1.00 95.56 405 HIS A CA 1
ATOM 3135 C C . HIS A 1 405 ? 15.333 -18.556 30.821 1.00 95.56 405 HIS A C 1
ATOM 3137 O O . HIS A 1 405 ? 14.122 -18.522 30.624 1.00 95.56 405 HIS A O 1
ATOM 3143 N N . THR A 1 406 ? 16.124 -19.396 30.144 1.00 96.19 406 THR A N 1
ATOM 3144 C CA . THR A 1 406 ? 15.608 -20.302 29.102 1.00 96.19 406 THR A CA 1
ATOM 3145 C C . THR A 1 406 ? 14.592 -21.292 29.667 1.00 96.19 406 THR A C 1
ATOM 3147 O O . THR A 1 406 ? 13.544 -21.507 29.057 1.00 96.19 406 THR A O 1
ATOM 3150 N N . GLU A 1 407 ? 14.874 -21.866 30.836 1.00 96.25 407 GLU A N 1
ATOM 3151 C CA . GLU A 1 407 ? 13.998 -22.852 31.467 1.00 96.25 407 GLU A CA 1
ATOM 3152 C C . GLU A 1 407 ? 12.771 -22.189 32.101 1.00 96.25 407 GLU A C 1
ATOM 3154 O O . GLU A 1 407 ? 11.654 -22.665 31.900 1.00 96.25 407 GLU A O 1
ATOM 3159 N N . VAL A 1 408 ? 12.945 -21.055 32.788 1.00 95.06 408 VAL A N 1
ATOM 3160 C CA . VAL A 1 408 ? 11.827 -20.281 33.353 1.00 95.06 408 VAL A CA 1
ATOM 3161 C C . VAL A 1 408 ? 10.884 -19.811 32.247 1.00 95.06 408 VAL A C 1
ATOM 3163 O O . VAL A 1 408 ? 9.677 -20.010 32.352 1.00 95.06 408 VAL A O 1
ATOM 3166 N N . HIS A 1 409 ? 11.413 -19.278 31.143 1.00 93.00 409 HIS A N 1
ATOM 3167 C CA . HIS A 1 409 ? 10.606 -18.846 30.001 1.00 93.00 409 HIS A CA 1
ATOM 3168 C C . HIS A 1 409 ? 9.883 -20.018 29.320 1.00 93.00 409 HIS A C 1
ATOM 3170 O O . HIS A 1 409 ? 8.730 -19.880 28.905 1.00 93.00 409 HIS A O 1
ATOM 3176 N N . ARG A 1 410 ? 10.532 -21.188 29.216 1.00 93.50 410 ARG A N 1
ATOM 3177 C CA . ARG A 1 410 ? 9.901 -22.410 28.695 1.00 93.50 410 ARG A CA 1
ATOM 3178 C C . ARG A 1 410 ? 8.732 -22.844 29.578 1.00 93.50 410 ARG A C 1
ATOM 3180 O O . ARG A 1 410 ? 7.668 -23.138 29.042 1.00 93.50 410 ARG A O 1
ATOM 3187 N N . ARG A 1 411 ? 8.917 -22.867 30.903 1.00 91.94 411 ARG A N 1
ATOM 3188 C CA . ARG A 1 411 ? 7.858 -23.210 31.868 1.00 91.94 411 ARG A CA 1
ATOM 3189 C C . ARG A 1 411 ? 6.726 -22.197 31.838 1.00 91.94 411 ARG A C 1
ATOM 3191 O O . ARG A 1 411 ? 5.583 -22.600 31.707 1.00 91.94 411 ARG A O 1
ATOM 3198 N N . TYR A 1 412 ? 7.041 -20.904 31.844 1.00 88.75 412 TYR A N 1
ATOM 3199 C CA . TYR A 1 412 ? 6.042 -19.844 31.723 1.00 88.75 412 TYR A CA 1
ATOM 3200 C C . TYR A 1 412 ? 5.159 -20.040 30.485 1.00 88.75 412 TYR A C 1
ATOM 3202 O O . TYR A 1 412 ? 3.941 -20.060 30.594 1.00 88.75 412 TYR A O 1
ATOM 3210 N N . LYS A 1 413 ? 5.757 -20.300 29.316 1.00 85.12 413 LYS A N 1
ATOM 3211 C CA . LYS A 1 413 ? 4.998 -20.576 28.086 1.00 85.12 413 LYS A CA 1
ATOM 3212 C C . LYS A 1 413 ? 4.186 -21.868 28.107 1.00 85.12 413 LYS A C 1
ATOM 3214 O O . LYS A 1 413 ? 3.191 -21.946 27.398 1.00 85.12 413 LYS A O 1
ATOM 3219 N N . ALA A 1 414 ? 4.649 -22.887 28.826 1.00 85.56 414 ALA A N 1
ATOM 3220 C CA . ALA A 1 414 ? 3.969 -24.174 28.909 1.00 85.56 414 ALA A CA 1
ATOM 3221 C C . ALA A 1 414 ? 2.828 -24.172 29.936 1.00 85.56 414 ALA A C 1
ATOM 3223 O O . ALA A 1 414 ? 1.908 -24.971 29.799 1.00 85.56 414 ALA A O 1
ATOM 3224 N N . THR A 1 415 ? 2.919 -23.321 30.961 1.00 82.19 415 THR A N 1
ATOM 3225 C CA . THR A 1 415 ? 2.022 -23.347 32.120 1.00 82.19 415 THR A CA 1
ATOM 3226 C C . THR A 1 415 ? 1.064 -22.169 32.185 1.00 82.19 415 THR A C 1
ATOM 3228 O O . THR A 1 415 ? 0.016 -22.334 32.779 1.00 82.19 415 THR A O 1
ATOM 3231 N N . ALA A 1 416 ? 1.367 -21.012 31.586 1.00 72.44 416 ALA A N 1
ATOM 3232 C CA . ALA A 1 416 ? 0.430 -19.891 31.582 1.00 72.44 416 ALA A CA 1
ATOM 3233 C C . ALA A 1 416 ? -0.847 -20.270 30.809 1.00 72.44 416 ALA A C 1
ATOM 3235 O O . ALA A 1 416 ? -0.870 -20.235 29.575 1.00 72.44 416 ALA A O 1
ATOM 3236 N N . THR A 1 417 ? -1.899 -20.642 31.544 1.00 61.31 417 THR A N 1
ATOM 3237 C CA . THR A 1 417 ? -3.169 -21.158 31.001 1.00 61.31 417 THR A CA 1
ATOM 3238 C C . THR A 1 417 ? -4.068 -20.045 30.467 1.00 61.31 417 THR A C 1
ATOM 3240 O O . THR A 1 417 ? -5.050 -20.316 29.777 1.00 61.31 417 THR A O 1
ATOM 3243 N N . LEU A 1 418 ? -3.693 -18.777 30.683 1.00 59.84 418 LEU A N 1
ATOM 3244 C CA . LEU A 1 418 ? -4.212 -17.619 29.949 1.00 59.84 418 LEU A CA 1
ATOM 3245 C C . LEU A 1 418 ? -3.759 -17.674 28.482 1.00 59.84 418 LEU A C 1
ATOM 3247 O O . LEU A 1 418 ? -3.006 -16.835 27.980 1.00 59.84 418 LEU A O 1
ATOM 3251 N N . VAL A 1 419 ? -4.260 -18.682 27.774 1.00 55.00 419 VAL A N 1
ATOM 3252 C CA . VAL A 1 419 ? -4.286 -18.757 26.325 1.00 55.00 419 VAL A CA 1
ATOM 3253 C C . VAL A 1 419 ? -5.306 -17.717 25.892 1.00 55.00 419 VAL A C 1
ATOM 3255 O O . VAL A 1 419 ? -6.466 -18.020 25.630 1.00 55.00 419 VAL A O 1
ATOM 3258 N N . VAL A 1 420 ? -4.876 -16.454 25.844 1.00 61.47 420 VAL A N 1
ATOM 3259 C CA . VAL A 1 420 ? -5.523 -15.490 24.955 1.00 61.47 420 VAL A CA 1
ATOM 3260 C C . VAL A 1 420 ? -5.581 -16.197 23.601 1.00 61.47 420 VAL A C 1
ATOM 3262 O O . VAL A 1 420 ? -4.512 -16.610 23.126 1.00 61.47 420 VAL A O 1
ATOM 3265 N N . PRO A 1 421 ? -6.780 -16.424 23.029 1.00 62.47 421 PRO A N 1
ATOM 3266 C CA . PRO A 1 421 ? -6.915 -17.173 21.794 1.00 62.47 421 PRO A CA 1
ATOM 3267 C C . PRO A 1 421 ? -5.897 -16.664 20.773 1.00 62.47 421 PRO A C 1
ATOM 3269 O O . PRO A 1 421 ? -5.717 -15.447 20.648 1.00 62.47 421 PRO A O 1
ATOM 3272 N N . PRO A 1 422 ? -5.154 -17.559 20.100 1.00 64.69 422 PRO A N 1
ATOM 3273 C CA . PRO A 1 422 ? -4.125 -17.143 19.166 1.00 64.69 422 PRO A CA 1
ATOM 3274 C C . PRO A 1 422 ? -4.777 -16.349 18.033 1.00 64.69 422 PRO A C 1
ATOM 3276 O O . PRO A 1 422 ? -5.430 -16.901 17.156 1.00 64.69 422 PRO A O 1
ATOM 3279 N N . GLY A 1 423 ? -4.597 -15.034 18.057 1.00 69.50 423 GLY A N 1
ATOM 3280 C CA . GLY A 1 423 ? -5.244 -14.139 17.114 1.00 69.50 423 GLY A CA 1
ATOM 3281 C C . GLY A 1 423 ? -5.139 -12.694 17.571 1.00 69.50 423 GLY A C 1
ATOM 3282 O O . GLY A 1 423 ? -4.965 -12.397 18.751 1.00 69.50 423 GLY A O 1
ATOM 3283 N N . GLN A 1 424 ? -5.200 -11.775 16.616 1.00 78.88 424 GLN A N 1
ATOM 3284 C CA . GLN A 1 424 ? -5.359 -10.362 16.921 1.00 78.88 424 GLN A CA 1
ATOM 3285 C C . GLN A 1 424 ? -6.858 -10.070 16.945 1.00 78.88 424 GLN A C 1
ATOM 3287 O O . GLN A 1 424 ? -7.531 -10.333 15.951 1.00 78.88 424 GLN A O 1
ATOM 3292 N N . ALA A 1 425 ? -7.365 -9.527 18.055 1.00 85.00 425 ALA A N 1
ATOM 3293 C CA . ALA A 1 425 ? -8.740 -9.044 18.106 1.00 85.00 425 ALA A CA 1
ATOM 3294 C C . ALA A 1 425 ? -8.966 -8.016 16.990 1.00 85.00 425 ALA A C 1
ATOM 3296 O O . ALA A 1 425 ? -8.108 -7.155 16.745 1.00 85.00 425 ALA A O 1
ATOM 3297 N N . VAL A 1 426 ? -10.108 -8.113 16.315 1.00 91.75 426 VAL A N 1
ATOM 3298 C CA . VAL A 1 426 ? -10.514 -7.118 15.326 1.00 91.75 426 VAL A CA 1
ATOM 3299 C C . VAL A 1 426 ? -10.991 -5.889 16.093 1.00 91.75 426 VAL A C 1
ATOM 3301 O O . VAL A 1 426 ? -11.829 -5.973 16.989 1.00 91.75 426 VAL A O 1
ATOM 3304 N N . VAL A 1 427 ? -10.370 -4.747 15.798 1.00 93.75 427 VAL A N 1
ATOM 3305 C CA . VAL A 1 427 ? -10.611 -3.483 16.497 1.00 93.75 427 VAL A CA 1
ATOM 3306 C C . VAL A 1 427 ? -11.186 -2.488 15.505 1.00 93.75 427 VAL A C 1
ATOM 3308 O O . VAL A 1 427 ? -10.523 -2.131 14.530 1.00 93.75 427 VAL A O 1
ATOM 3311 N N . HIS A 1 428 ? -12.365 -1.979 15.824 1.00 95.44 428 HIS A N 1
ATOM 3312 C CA . HIS A 1 428 ? -13.090 -0.984 15.057 1.00 95.44 428 HIS A CA 1
ATOM 3313 C C . HIS A 1 428 ? -13.042 0.369 15.776 1.00 95.44 428 HIS A C 1
ATOM 3315 O O . HIS A 1 428 ? -13.607 0.522 16.865 1.00 95.44 428 HIS A O 1
ATOM 3321 N N . PRO A 1 429 ? -12.349 1.377 15.227 1.00 94.75 429 PRO A N 1
ATOM 3322 C CA . PRO A 1 429 ? -12.367 2.710 15.804 1.00 94.75 429 PRO A CA 1
ATOM 3323 C C . PRO A 1 429 ? -13.739 3.364 15.613 1.00 94.75 429 PRO A C 1
ATOM 3325 O O . PRO A 1 429 ? -14.220 3.485 14.488 1.00 94.75 429 PRO A O 1
ATOM 3328 N N . LEU A 1 430 ? -14.330 3.845 16.707 1.00 96.31 430 LEU A N 1
ATOM 3329 C CA . LEU A 1 430 ? -15.572 4.613 16.676 1.00 96.31 430 LEU A CA 1
ATOM 3330 C C . LEU A 1 430 ? -15.270 6.101 16.442 1.00 96.31 430 LEU A C 1
ATOM 3332 O O . LEU A 1 430 ? -14.215 6.619 16.829 1.00 96.31 430 LEU A O 1
ATOM 3336 N N . ALA A 1 431 ? -16.196 6.809 15.800 1.00 95.19 431 ALA A N 1
ATOM 3337 C CA . ALA A 1 431 ? -16.114 8.249 15.615 1.00 95.19 431 ALA A CA 1
ATOM 3338 C C . ALA A 1 431 ? -16.149 8.959 16.975 1.00 95.19 431 ALA A C 1
ATOM 3340 O O . ALA A 1 431 ? -16.970 8.659 17.836 1.00 95.19 431 ALA A O 1
ATOM 3341 N N . SER A 1 432 ? -15.235 9.910 17.174 1.00 94.44 432 SER A N 1
ATOM 3342 C CA . SER A 1 432 ? -15.140 10.663 18.423 1.00 94.44 432 SER A CA 1
ATOM 3343 C C . SER A 1 432 ? -16.348 11.571 18.634 1.00 94.44 432 SER A C 1
ATOM 3345 O O . SER A 1 432 ? -16.764 12.261 17.701 1.00 94.44 432 SER A O 1
ATOM 3347 N N . SER A 1 433 ? -16.797 11.681 19.880 1.00 95.81 433 SER A N 1
ATOM 3348 C CA . SER A 1 433 ? -17.867 12.586 20.286 1.00 95.81 433 SER A CA 1
ATOM 3349 C C . SER A 1 433 ? -17.295 13.838 20.957 1.00 95.81 433 SER A C 1
ATOM 3351 O O . SER A 1 433 ? -16.384 13.751 21.780 1.00 95.81 433 SER A O 1
ATOM 3353 N N . GLY A 1 434 ? -17.834 15.018 20.637 1.00 94.81 434 GLY A N 1
ATOM 3354 C CA . GLY A 1 434 ? -17.466 16.289 21.289 1.00 94.81 434 GLY A CA 1
ATOM 3355 C C . GLY A 1 434 ? -18.047 16.462 22.700 1.00 94.81 434 GLY A C 1
ATOM 3356 O O . GLY A 1 434 ? -17.900 17.521 23.303 1.00 94.81 434 GLY A O 1
ATOM 3357 N N . LYS A 1 435 ? -18.747 15.440 23.196 1.00 96.50 435 LYS A N 1
ATOM 3358 C CA . LYS A 1 435 ? -19.417 15.398 24.494 1.00 96.50 435 LYS A CA 1
ATOM 3359 C C . LYS A 1 435 ? -18.417 15.147 25.625 1.00 96.50 435 LYS A C 1
ATOM 3361 O O . LYS A 1 435 ? -17.441 14.412 25.456 1.00 96.50 435 LYS A O 1
ATOM 3366 N N . LYS A 1 436 ? -18.656 15.742 26.792 1.00 94.88 436 LYS A N 1
ATOM 3367 C CA . LYS A 1 436 ? -17.788 15.635 27.968 1.00 94.88 436 LYS A CA 1
ATOM 3368 C C . LYS A 1 436 ? -18.221 14.489 28.862 1.00 94.88 436 LYS A C 1
ATOM 3370 O O . LYS A 1 436 ? -19.336 14.461 29.369 1.00 94.88 436 LYS A O 1
ATOM 3375 N N . GLN A 1 437 ? -17.271 13.612 29.159 1.00 94.12 437 GLN A N 1
ATOM 3376 C CA . GLN A 1 437 ? -17.489 12.478 30.048 1.00 94.12 437 GLN A CA 1
ATOM 3377 C C . GLN A 1 437 ? -17.951 12.884 31.455 1.00 94.12 437 GLN A C 1
ATOM 3379 O O . GLN A 1 437 ? -18.738 12.174 32.061 1.00 94.12 437 GLN A O 1
ATOM 3384 N N . THR A 1 438 ? -17.482 14.021 31.978 1.00 93.69 438 THR A N 1
ATOM 3385 C CA . THR A 1 438 ? -17.772 14.482 33.349 1.00 93.69 438 THR A CA 1
ATOM 3386 C C . THR A 1 438 ? -19.191 15.016 33.541 1.00 93.69 438 THR A C 1
ATOM 3388 O O . THR A 1 438 ? -19.596 15.247 34.676 1.00 93.69 438 THR A O 1
ATOM 3391 N N . ILE A 1 439 ? -19.926 15.280 32.458 1.00 96.00 439 ILE A N 1
ATOM 3392 C CA . ILE A 1 439 ? -21.287 15.818 32.509 1.00 96.00 439 ILE A CA 1
ATOM 3393 C C . ILE A 1 439 ? -22.235 14.681 32.145 1.00 96.00 439 ILE A C 1
ATOM 3395 O O . ILE A 1 439 ? -22.234 14.220 31.010 1.00 96.00 439 ILE A O 1
ATOM 3399 N N . LEU A 1 440 ? -23.053 14.240 33.101 1.00 96.69 440 LEU A N 1
ATOM 3400 C CA . LEU A 1 440 ? -23.887 13.040 32.967 1.00 96.69 440 LEU A CA 1
ATOM 3401 C C . LEU A 1 440 ? -24.805 13.063 31.729 1.00 96.69 440 LEU A C 1
ATOM 3403 O O . LEU A 1 440 ? -24.932 12.055 31.039 1.00 96.69 440 LEU A O 1
ATOM 3407 N N . THR A 1 441 ? -25.420 14.209 31.425 1.00 97.44 441 THR A N 1
ATOM 3408 C CA . THR A 1 441 ? -26.292 14.377 30.251 1.00 97.44 441 THR A CA 1
ATOM 3409 C C . THR A 1 441 ? -25.515 14.297 28.938 1.00 97.44 441 THR A C 1
ATOM 3411 O O . THR A 1 441 ? -25.936 13.607 28.017 1.00 97.44 441 THR A O 1
ATOM 3414 N N . GLU A 1 442 ? -24.342 14.928 28.856 1.00 97.44 442 GLU A N 1
ATOM 3415 C CA . GLU A 1 442 ? -23.476 14.810 27.679 1.00 97.44 442 GLU A CA 1
ATOM 3416 C C . GLU A 1 442 ? -22.904 13.394 27.533 1.00 97.44 442 GLU A C 1
ATOM 3418 O O . GLU A 1 442 ? -22.775 12.891 26.418 1.00 97.44 442 GLU A O 1
ATOM 3423 N N . PHE A 1 443 ? -22.593 12.727 28.646 1.00 97.12 443 PHE A N 1
ATOM 3424 C CA . PHE A 1 443 ? -22.150 11.338 28.646 1.00 97.12 443 PHE A CA 1
ATOM 3425 C C . PHE A 1 443 ? -23.245 10.402 28.119 1.00 97.12 443 PHE A C 1
ATOM 3427 O O . PHE A 1 443 ? -22.946 9.563 27.271 1.00 97.12 443 PHE A O 1
ATOM 3434 N N . LYS A 1 444 ? -24.510 10.596 28.532 1.00 97.69 444 LYS A N 1
ATOM 3435 C CA . LYS A 1 444 ? -25.681 9.901 27.965 1.00 97.69 444 LYS A CA 1
ATOM 3436 C C . LYS A 1 444 ? -25.749 10.069 26.448 1.00 97.69 444 LYS A C 1
ATOM 3438 O O . LYS A 1 444 ? -25.815 9.066 25.740 1.00 97.69 444 LYS A O 1
ATOM 3443 N N . ASP A 1 445 ? -25.677 11.305 25.955 1.00 98.06 445 ASP A N 1
ATOM 3444 C CA . ASP A 1 445 ? -25.697 11.585 24.513 1.00 98.06 445 ASP A CA 1
ATOM 3445 C C . ASP A 1 445 ? -24.547 10.880 23.780 1.00 98.06 445 ASP A C 1
ATOM 3447 O O . ASP A 1 445 ? -24.737 10.324 22.702 1.00 98.06 445 ASP A O 1
ATOM 3451 N N . GLY A 1 446 ? -23.349 10.880 24.371 1.00 97.19 446 GLY A N 1
ATOM 3452 C CA . GLY A 1 446 ? -22.193 10.193 23.804 1.00 97.19 446 GLY A CA 1
ATOM 3453 C C . GLY A 1 446 ? -22.350 8.672 23.770 1.00 97.19 446 GLY A C 1
ATOM 3454 O O . GLY A 1 446 ? -21.916 8.047 22.807 1.00 97.19 446 GLY A O 1
ATOM 3455 N N . MET A 1 447 ? -22.987 8.064 24.777 1.00 97.88 447 MET A N 1
ATOM 3456 C CA . MET A 1 447 ? -23.280 6.624 24.757 1.00 97.88 447 MET A CA 1
ATOM 3457 C C . MET A 1 447 ? -24.285 6.272 23.661 1.00 97.88 447 MET A C 1
ATOM 3459 O O . MET A 1 447 ? -24.092 5.270 22.979 1.00 97.88 447 MET A O 1
ATOM 3463 N N . LEU A 1 448 ? -25.319 7.098 23.456 1.00 97.88 448 LEU A N 1
ATOM 3464 C CA . LEU A 1 448 ? -26.278 6.910 22.362 1.00 97.88 448 LEU A CA 1
ATOM 3465 C C . LEU A 1 448 ? -25.597 6.997 20.991 1.00 97.88 448 LEU A C 1
ATOM 3467 O O . LEU A 1 448 ? -25.860 6.158 20.135 1.00 97.88 448 LEU A O 1
ATOM 3471 N N . ASP A 1 449 ? -24.690 7.960 20.807 1.00 97.88 449 ASP A N 1
ATOM 3472 C CA . ASP A 1 449 ? -23.885 8.103 19.587 1.00 97.88 449 ASP A CA 1
ATOM 3473 C C . ASP A 1 449 ? -23.024 6.850 19.336 1.00 97.88 449 ASP A C 1
ATOM 3475 O O . ASP A 1 449 ? -23.084 6.254 18.261 1.00 97.88 449 ASP A O 1
ATOM 3479 N N . PHE A 1 450 ? -22.292 6.358 20.342 1.00 98.12 450 PHE A N 1
ATOM 3480 C CA . PHE A 1 450 ? -21.499 5.131 20.185 1.00 98.12 450 PHE A CA 1
ATOM 3481 C C . PHE A 1 450 ? -22.356 3.883 19.934 1.00 98.12 450 PHE A C 1
ATOM 3483 O O . PHE A 1 450 ? -21.988 3.064 19.093 1.00 98.12 450 PHE A O 1
ATOM 3490 N N . LEU A 1 451 ? -23.500 3.746 20.614 1.00 98.19 451 LEU A N 1
ATOM 3491 C CA . LEU A 1 451 ? -24.454 2.659 20.377 1.00 98.19 451 LEU A CA 1
ATOM 3492 C C . LEU A 1 451 ? -24.989 2.688 18.942 1.00 98.19 451 LEU A C 1
ATOM 3494 O O . LEU A 1 451 ? -25.006 1.655 18.271 1.00 98.19 451 LEU A O 1
ATOM 3498 N N . GLN A 1 452 ? -25.335 3.871 18.437 1.00 98.06 452 GLN A N 1
ATOM 3499 C CA . GLN A 1 452 ? -25.777 4.046 17.059 1.00 98.06 452 GLN A CA 1
ATOM 3500 C C . GLN A 1 452 ? -24.692 3.625 16.059 1.00 98.06 452 GLN A C 1
ATOM 3502 O O . GLN A 1 452 ? -24.997 2.964 15.067 1.00 98.06 452 GLN A O 1
ATOM 3507 N N . GLN A 1 453 ? -23.425 3.953 16.325 1.00 98.00 453 GLN A N 1
ATOM 3508 C CA . GLN A 1 453 ? -22.300 3.576 15.461 1.00 98.00 453 GLN A CA 1
ATOM 3509 C C . GLN A 1 453 ? -22.052 2.060 15.402 1.00 98.00 453 GLN A C 1
ATOM 3511 O O . GLN A 1 453 ? -21.583 1.564 14.381 1.00 98.00 453 GLN A O 1
ATOM 3516 N N . VAL A 1 454 ? -22.399 1.316 16.457 1.00 97.81 454 VAL A N 1
ATOM 3517 C CA . VAL A 1 454 ? -22.400 -0.162 16.458 1.00 97.81 454 VAL A CA 1
ATOM 3518 C C . VAL A 1 454 ? -23.757 -0.748 16.034 1.00 97.81 454 VAL A C 1
ATOM 3520 O O . VAL A 1 454 ? -24.009 -1.940 16.196 1.00 97.81 454 VAL A O 1
ATOM 3523 N N . GLY A 1 455 ? -24.659 0.074 15.493 1.00 97.50 455 GLY A N 1
ATOM 3524 C CA . GLY A 1 455 ? -25.940 -0.362 14.940 1.00 97.50 455 GLY A CA 1
ATOM 3525 C C . GLY A 1 455 ? -27.040 -0.660 15.955 1.00 97.50 455 GLY A C 1
ATOM 3526 O O . GLY A 1 455 ? -28.045 -1.258 15.576 1.00 97.50 455 GLY A O 1
ATOM 3527 N N . GLN A 1 456 ? -26.874 -0.245 17.211 1.00 97.81 456 GLN A N 1
ATOM 3528 C CA . GLN A 1 456 ? -27.895 -0.347 18.253 1.00 97.81 456 GLN A CA 1
ATOM 3529 C C . GLN A 1 456 ? -28.674 0.969 18.327 1.00 97.81 456 GLN A C 1
ATOM 3531 O O . GLN A 1 456 ? -28.115 2.026 18.617 1.00 97.81 456 GLN A O 1
ATOM 3536 N N . THR A 1 457 ? -29.973 0.910 18.065 1.00 97.88 457 THR A N 1
ATOM 3537 C CA . THR A 1 457 ? -30.875 2.074 18.048 1.00 97.88 457 THR A CA 1
ATOM 3538 C C . THR A 1 457 ? -32.084 1.816 18.948 1.00 97.88 457 THR A C 1
ATOM 3540 O O . THR A 1 457 ? -32.372 0.649 19.211 1.00 97.88 457 THR A O 1
ATOM 3543 N N . PRO A 1 458 ? -32.828 2.852 19.383 1.00 97.12 458 PRO A N 1
ATOM 3544 C CA . PRO A 1 458 ? -34.028 2.658 20.201 1.00 97.12 458 PRO A CA 1
ATOM 3545 C C . PRO A 1 458 ? -35.041 1.689 19.574 1.00 97.12 458 PRO A C 1
ATOM 3547 O O . PRO A 1 458 ? -35.597 0.842 20.263 1.00 97.12 458 PRO A O 1
ATOM 3550 N N . ASP A 1 459 ? -35.224 1.768 18.252 1.00 97.31 459 ASP A N 1
ATOM 3551 C CA . ASP A 1 459 ? -36.186 0.932 17.526 1.00 97.31 459 ASP A CA 1
ATOM 3552 C C . ASP A 1 459 ? -35.649 -0.478 17.231 1.00 97.31 459 ASP A C 1
ATOM 3554 O O . ASP A 1 459 ? -36.415 -1.427 17.072 1.00 97.31 459 ASP A O 1
ATOM 3558 N N . HIS A 1 460 ? -34.326 -0.616 17.113 1.00 96.44 460 HIS A N 1
ATOM 3559 C CA . HIS A 1 460 ? -33.659 -1.853 16.718 1.00 96.44 460 HIS A CA 1
ATOM 3560 C C . HIS A 1 460 ? -32.385 -2.040 17.540 1.00 96.44 460 HIS A C 1
ATOM 3562 O O . HIS A 1 460 ? -31.326 -1.500 17.201 1.00 96.44 460 HIS A O 1
ATOM 3568 N N . TYR A 1 461 ? -32.490 -2.832 18.605 1.00 97.88 461 TYR A N 1
ATOM 3569 C CA . TYR A 1 461 ? -31.357 -3.269 19.409 1.00 97.88 461 TYR A CA 1
ATOM 3570 C C . TYR A 1 461 ? -31.505 -4.737 19.813 1.00 97.88 461 TYR A C 1
ATOM 3572 O O . TYR A 1 461 ? -32.603 -5.295 19.885 1.00 97.88 461 TYR A O 1
ATOM 3580 N N . LEU A 1 462 ? -30.373 -5.375 20.083 1.00 97.31 462 LEU A N 1
ATOM 3581 C CA . LEU A 1 462 ? -30.328 -6.739 20.592 1.00 97.31 462 LEU A CA 1
ATOM 3582 C C . LEU A 1 462 ? -30.504 -6.700 22.111 1.00 97.31 462 LEU A C 1
ATOM 3584 O O . LEU A 1 462 ? -29.803 -5.956 22.793 1.00 97.31 462 LEU A O 1
ATOM 3588 N N . LYS A 1 463 ? -31.405 -7.527 22.659 1.00 96.50 463 LYS A N 1
ATOM 3589 C CA . LYS A 1 463 ? -31.642 -7.654 24.113 1.00 96.50 463 LYS A CA 1
ATOM 3590 C C . LYS A 1 463 ? -30.504 -8.409 24.812 1.00 96.50 463 LYS A C 1
ATOM 3592 O O . LYS A 1 463 ? -30.717 -9.416 25.481 1.00 96.50 463 LYS A O 1
ATOM 3597 N N . ARG A 1 464 ? -29.283 -7.916 24.636 1.00 96.12 464 ARG A N 1
ATOM 3598 C CA . ARG A 1 464 ? -28.049 -8.452 25.195 1.00 96.12 464 ARG A CA 1
ATOM 3599 C C . ARG A 1 464 ? -27.237 -7.347 25.849 1.00 96.12 464 ARG A C 1
ATOM 3601 O O . ARG A 1 464 ? -27.354 -6.176 25.495 1.00 96.12 464 ARG A O 1
ATOM 3608 N N . LYS A 1 465 ? -26.389 -7.737 26.786 1.00 97.31 465 LYS A N 1
ATOM 3609 C CA . LYS A 1 465 ? -25.410 -6.868 27.416 1.00 97.31 465 LYS A CA 1
ATOM 3610 C C . LYS A 1 465 ? -24.273 -6.560 26.452 1.00 97.31 465 LYS A C 1
ATOM 3612 O O . LYS A 1 465 ? -23.734 -7.455 25.809 1.00 97.31 465 LYS A O 1
ATOM 3617 N N . ILE A 1 466 ? -23.871 -5.299 26.409 1.00 97.06 466 ILE A N 1
ATOM 3618 C CA . ILE A 1 466 ? -22.667 -4.835 25.734 1.00 97.06 466 ILE A CA 1
ATOM 3619 C C . ILE A 1 466 ? -21.700 -4.377 26.823 1.00 97.06 466 ILE A C 1
ATOM 3621 O O . ILE A 1 466 ? -21.962 -3.366 27.487 1.00 97.06 466 ILE A O 1
ATOM 3625 N N . PRO A 1 467 ? -20.596 -5.107 27.047 1.00 96.75 467 PRO A N 1
ATOM 3626 C CA . PRO A 1 467 ? -19.580 -4.670 27.986 1.00 96.75 467 PRO A CA 1
ATOM 3627 C C . PRO A 1 467 ? -18.968 -3.343 27.538 1.00 96.75 467 PRO A C 1
ATOM 3629 O O . PRO A 1 467 ? -18.526 -3.212 26.394 1.00 96.75 467 PRO A O 1
ATOM 3632 N N . ILE A 1 468 ? -18.933 -2.365 28.442 1.00 96.31 468 ILE A N 1
ATOM 3633 C CA . ILE A 1 468 ? -18.282 -1.074 28.216 1.00 96.31 468 ILE A CA 1
ATOM 3634 C C . ILE A 1 468 ? -17.165 -0.886 29.231 1.00 96.31 468 ILE A C 1
ATOM 3636 O O . ILE A 1 468 ? -17.394 -0.673 30.421 1.00 96.31 468 ILE A O 1
ATOM 3640 N N . GLY A 1 469 ? -15.941 -0.921 28.726 1.00 93.62 469 GLY A N 1
ATOM 3641 C CA . GLY A 1 469 ? -14.726 -0.610 29.445 1.00 93.62 469 GLY A CA 1
ATOM 3642 C C . GLY A 1 469 ? -14.428 0.884 29.513 1.00 93.62 469 GLY A C 1
ATOM 3643 O O . GLY A 1 469 ? -14.609 1.611 28.538 1.00 93.62 469 GLY A O 1
ATOM 3644 N N . GLY A 1 470 ? -13.857 1.325 30.631 1.00 91.69 470 GLY A N 1
ATOM 3645 C CA . GLY A 1 470 ? -13.268 2.657 30.766 1.00 91.69 470 GLY A CA 1
ATOM 3646 C C . GLY A 1 470 ? -12.406 2.788 32.020 1.00 91.69 470 GLY A C 1
ATOM 3647 O O . GLY A 1 470 ? -12.064 1.783 32.644 1.00 91.69 470 GLY A O 1
ATOM 3648 N N . ASP A 1 471 ? -12.001 4.014 32.370 1.00 91.12 471 ASP A N 1
ATOM 3649 C CA . ASP A 1 471 ? -11.345 4.239 33.668 1.00 91.12 471 ASP A CA 1
ATOM 3650 C C . ASP A 1 471 ? -12.376 4.234 34.811 1.00 91.12 471 ASP A C 1
ATOM 3652 O O . ASP A 1 471 ? -13.574 4.037 34.595 1.00 91.12 471 ASP A O 1
ATOM 3656 N N . GLY A 1 472 ? -11.910 4.443 36.047 1.00 92.06 472 GLY A N 1
ATOM 3657 C CA . GLY A 1 472 ? -12.793 4.509 37.213 1.00 92.06 472 GLY A CA 1
ATOM 3658 C C . GLY A 1 472 ? -13.868 5.592 37.096 1.00 92.06 472 GLY A C 1
ATOM 3659 O O . GLY A 1 472 ? -14.980 5.388 37.576 1.00 92.06 472 GLY A O 1
ATOM 3660 N N . LEU A 1 473 ? -13.576 6.701 36.406 1.00 93.00 473 LEU A N 1
ATOM 3661 C CA . LEU A 1 473 ? -14.554 7.756 36.169 1.00 93.00 473 LEU A CA 1
ATOM 3662 C C . LEU A 1 473 ? -15.617 7.303 35.161 1.00 93.00 473 LEU A C 1
ATOM 3664 O O . LEU A 1 473 ? -16.802 7.486 35.427 1.00 93.00 473 LEU A O 1
ATOM 3668 N N . THR A 1 474 ? -15.231 6.673 34.043 1.00 94.12 474 THR A N 1
ATOM 3669 C CA . THR A 1 474 ? -16.187 6.105 33.070 1.00 94.12 474 THR A CA 1
ATOM 3670 C C . THR A 1 474 ? -17.112 5.114 33.758 1.00 94.12 474 THR A C 1
ATOM 3672 O O . THR A 1 474 ? -18.325 5.186 33.588 1.00 94.12 474 THR A O 1
ATOM 3675 N N . TYR A 1 475 ? -16.538 4.216 34.558 1.00 95.19 475 TYR A N 1
ATOM 3676 C CA . TYR A 1 475 ? -17.281 3.191 35.278 1.00 95.19 475 TYR A CA 1
ATOM 3677 C C . TYR A 1 475 ? -18.295 3.801 36.253 1.00 95.19 475 TYR A C 1
ATOM 3679 O O . TYR A 1 475 ? -19.476 3.461 36.202 1.00 95.19 475 TYR A O 1
ATOM 3687 N N . ALA A 1 476 ? -17.855 4.739 37.099 1.00 95.75 476 ALA A N 1
ATOM 3688 C CA . ALA A 1 476 ? -18.713 5.384 38.089 1.00 95.75 476 ALA A CA 1
ATOM 3689 C C . ALA A 1 476 ? -19.862 6.169 37.438 1.00 95.75 476 ALA A C 1
ATOM 3691 O O . ALA A 1 476 ? -21.010 6.051 37.867 1.00 95.75 476 ALA A O 1
ATOM 3692 N N . ILE A 1 477 ? -19.575 6.932 36.378 1.00 96.25 477 ILE A N 1
ATOM 3693 C CA . ILE A 1 477 ? -20.593 7.724 35.677 1.00 96.25 477 ILE A CA 1
ATOM 3694 C C . ILE A 1 477 ? -21.591 6.815 34.955 1.00 96.25 477 ILE A C 1
ATOM 3696 O O . ILE A 1 477 ? -22.787 7.089 34.991 1.00 96.25 477 ILE A O 1
ATOM 3700 N N . LEU A 1 478 ? -21.142 5.710 34.350 1.00 96.50 478 LEU A N 1
ATOM 3701 C CA . LEU A 1 478 ? -22.039 4.766 33.683 1.00 96.50 478 LEU A CA 1
ATOM 3702 C C . LEU A 1 478 ? -22.978 4.063 34.677 1.00 96.50 478 LEU A C 1
ATOM 3704 O O . LEU A 1 478 ? -24.166 3.931 34.398 1.00 96.50 478 LEU A O 1
ATOM 3708 N N . GLN A 1 479 ? -22.488 3.687 35.862 1.00 96.81 479 GLN A N 1
ATOM 3709 C CA . GLN A 1 479 ? -23.347 3.166 36.932 1.00 96.81 479 GLN A CA 1
ATOM 3710 C C . GLN A 1 479 ? -24.356 4.201 37.424 1.00 96.81 479 GLN A C 1
ATOM 3712 O O . GLN A 1 479 ? -25.539 3.901 37.571 1.00 96.81 479 GLN A O 1
ATOM 3717 N N . GLN A 1 480 ? -23.896 5.429 37.668 1.00 97.50 480 GLN A N 1
ATOM 3718 C CA . GLN A 1 480 ? -24.760 6.523 38.094 1.00 97.50 480 GLN A CA 1
ATOM 3719 C C . GLN A 1 480 ? -25.873 6.771 37.067 1.00 97.50 480 GLN A C 1
ATOM 3721 O O . GLN A 1 480 ? -27.033 6.940 37.432 1.00 97.50 480 GLN A O 1
ATOM 3726 N N . LEU A 1 481 ? -25.527 6.739 35.783 1.00 97.12 481 LEU A N 1
ATOM 3727 C CA . LEU A 1 481 ? -26.458 6.891 34.676 1.00 97.12 481 LEU A CA 1
ATOM 3728 C C . LEU A 1 481 ? -27.521 5.780 34.652 1.00 97.12 481 LEU A C 1
ATOM 3730 O O . LEU A 1 481 ? -28.700 6.090 34.512 1.00 97.12 481 LEU A O 1
ATOM 3734 N N . GLN A 1 482 ? -27.133 4.518 34.866 1.00 97.12 482 GLN A N 1
ATOM 3735 C CA . GLN A 1 482 ? -28.077 3.397 34.979 1.00 97.12 482 GLN A CA 1
ATOM 3736 C C . GLN A 1 482 ? -29.021 3.546 36.177 1.00 97.12 482 GLN A C 1
ATOM 3738 O O . GLN A 1 482 ? -30.209 3.280 36.049 1.00 97.12 482 GLN A O 1
ATOM 3743 N N . ILE A 1 483 ? -28.527 4.018 37.326 1.00 97.31 483 ILE A N 1
ATOM 3744 C CA . ILE A 1 483 ? -29.366 4.273 38.511 1.00 97.31 483 ILE A CA 1
ATOM 3745 C C . ILE A 1 483 ? -30.405 5.362 38.220 1.00 97.31 483 ILE A C 1
ATOM 3747 O O . ILE A 1 483 ? -31.559 5.234 38.624 1.00 97.31 483 ILE A O 1
ATOM 3751 N N . TYR A 1 484 ? -30.020 6.429 37.518 1.00 97.75 484 TYR A N 1
ATOM 3752 C CA . TYR A 1 484 ? -30.951 7.507 37.179 1.00 97.75 484 TYR A CA 1
ATOM 3753 C C . TYR A 1 484 ? -32.018 7.087 36.165 1.00 97.75 484 TYR A C 1
ATOM 3755 O O . TYR A 1 484 ? -33.144 7.567 36.255 1.00 97.75 484 TYR A O 1
ATOM 3763 N N . LEU A 1 485 ? -31.675 6.208 35.222 1.00 97.31 485 LEU A N 1
ATOM 3764 C CA . LEU A 1 485 ? -32.570 5.771 34.145 1.00 97.31 485 LEU A CA 1
ATOM 3765 C C . LEU A 1 485 ? -33.266 4.429 34.438 1.00 97.31 485 LEU A C 1
ATOM 3767 O O . LEU A 1 485 ? -33.973 3.904 33.588 1.00 97.31 485 LEU A O 1
ATOM 3771 N N . GLN A 1 486 ? -33.109 3.870 35.643 1.00 96.25 486 GLN A N 1
ATOM 3772 C CA . GLN A 1 486 ? -33.652 2.550 36.005 1.00 96.25 486 GLN A CA 1
ATOM 3773 C C . GLN A 1 486 ? -35.186 2.449 35.946 1.00 96.25 486 GLN A C 1
ATOM 3775 O O . GLN A 1 486 ? -35.722 1.346 35.983 1.00 96.25 486 GLN A O 1
ATOM 3780 N N . PHE A 1 487 ? -35.883 3.588 35.930 1.00 96.31 487 PHE A N 1
ATOM 3781 C CA . PHE A 1 487 ? -37.345 3.652 35.898 1.00 96.31 487 PHE A CA 1
ATOM 3782 C C . PHE A 1 487 ? -37.917 3.663 34.474 1.00 96.31 487 PHE A C 1
ATOM 3784 O O . PHE A 1 487 ? -39.134 3.622 34.328 1.00 96.31 487 PHE A O 1
ATOM 3791 N N . ASP A 1 488 ? -37.071 3.722 33.441 1.00 97.00 488 ASP A N 1
ATOM 3792 C CA . ASP A 1 488 ? -37.514 3.567 32.057 1.00 97.00 488 ASP A CA 1
ATOM 3793 C C . ASP A 1 488 ? -37.796 2.082 31.762 1.00 97.00 488 ASP A C 1
ATOM 3795 O O . ASP A 1 488 ? -36.940 1.221 31.976 1.00 97.00 488 ASP A O 1
ATOM 3799 N N . ASP A 1 489 ? -38.984 1.774 31.232 1.00 96.31 489 ASP A N 1
ATOM 3800 C CA . ASP A 1 489 ? -39.411 0.390 30.952 1.00 96.31 489 ASP A CA 1
ATOM 3801 C C . ASP A 1 489 ? -38.573 -0.290 29.854 1.00 96.31 489 ASP A C 1
ATOM 3803 O O . ASP A 1 489 ? -38.416 -1.517 29.826 1.00 96.31 489 ASP A O 1
ATOM 3807 N N . ASP A 1 490 ? -38.039 0.509 28.929 1.00 97.31 490 ASP A N 1
ATOM 3808 C CA . ASP A 1 490 ? -37.248 0.035 27.803 1.00 97.31 490 ASP A CA 1
ATOM 3809 C C . ASP A 1 490 ? -35.764 -0.176 28.195 1.00 97.31 490 ASP A C 1
ATOM 3811 O O . ASP A 1 490 ? -35.088 0.770 28.619 1.00 97.31 490 ASP A O 1
ATOM 3815 N N . PRO A 1 491 ? -35.209 -1.395 28.023 1.00 97.50 491 PRO A N 1
ATOM 3816 C CA . PRO A 1 491 ? -33.803 -1.703 28.297 1.00 97.50 491 PRO A CA 1
ATOM 3817 C C . PRO A 1 491 ? -32.767 -0.811 27.607 1.00 97.50 491 PRO A C 1
ATOM 3819 O O . PRO A 1 491 ? -31.656 -0.649 28.121 1.00 97.50 491 PRO A O 1
ATOM 3822 N N . PHE A 1 492 ? -33.081 -0.293 26.417 1.00 97.81 492 PHE A N 1
ATOM 3823 C CA . PHE A 1 492 ? -32.170 0.581 25.686 1.00 97.81 492 PHE A CA 1
ATOM 3824 C C . PHE A 1 492 ? -32.148 1.972 26.320 1.00 97.81 492 PHE A C 1
ATOM 3826 O O . PHE A 1 492 ? -31.075 2.488 26.634 1.00 97.81 492 PHE A O 1
ATOM 3833 N N . THR A 1 493 ? -33.323 2.540 26.591 1.00 97.06 493 THR A N 1
ATOM 3834 C CA . THR A 1 493 ? -33.480 3.869 27.203 1.00 97.06 493 THR A CA 1
ATOM 3835 C C . THR A 1 493 ? -32.948 3.923 28.639 1.00 97.06 493 THR A C 1
ATOM 3837 O O . THR A 1 493 ? -32.261 4.882 28.994 1.00 97.06 493 THR A O 1
ATOM 3840 N N . SER A 1 494 ? -33.164 2.861 29.421 1.00 97.06 494 SER A N 1
ATOM 3841 C CA . SER A 1 494 ? -32.606 2.690 30.775 1.00 97.06 494 SER A CA 1
ATOM 3842 C C . SER A 1 494 ? -31.099 2.395 30.801 1.00 97.06 494 SER A C 1
ATOM 3844 O O . SER A 1 494 ? -30.484 2.334 31.869 1.00 97.06 494 SER A O 1
ATOM 3846 N N . PHE A 1 495 ? -30.489 2.175 29.629 1.00 97.69 495 PHE A N 1
AT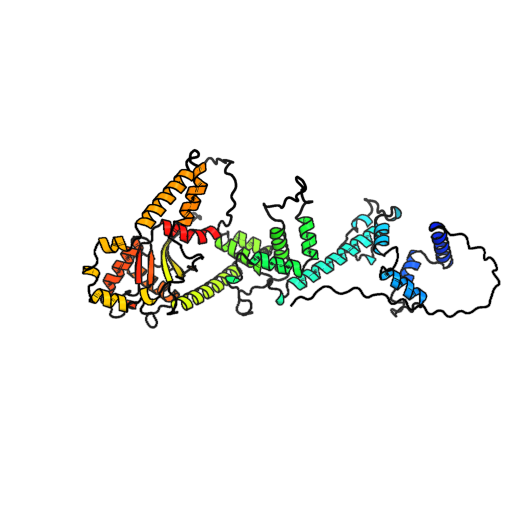OM 3847 C CA . PHE A 1 495 ? -29.141 1.630 29.464 1.00 97.69 495 PHE A CA 1
ATOM 3848 C C . PHE A 1 495 ? -28.886 0.333 30.228 1.00 97.69 495 PHE A C 1
ATOM 3850 O O . PHE A 1 495 ? -27.736 -0.006 30.530 1.00 97.69 495 PHE A O 1
ATOM 3857 N N . GLU A 1 496 ? -29.926 -0.453 30.492 1.00 97.12 496 GLU A N 1
ATOM 3858 C CA . GLU A 1 496 ? -29.747 -1.782 31.049 1.00 97.12 496 GLU A CA 1
ATOM 3859 C C . GLU A 1 496 ? -28.961 -2.669 30.077 1.00 97.12 496 GLU A C 1
ATOM 3861 O O . GLU A 1 496 ? -28.239 -3.551 30.513 1.00 97.12 496 GLU A O 1
ATOM 3866 N N . ILE A 1 497 ? -28.996 -2.427 28.768 1.00 97.50 497 ILE A N 1
ATOM 3867 C CA . ILE A 1 497 ? -28.148 -3.162 27.814 1.00 97.50 497 ILE A CA 1
ATOM 3868 C C . ILE A 1 497 ? -26.639 -2.924 28.005 1.00 97.50 497 ILE A C 1
ATOM 3870 O O . ILE A 1 497 ? -25.840 -3.661 27.443 1.00 97.50 497 ILE A O 1
ATOM 3874 N N . LEU A 1 498 ? -26.209 -1.931 28.784 1.00 97.31 498 LEU A N 1
ATOM 3875 C CA . LEU A 1 498 ? -24.789 -1.665 29.019 1.00 97.31 498 LEU A CA 1
ATOM 3876 C C . LEU A 1 498 ? -24.297 -2.431 30.253 1.00 97.31 498 LEU A C 1
ATOM 3878 O O . LEU A 1 498 ? -24.971 -2.473 31.282 1.00 97.31 498 LEU A O 1
ATOM 3882 N N . GLU A 1 499 ? -23.108 -3.027 30.179 1.00 96.75 499 GLU A N 1
ATOM 3883 C CA . GLU A 1 499 ? -22.447 -3.620 31.348 1.00 96.75 499 GLU A CA 1
ATOM 3884 C C . GLU A 1 499 ? -21.154 -2.848 31.648 1.00 96.75 499 GLU A C 1
ATOM 3886 O O . GLU A 1 499 ? -20.156 -3.037 30.946 1.00 96.75 499 GLU A O 1
ATOM 3891 N N . PRO A 1 500 ? -21.145 -1.961 32.661 1.00 96.06 500 PRO A N 1
ATOM 3892 C CA . PRO A 1 500 ? -19.943 -1.231 33.043 1.00 96.06 500 PRO A CA 1
ATOM 3893 C C . PRO A 1 500 ? -18.821 -2.189 33.454 1.00 96.06 500 PRO A C 1
ATOM 3895 O O . PRO A 1 500 ? -19.000 -3.025 34.339 1.00 96.06 500 PRO A O 1
ATOM 3898 N N . GLN A 1 501 ? -17.640 -2.032 32.861 1.00 93.44 501 GLN A N 1
ATOM 3899 C CA . GLN A 1 501 ? -16.438 -2.779 33.216 1.00 93.44 501 GLN A CA 1
ATOM 3900 C C . GLN A 1 501 ? -15.285 -1.836 33.544 1.00 93.44 501 GLN A C 1
ATOM 3902 O O . GLN A 1 501 ? -14.932 -0.939 32.773 1.00 93.44 501 GLN A O 1
ATOM 3907 N N . LEU A 1 502 ? -14.649 -2.066 34.690 1.00 88.94 502 LEU A N 1
ATOM 3908 C CA . LEU A 1 502 ? -13.442 -1.341 35.056 1.00 88.94 502 LEU A CA 1
ATOM 3909 C C . LEU A 1 502 ? -12.264 -1.890 34.245 1.00 88.94 502 LEU A C 1
ATOM 3911 O O . LEU A 1 502 ? -11.864 -3.037 34.424 1.00 88.94 502 LEU A O 1
ATOM 3915 N N . HIS A 1 503 ? -11.688 -1.070 33.368 1.00 79.81 503 HIS A N 1
ATOM 3916 C CA . HIS A 1 503 ? -10.492 -1.435 32.616 1.00 79.81 503 HIS A CA 1
ATOM 3917 C C . HIS A 1 503 ? -9.265 -0.731 33.194 1.00 79.81 503 HIS A C 1
ATOM 3919 O O . HIS A 1 503 ? -9.191 0.499 33.259 1.00 79.81 503 HIS A O 1
ATOM 3925 N N . HIS A 1 504 ? -8.269 -1.523 33.600 1.00 60.72 504 HIS A N 1
ATOM 3926 C CA . HIS A 1 504 ? -7.045 -0.997 34.195 1.00 60.72 504 HIS A CA 1
ATOM 3927 C C . HIS A 1 504 ? -6.238 -0.161 33.171 1.00 60.72 504 HIS A C 1
ATOM 3929 O O . HIS A 1 504 ? -6.155 -0.533 31.993 1.00 60.72 504 HIS A O 1
ATOM 3935 N N . PRO A 1 505 ? -5.576 0.940 33.582 1.00 51.19 505 PRO A N 1
ATOM 3936 C CA . PRO A 1 505 ? -4.773 1.782 32.686 1.00 51.19 505 PRO A CA 1
ATOM 3937 C C . PRO A 1 505 ? -3.677 1.032 31.910 1.00 51.19 505 PRO A C 1
ATOM 3939 O O . PRO A 1 505 ? -3.337 1.412 30.791 1.00 51.19 505 PRO A O 1
ATOM 3942 N N . GLN A 1 506 ? -3.134 -0.056 32.466 1.00 42.03 506 GLN A N 1
ATOM 3943 C CA . GLN A 1 506 ? -2.139 -0.893 31.777 1.00 42.03 506 GLN A CA 1
ATOM 3944 C C . GLN A 1 506 ? -2.744 -1.710 30.623 1.00 42.03 506 GLN A C 1
ATOM 3946 O O . GLN A 1 506 ? -2.103 -1.857 29.582 1.00 42.03 506 GLN A O 1
ATOM 3951 N N . THR A 1 507 ? -3.998 -2.151 30.747 1.00 49.41 507 THR A N 1
ATOM 3952 C CA . THR A 1 507 ? -4.755 -2.789 29.660 1.00 49.41 507 THR A CA 1
ATOM 3953 C C . THR A 1 507 ? -5.039 -1.778 28.546 1.00 49.41 507 THR A C 1
ATOM 3955 O O . THR A 1 507 ? -4.887 -2.102 27.370 1.00 49.41 507 THR A O 1
ATOM 3958 N N . LYS A 1 508 ? -5.317 -0.511 28.905 1.00 44.12 508 LYS A N 1
ATOM 3959 C CA . LYS A 1 508 ? -5.427 0.610 27.949 1.00 44.12 508 LYS A CA 1
ATOM 3960 C C . LYS A 1 508 ? -4.111 0.894 27.215 1.00 44.12 508 LYS A C 1
ATOM 3962 O O . LYS A 1 508 ? -4.126 1.250 26.040 1.00 44.12 508 LYS A O 1
ATOM 3967 N N . LEU A 1 509 ? -2.961 0.747 27.879 1.00 38.84 509 LEU A N 1
ATOM 3968 C CA . LEU A 1 509 ? -1.644 0.880 27.244 1.00 38.84 509 LEU A CA 1
ATOM 3969 C C . LEU A 1 509 ? -1.406 -0.243 26.231 1.00 38.84 509 LEU A C 1
ATOM 3971 O O . LEU A 1 509 ? -0.992 0.054 25.113 1.00 38.84 509 LEU A O 1
ATOM 3975 N N . GLN A 1 510 ? -1.719 -1.498 26.563 1.00 40.22 510 GLN A N 1
ATOM 3976 C CA . GLN A 1 510 ? -1.540 -2.638 25.652 1.00 40.22 510 GLN A CA 1
ATOM 3977 C C . GLN A 1 510 ? -2.471 -2.583 24.427 1.00 40.22 510 GLN A C 1
ATOM 3979 O O . GLN A 1 510 ? -2.010 -2.885 23.329 1.00 40.22 510 GLN A O 1
ATOM 3984 N N . THR A 1 511 ? -3.711 -2.095 24.556 1.00 40.31 511 THR A N 1
ATOM 3985 C CA . THR A 1 511 ? -4.635 -1.876 23.419 1.00 40.31 511 THR A CA 1
ATOM 3986 C C . THR A 1 511 ? -4.355 -0.589 22.633 1.00 40.31 511 THR A C 1
ATOM 3988 O O . THR A 1 511 ? -4.550 -0.553 21.419 1.00 40.31 511 THR A O 1
ATOM 3991 N N . ARG A 1 512 ? -3.790 0.456 23.259 1.00 34.06 512 ARG A N 1
ATOM 3992 C CA . ARG A 1 512 ? -3.221 1.618 22.539 1.00 34.06 512 ARG A CA 1
ATOM 3993 C C . ARG A 1 512 ? -1.899 1.293 21.838 1.00 34.06 512 ARG A C 1
ATOM 3995 O O . ARG A 1 512 ? -1.519 2.003 20.906 1.00 34.06 512 ARG A O 1
ATOM 4002 N N . THR A 1 513 ? -1.192 0.239 22.252 1.00 31.92 513 THR A N 1
ATOM 4003 C CA . THR A 1 513 ? 0.103 -0.149 21.672 1.00 31.92 513 THR A CA 1
ATOM 4004 C C . THR A 1 513 ? 0.005 -0.509 20.185 1.00 31.92 513 THR A C 1
ATOM 4006 O O . THR A 1 513 ? 0.877 -0.046 19.466 1.00 31.92 513 THR A O 1
ATOM 4009 N N . PRO A 1 514 ? -1.014 -1.212 19.646 1.00 34.53 514 PRO A N 1
ATOM 4010 C CA . PRO A 1 514 ? -1.167 -1.373 18.194 1.00 34.53 514 PRO A CA 1
ATOM 4011 C C . PRO A 1 514 ? -1.420 -0.050 17.439 1.00 34.53 514 PRO A C 1
ATOM 4013 O O . PRO A 1 514 ? -0.827 0.171 16.382 1.00 34.53 514 PRO A O 1
ATOM 4016 N N . LEU A 1 515 ? -2.195 0.882 18.012 1.00 32.62 515 LEU A N 1
ATOM 4017 C CA . LEU A 1 515 ? -2.411 2.236 17.462 1.00 32.62 515 LEU A CA 1
ATOM 4018 C C . LEU A 1 515 ? -1.127 3.094 17.464 1.00 32.62 515 LEU A C 1
ATOM 4020 O O . LEU A 1 515 ? -0.901 3.890 16.552 1.00 32.62 515 LEU A O 1
ATOM 4024 N N . LEU A 1 516 ? -0.244 2.901 18.449 1.00 29.88 516 LEU A N 1
ATOM 4025 C CA . LEU A 1 516 ? 1.098 3.499 18.510 1.00 29.88 516 LEU A CA 1
ATOM 4026 C C . LEU A 1 516 ? 2.160 2.695 17.735 1.00 29.88 516 LEU A C 1
ATOM 4028 O O . LEU A 1 516 ? 3.137 3.275 17.270 1.00 29.88 516 LEU A O 1
ATOM 4032 N N . ALA A 1 517 ? 1.978 1.395 17.515 1.00 29.06 517 ALA A N 1
ATOM 4033 C CA . ALA A 1 517 ? 2.879 0.546 16.733 1.00 29.06 517 ALA A CA 1
ATOM 4034 C C . ALA A 1 517 ? 2.752 0.821 15.228 1.00 29.06 517 ALA A C 1
ATOM 4036 O O . ALA A 1 517 ? 3.714 0.622 14.489 1.00 29.06 517 ALA A O 1
ATOM 4037 N N . LEU A 1 518 ? 1.635 1.408 14.783 1.00 32.38 518 LEU A N 1
ATOM 4038 C CA . LEU A 1 518 ? 1.545 2.081 13.482 1.00 32.38 518 LEU A CA 1
ATOM 4039 C C . LEU A 1 518 ? 2.461 3.322 13.380 1.00 32.38 518 LEU A C 1
ATOM 4041 O O . LEU A 1 518 ? 2.836 3.701 12.272 1.00 32.38 518 LEU A O 1
ATOM 4045 N N . LYS A 1 519 ? 2.903 3.913 14.504 1.00 34.09 519 LYS A N 1
ATOM 4046 C CA . LYS A 1 519 ? 3.955 4.952 14.540 1.00 34.09 519 LYS A CA 1
ATOM 4047 C C . LYS A 1 519 ? 5.378 4.391 14.648 1.00 34.09 519 LYS A C 1
ATOM 4049 O O . LYS A 1 519 ? 6.315 5.087 14.263 1.00 34.09 519 LYS A O 1
ATOM 4054 N N . THR A 1 520 ? 5.578 3.147 15.083 1.00 30.39 520 THR A N 1
ATOM 4055 C CA . THR A 1 520 ? 6.916 2.535 15.201 1.00 30.39 520 THR A CA 1
ATOM 4056 C C . THR A 1 520 ? 6.900 1.019 14.982 1.00 30.39 520 THR A C 1
ATOM 4058 O O . THR A 1 520 ? 7.290 0.231 15.841 1.00 30.39 520 THR A O 1
ATOM 4061 N N . SER A 1 521 ? 6.553 0.572 13.773 1.00 26.02 521 SER A N 1
ATOM 4062 C CA . SER A 1 521 ? 6.839 -0.805 13.354 1.00 26.02 521 SER A CA 1
ATOM 4063 C C . SER A 1 521 ? 8.335 -0.971 13.067 1.00 26.02 521 SER A C 1
ATOM 4065 O O . SER A 1 521 ? 8.777 -0.912 11.917 1.00 26.02 521 SER A O 1
ATOM 4067 N N . ARG A 1 522 ? 9.123 -1.203 14.121 1.00 33.41 522 ARG A N 1
ATOM 4068 C CA . ARG A 1 522 ? 10.351 -2.010 14.077 1.00 33.41 522 ARG A CA 1
ATOM 4069 C C . ARG A 1 522 ? 10.549 -2.726 15.409 1.00 33.41 522 ARG A C 1
ATOM 4071 O O . ARG A 1 522 ? 11.202 -2.208 16.308 1.00 33.41 522 ARG A O 1
ATOM 4078 N N . LYS A 1 523 ? 10.102 -3.982 15.481 1.00 34.84 523 LYS A N 1
ATOM 4079 C CA . LYS A 1 523 ? 10.847 -4.990 16.241 1.00 34.84 523 LYS A CA 1
ATOM 4080 C C . LYS A 1 523 ? 12.147 -5.250 15.477 1.00 34.84 523 LYS A C 1
ATOM 4082 O O . LYS A 1 523 ? 12.181 -6.020 14.525 1.00 34.84 523 LYS A O 1
ATOM 4087 N N . SER A 1 524 ? 13.205 -4.543 15.851 1.00 31.83 524 SER A N 1
ATOM 4088 C CA . SER A 1 524 ? 14.571 -4.981 15.583 1.00 31.83 524 SER A CA 1
ATOM 4089 C C . SER A 1 524 ? 15.292 -5.024 16.914 1.00 31.83 524 SER A C 1
ATOM 4091 O O . SER A 1 524 ? 15.565 -3.977 17.498 1.00 31.83 524 SER A O 1
ATOM 4093 N N . GLU A 1 525 ? 15.586 -6.233 17.375 1.00 33.19 525 GLU A N 1
ATOM 4094 C CA . GLU A 1 525 ? 16.642 -6.471 18.348 1.00 33.19 525 GLU A CA 1
ATOM 4095 C C . GLU A 1 525 ? 17.928 -5.844 17.795 1.00 33.19 525 GLU A C 1
ATOM 4097 O O . GLU A 1 525 ? 18.498 -6.298 16.800 1.00 33.19 525 GLU A O 1
ATOM 4102 N N . LEU A 1 526 ? 18.336 -4.728 18.392 1.00 30.94 526 LEU A N 1
ATOM 4103 C CA . LEU A 1 526 ? 19.644 -4.122 18.203 1.00 30.94 526 LEU A CA 1
ATOM 4104 C C . LEU A 1 526 ? 20.292 -3.994 19.587 1.00 30.94 526 LEU A C 1
ATOM 4106 O O . LEU A 1 526 ? 19.590 -3.676 20.551 1.00 30.94 526 LEU A O 1
ATOM 4110 N N . PRO A 1 527 ? 21.608 -4.241 19.711 1.00 30.56 527 PRO A N 1
ATOM 4111 C CA . PRO A 1 527 ? 22.294 -4.163 20.992 1.00 30.56 527 PRO A CA 1
ATOM 4112 C C . PRO A 1 527 ? 22.277 -2.721 21.501 1.00 30.56 527 PRO A C 1
ATOM 4114 O O . PRO A 1 527 ? 22.575 -1.785 20.755 1.00 30.56 527 PRO A O 1
ATOM 4117 N N . ARG A 1 528 ? 21.935 -2.546 22.781 1.00 31.52 528 ARG A N 1
ATOM 4118 C CA . ARG A 1 528 ? 22.071 -1.268 23.483 1.00 31.52 528 ARG A CA 1
ATOM 4119 C C . ARG A 1 528 ? 23.550 -0.907 23.558 1.00 31.52 528 ARG A C 1
ATOM 4121 O O . ARG A 1 528 ? 24.340 -1.679 24.088 1.00 31.52 528 ARG A O 1
ATOM 4128 N N . GLY A 1 529 ? 23.896 0.277 23.071 1.00 32.84 529 GLY A N 1
ATOM 4129 C CA . GLY A 1 529 ? 25.209 0.858 23.311 1.00 32.84 529 GLY A CA 1
ATOM 4130 C C . GLY A 1 529 ? 25.585 1.903 22.282 1.00 32.84 529 GLY A C 1
ATOM 4131 O O . GLY A 1 529 ? 26.400 1.598 21.431 1.00 32.84 529 GLY A O 1
ATOM 4132 N N . VAL A 1 530 ? 24.995 3.100 22.368 1.00 28.73 530 VAL A N 1
ATOM 4133 C CA . VAL A 1 530 ? 25.689 4.396 22.221 1.00 28.73 530 VAL A CA 1
ATOM 4134 C C . VAL A 1 530 ? 24.801 5.445 22.899 1.00 28.73 530 VAL A C 1
ATOM 4136 O O . VAL A 1 530 ? 23.671 5.673 22.467 1.00 28.73 530 VAL A O 1
ATOM 4139 N N . GLY A 1 531 ? 25.291 6.045 23.984 1.00 28.16 531 GLY A N 1
ATOM 4140 C CA . GLY A 1 531 ? 24.658 7.193 24.625 1.00 28.16 531 GLY A CA 1
ATOM 4141 C C . GLY A 1 531 ? 24.889 8.461 23.808 1.00 28.16 531 GLY A C 1
ATOM 4142 O O . GLY A 1 531 ? 26.008 8.727 23.381 1.00 28.16 531 GLY A O 1
ATOM 4143 N N . PHE A 1 532 ? 23.833 9.245 23.613 1.00 27.83 532 PHE A N 1
ATOM 4144 C CA . PHE A 1 532 ? 23.936 10.635 23.184 1.00 27.83 532 PHE A CA 1
ATOM 4145 C C . PHE A 1 532 ? 23.217 11.493 24.219 1.00 27.83 532 PHE A C 1
ATOM 4147 O O . PHE A 1 532 ? 22.000 11.402 24.373 1.00 27.83 532 PHE A O 1
ATOM 4154 N N . GLY A 1 533 ? 24.002 12.279 24.955 1.00 26.11 533 GLY A N 1
ATOM 4155 C CA . GLY A 1 533 ? 23.503 13.344 25.810 1.00 26.11 533 GLY A CA 1
ATOM 4156 C C . GLY A 1 533 ? 23.073 14.534 24.960 1.00 26.11 533 GLY A C 1
ATOM 4157 O O . GLY A 1 533 ? 23.784 14.933 24.040 1.00 26.11 533 GLY A O 1
ATOM 4158 N N . PHE A 1 534 ? 21.918 15.098 25.290 1.00 26.28 534 PHE A N 1
ATOM 4159 C CA . PHE A 1 534 ? 21.542 16.445 24.888 1.00 26.28 534 PHE A CA 1
ATOM 4160 C C . PHE A 1 534 ? 21.362 17.262 26.162 1.00 26.28 534 PHE A C 1
ATOM 4162 O O . PHE A 1 534 ? 20.542 16.922 27.015 1.00 26.28 534 PHE A O 1
ATOM 4169 N N . GLY A 1 535 ? 22.200 18.287 26.299 1.00 28.73 535 GLY A N 1
ATOM 4170 C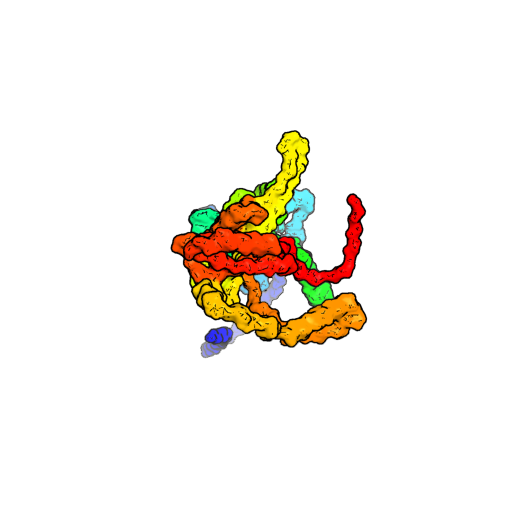 CA . GLY A 1 535 ? 22.029 19.359 27.263 1.00 28.73 535 GLY A CA 1
ATOM 4171 C C . GLY A 1 535 ? 21.098 20.428 26.695 1.00 28.73 535 GLY A C 1
ATOM 4172 O O . GLY A 1 535 ? 21.222 20.752 25.517 1.00 28.73 535 GLY A O 1
ATOM 4173 N N . GLN A 1 536 ? 20.212 20.882 27.587 1.00 38.47 536 GLN A N 1
ATOM 4174 C CA . GLN A 1 536 ? 19.399 22.109 27.646 1.00 38.47 536 GLN A CA 1
ATOM 4175 C C . GLN A 1 536 ? 18.673 22.599 26.389 1.00 38.47 536 GLN A C 1
ATOM 4177 O O . GLN A 1 536 ? 19.325 23.052 25.425 1.00 38.47 536 GLN A O 1
#